Protein AF-0000000079067190 (afdb_homodimer)

Nearest PDB structures (foldseek):
  3ci6-assembly1_B  TM=6.125E-01  e=1.097E-04  Acinetobacter baylyi ADP1
  1vhm-assembly1_A  TM=6.238E-01  e=2.241E-04  Escherichia coli
  3ci6-assembly1_B  TM=6.031E-01  e=5.112E-05  Acinetobacter baylyi ADP1
  1s35-assembly1_A  TM=4.213E-01  e=8.100E+00  Homo sapiens

Organism: Streptomyces microflavus (NCBI:txid1919)

Solvent-accessible surface area (backbone atoms only — not comparable to full-atom values): 27056 Å² total; per-residue (Å²): 112,64,65,57,48,49,53,52,45,50,47,52,46,50,44,49,50,46,27,50,31,20,37,47,4,13,52,31,3,35,61,18,14,64,39,75,70,75,50,27,59,51,23,52,49,49,6,51,49,25,16,52,48,46,39,50,51,51,52,51,50,48,52,50,46,53,51,47,49,54,50,30,52,50,47,24,54,48,38,38,50,49,49,45,34,51,51,16,64,38,41,28,61,31,25,49,34,48,24,50,38,45,49,53,47,36,72,69,22,55,59,54,90,82,57,53,66,68,57,54,51,50,48,53,52,34,42,51,50,33,50,51,35,47,26,49,33,53,19,50,73,50,29,50,50,59,70,93,76,56,47,67,55,23,35,15,38,34,30,37,44,37,84,90,78,55,42,31,36,54,75,50,55,20,76,55,93,85,69,80,67,61,57,50,53,70,69,42,23,51,48,45,39,63,61,20,48,39,95,83,39,32,75,40,66,30,60,68,76,83,36,82,77,56,77,83,54,55,85,86,69,64,50,68,15,39,44,35,28,38,18,54,44,93,89,44,66,49,26,40,44,33,39,33,24,52,40,47,83,53,57,55,74,38,48,56,41,38,48,47,19,50,25,27,47,49,21,31,49,67,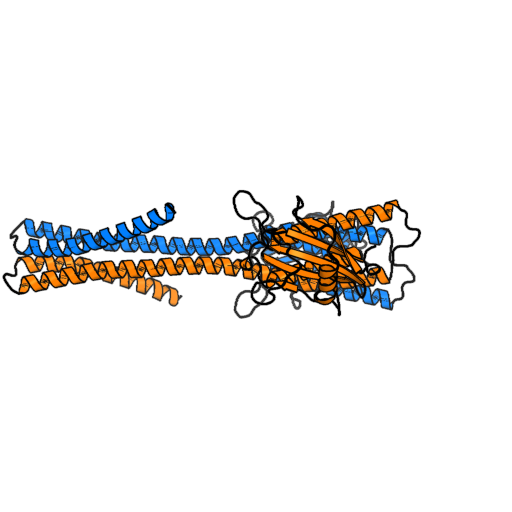55,68,100,112,64,65,58,47,48,53,52,44,51,46,52,48,49,44,48,50,47,28,49,31,18,38,45,4,12,51,30,4,35,60,18,14,64,37,75,69,74,52,26,60,50,22,53,50,52,7,52,51,27,16,51,47,46,39,50,51,50,51,53,50,48,54,51,47,52,51,47,48,53,50,33,52,48,46,24,54,48,38,36,51,50,50,45,34,51,50,18,65,39,41,29,61,33,25,48,35,47,23,52,39,44,48,54,47,36,72,69,22,53,58,54,88,82,56,55,67,68,58,54,50,50,49,53,51,34,43,50,51,33,49,51,35,47,26,49,33,53,21,51,71,50,30,50,49,60,70,94,74,56,46,68,56,24,35,16,37,34,27,36,45,36,84,90,77,56,41,30,37,53,74,50,56,21,75,60,98,82,71,80,66,61,57,50,52,71,70,46,23,50,48,46,38,61,60,19,46,39,93,84,37,33,75,39,62,28,54,74,76,78,40,83,74,64,74,82,51,56,85,86,71,65,48,66,13,37,43,35,29,37,17,55,45,94,88,44,66,50,25,40,44,34,38,33,25,54,42,44,83,51,59,56,76,36,47,54,40,38,48,47,20,50,26,27,47,50,20,31,48,64,56,70,98

pLDDT: mean 78.47, std 17.36, range [36.31, 98.25]

Sequence (546 aa):
MKQWLIERGIHHLFLLFSAVLGVSVAVVSVWADGSTGRTKQGWALIAGLSAFGVVLITHVERRLVEKGKKRAEERAIRAEADMAQLYSMSLLPLSSAVKELTGRYVAAAPLPAATAPQTVTGLDLQRADVLDRVLRGAVDLTAPPIGPAYTPRARCSFYRYDAATGNFTLEGSHPYPNGPRSVIDPVGAAHMKNEILGGGGKTFRIDGTSVTHFYLIPPGTGYKAVIAVPVIHGTEEIGVLAVDAPAFSDFIDAHESLMESLANVLAASYALRMKQWLIERGIHHLFLLFSAVLGVSVAVVSVWADGSTGRTKQGWALIAGLSAFGVVLITHVERRLVEKGKKRAEERAIRAEADMAQLYSMSLLPLSSAVKELTGRYVAAAPLPAATAPQTVTGLDLQRADVLDRVLRGAVDLTAPPIGPAYTPRARCSFYRYDAATGNFTLEGSHPYPNGPRSVIDPVGAAHMKNEILGGGGKTFRIDGTSVTHFYLIPPGTGYKAVIAVPVIHGTEEIGVLAVDAPAFSDFIDAHESLMESLANVLAASYALR

Radius of gyration: 33.21 Å; Cα contacts (8 Å, |Δi|>4): 963; chains: 2; bounding box: 65×109×69 Å

InterPro domains:
  IPR003018 GAF domain [PF01590] (154-268)
  IPR029016 GAF-like domain superfamily [G3DSA:3.30.450.40] (119-273)

Secondary structure (DSSP, 8-state):
-HHHHHHHHHHHHHHHHHHHHHHHHHHHHHHHHH--THHHHHHHHHHHHHHHHHHHHHHHHHHHHHHHHHHHHHHHHHHHHHHHHHHHHHHHHHHHHHHHHHHHHHHHSPPPTT--HHHHHHHHHHHHHHHHHHHHHHHHHHS--BTTTTB-S-EEEEEEEETTTTEEEEEEEES-TT-S-SB--HHHHHHHIIIIIGGG---EEE-SSS----TTS-TTS---EEEEEEEEETTEEEEEEEEEESSGGG--HHHHHHHHHHHHHHHHHHH--/-HHHHHHHHHHHHHHHHHHHHHHHHHHHHHHHHH--THHHHHHHHHHHHHHHHHHHHHHHHHHHHHHHHHHHHHHHHHHHHHHHHHHHHHHHHHHHHHHHHHHHHHHHSPPPTT--HHHHHHHHHHHHHHHHHHHHHHHHHHS--BTTTTB---EEEEEEEETTTTEEEEEEEES-TT-S-SB--HHHHHHHIIIIIGGG---EEE-SSS----TTS-TTS---EEEEEEEEETTEEEEEEEEEESSGGG--HHHHHHHHHHHHHHHHHHH--

Foldseek 3Di:
DVVVCVVVVVVVVLVVLLVCLQVLLVVLCVVLVPDPDPSVVVSVVSNVVSVVVNVVSVVVVVVVVVVVVVVVVVVVVVVLVVVLLVVLVVLLVVLLVLLVVLLVVCVVPPDDPPDDPVVVVVLVVVLVVLVVVLQVVLQCSLFFQDDPVRDTQKKKWWWWADPVVLWTATPDMPPDDDAFDRTQDPVLSVCCCVPAQPPPGDKDKDLPPPDADHSRHDPPRLFRIKIKHWQDRDPDGTTIMMMTGNHSVSGDPSSNSVNSSSSSNSNSSVSRD/DVVVCVVVVVVVVLVVLLVVLVVLLVVLCVVLVPDPDPSVVVSVVSNVVSVVVNVVSVVVVVVVVVVVVVVVVVVVVVVLVVVLLVVLVVLLVVLLVLLVVLLVVCVVPPDDPPDDPVVVVVLVVVLVVLVVVLFVVLQCSLAFQDDPVRDTQKKKWWWWADPVVLWTATPDMPPDDDAADRTQDPVLSVCCCVPAQPPPGDKDKDLPPPDQPRSRDDPPRQFRIKIKHWQDRDPDGTTIMMMTGNHSVSGDPSSNSVNSSSSSNSSSSVSRD

Structure (mmCIF, N/CA/C/O backbone):
data_AF-0000000079067190-model_v1
#
loop_
_entity.id
_entity.type
_entity.pdbx_description
1 polymer 'GAF domain-containing protein'
#
loop_
_atom_site.group_PDB
_atom_site.id
_atom_site.type_symbol
_atom_site.label_atom_id
_atom_site.label_alt_id
_atom_site.label_comp_id
_atom_site.label_asym_id
_atom_site.label_entity_id
_atom_site.label_seq_id
_atom_site.pdbx_PDB_ins_code
_atom_site.Cartn_x
_atom_site.Cartn_y
_atom_site.Cartn_z
_atom_site.occupancy
_atom_site.B_iso_or_equiv
_atom_site.auth_seq_id
_atom_site.auth_comp_id
_atom_site.auth_asym_id
_atom_site.auth_atom_id
_atom_site.pdbx_PDB_model_num
ATOM 1 N N . MET A 1 1 ? -15.781 21.859 22.734 1 36.31 1 MET A N 1
ATOM 2 C CA . MET A 1 1 ? -16.484 23.141 22.75 1 36.31 1 MET A CA 1
ATOM 3 C C . MET A 1 1 ? -15.906 24.078 23.797 1 36.31 1 MET A C 1
ATOM 5 O O . MET A 1 1 ? -15.719 25.266 23.547 1 36.31 1 MET A O 1
ATOM 9 N N . LYS A 1 2 ? -15.562 23.422 24.875 1 51.81 2 LYS A N 1
ATOM 10 C CA . LYS A 1 2 ? -15.172 24.219 26.031 1 51.81 2 LYS A CA 1
ATOM 11 C C . LYS A 1 2 ? -13.766 24.781 25.859 1 51.81 2 LYS A C 1
ATOM 13 O O . LYS A 1 2 ? -13.492 25.938 26.234 1 51.81 2 LYS A O 1
ATOM 18 N N . GLN A 1 3 ? -13.031 23.953 25.344 1 46.22 3 GLN A N 1
ATOM 19 C CA . GLN A 1 3 ? -11.641 24.406 25.219 1 46.22 3 GLN A CA 1
ATOM 20 C C . GLN A 1 3 ? -11.523 25.531 24.203 1 46.22 3 GLN A C 1
ATOM 22 O O . GLN A 1 3 ? -10.727 26.453 24.375 1 46.22 3 GLN A O 1
ATOM 27 N N . TRP A 1 4 ? -12.344 25.438 23.219 1 48.69 4 TRP A N 1
ATOM 28 C CA . TRP A 1 4 ? -12.375 26.516 22.219 1 48.69 4 TRP A CA 1
ATOM 29 C C . TRP A 1 4 ? -12.82 27.828 22.844 1 48.69 4 TRP A C 1
ATOM 31 O O . TRP A 1 4 ? -12.234 28.875 22.578 1 48.69 4 TRP A O 1
ATOM 41 N N . LEU A 1 5 ? -13.812 27.766 23.703 1 44.72 5 LEU A N 1
ATOM 42 C CA . LEU A 1 5 ? -14.312 28.953 24.375 1 44.72 5 LEU A CA 1
ATOM 43 C C . LEU A 1 5 ? -13.258 29.547 25.297 1 44.72 5 LEU A C 1
ATOM 45 O O . LEU A 1 5 ? -13.109 30.766 25.391 1 44.72 5 LEU A O 1
ATOM 49 N N . ILE A 1 6 ? -12.57 28.656 25.938 1 49.22 6 ILE A N 1
ATOM 50 C CA . ILE A 1 6 ? -11.555 29.141 26.859 1 49.22 6 ILE A CA 1
ATOM 51 C C . ILE A 1 6 ? -10.414 29.812 26.094 1 49.22 6 ILE A C 1
ATOM 53 O O . ILE A 1 6 ? -9.93 30.859 26.5 1 49.22 6 ILE A O 1
ATOM 57 N N . GLU A 1 7 ? -10.156 29.234 25.047 1 50.34 7 GLU A N 1
ATOM 58 C CA . GLU A 1 7 ? -9.062 29.828 24.297 1 50.34 7 GLU A CA 1
ATOM 59 C C . GLU A 1 7 ? -9.492 31.141 23.641 1 50.34 7 GLU A C 1
ATOM 61 O O . GLU A 1 7 ? -8.727 32.125 23.625 1 50.34 7 GLU A O 1
ATOM 66 N N . ARG A 1 8 ? -10.688 31.141 23.109 1 51.53 8 ARG A N 1
ATOM 67 C CA . ARG A 1 8 ? -11.234 32.375 22.562 1 51.53 8 ARG A CA 1
ATOM 68 C C . ARG A 1 8 ? -11.469 33.406 23.672 1 51.53 8 ARG A C 1
ATOM 70 O O . ARG A 1 8 ? -11.258 34.594 23.484 1 51.53 8 ARG A O 1
ATOM 77 N N . GLY A 1 9 ? -11.914 32.875 24.781 1 50.59 9 GLY A N 1
ATOM 78 C CA . GLY A 1 9 ? -12.141 33.75 25.922 1 50.59 9 GLY A CA 1
ATOM 79 C C . GLY A 1 9 ? -10.867 34.375 26.438 1 50.59 9 GLY A C 1
ATOM 80 O O . GLY A 1 9 ? -10.844 35.594 26.75 1 50.59 9 GLY A O 1
ATOM 81 N N . ILE A 1 10 ? -9.93 33.562 26.5 1 53.41 10 ILE A N 1
ATOM 82 C CA . ILE A 1 10 ? -8.664 34.062 27.016 1 53.41 10 ILE A CA 1
ATOM 83 C C . ILE A 1 10 ? -8.102 35.125 26.047 1 53.41 10 ILE A C 1
ATOM 85 O O . ILE A 1 10 ? -7.582 36.156 26.484 1 53.41 10 ILE A O 1
ATOM 89 N N . HIS A 1 11 ? -8.414 34.844 24.859 1 54.66 11 HIS A N 1
ATOM 90 C CA . HIS A 1 11 ? -7.98 35.812 23.859 1 54.66 11 HIS A CA 1
ATOM 91 C C . HIS A 1 11 ? -8.766 37.125 24 1 54.66 11 HIS A C 1
ATOM 93 O O . HIS A 1 11 ? -8.188 38.219 23.922 1 54.66 11 HIS A O 1
ATOM 99 N N . HIS A 1 12 ? -10.039 37 24.078 1 54.69 12 HIS A N 1
ATOM 100 C CA . HIS A 1 12 ? -10.844 38.219 24.25 1 54.69 12 HIS A CA 1
ATOM 101 C C . HIS A 1 12 ? -10.516 38.906 25.562 1 54.69 12 HIS A C 1
ATOM 103 O O . HIS A 1 12 ? -10.531 40.125 25.641 1 54.69 12 HIS A O 1
ATOM 109 N N . LEU A 1 13 ? -10.156 38.156 26.453 1 52.94 13 LEU A N 1
ATOM 110 C CA . LEU A 1 13 ? -9.766 38.719 27.734 1 52.94 13 LEU A CA 1
ATOM 111 C C . LEU A 1 13 ? -8.438 39.469 27.609 1 52.94 13 LEU A C 1
ATOM 113 O O . LEU A 1 13 ? -8.281 40.562 28.156 1 52.94 13 LEU A O 1
ATOM 117 N N . PHE A 1 14 ? -7.633 38.875 26.859 1 54.81 14 PHE A N 1
ATOM 118 C CA . PHE A 1 14 ? -6.352 39.531 26.672 1 54.81 14 PHE A CA 1
ATOM 119 C C . PHE A 1 14 ? -6.508 40.781 25.812 1 54.81 14 PHE A C 1
ATOM 121 O O . PHE A 1 14 ? -5.875 41.812 26.078 1 54.81 14 PHE A O 1
ATOM 128 N N . LEU A 1 15 ? -7.418 40.719 24.859 1 55.5 15 LEU A N 1
ATOM 129 C CA . LEU A 1 15 ? -7.742 41.875 24.047 1 55.5 15 LEU A CA 1
ATOM 130 C C . LEU A 1 15 ? -8.383 42.969 24.906 1 55.5 15 LEU A C 1
ATOM 132 O O . LEU A 1 15 ? -8.086 44.156 24.734 1 55.5 15 LEU A O 1
ATOM 136 N N . LEU A 1 16 ? -9.211 42.625 25.703 1 53.06 16 LEU A N 1
ATOM 137 C CA . LEU A 1 16 ? -9.867 43.562 26.594 1 53.06 16 LEU A CA 1
ATOM 138 C C . LEU A 1 16 ? -8.867 44.156 27.578 1 53.06 16 LEU A C 1
ATOM 140 O O . LEU A 1 16 ? -8.898 45.375 27.859 1 53.06 16 LEU A O 1
ATOM 144 N N . PHE A 1 17 ? -8.047 43.281 28.016 1 52.84 17 PHE A N 1
ATOM 145 C CA . PHE A 1 17 ? -7.062 43.781 28.984 1 52.84 17 PHE A CA 1
ATOM 146 C C . PHE A 1 17 ? -6.074 44.719 28.312 1 52.84 17 PHE A C 1
ATOM 148 O O . PHE A 1 17 ? -5.699 45.75 28.891 1 52.84 17 PHE A O 1
ATOM 155 N N . SER A 1 18 ? -5.77 44.406 27.109 1 55.31 18 SER A N 1
ATOM 156 C CA . SER A 1 18 ? -4.863 45.281 26.375 1 55.31 18 SER A CA 1
ATOM 157 C C . SER A 1 18 ? -5.543 46.594 26.016 1 55.31 18 SER A C 1
ATOM 159 O O . SER A 1 18 ? -4.922 47.656 26.078 1 55.31 18 SER A O 1
ATOM 161 N N . ALA A 1 19 ? -6.797 46.531 25.641 1 54.16 19 ALA A N 1
ATOM 162 C CA . ALA A 1 19 ? -7.574 47.75 25.375 1 54.16 19 ALA A CA 1
ATOM 163 C C . ALA A 1 19 ? -7.727 48.594 26.641 1 54.16 19 ALA A C 1
ATOM 165 O O . ALA A 1 19 ? -7.609 49.812 26.578 1 54.16 19 ALA A O 1
ATOM 166 N N . VAL A 1 20 ? -7.988 47.938 27.75 1 54.34 20 VAL A N 1
ATOM 167 C CA . VAL A 1 20 ? -8.164 48.656 29.016 1 54.34 20 VAL A CA 1
ATOM 168 C C . VAL A 1 20 ? -6.84 49.281 29.438 1 54.34 20 VAL A C 1
ATOM 170 O O . VAL A 1 20 ? -6.809 50.438 29.891 1 54.34 20 VAL A O 1
ATOM 173 N N . LEU A 1 21 ? -5.781 48.594 29.172 1 54.09 21 LEU A N 1
ATOM 174 C CA . LEU A 1 21 ? -4.488 49.125 29.578 1 54.09 21 LEU A CA 1
ATOM 175 C C . LEU A 1 21 ? -4.078 50.281 28.672 1 54.09 21 LEU A C 1
ATOM 177 O O . LEU A 1 21 ? -3.496 51.25 29.125 1 54.09 21 LEU A O 1
ATOM 181 N N . GLY A 1 22 ? -4.523 50.156 27.469 1 53.38 22 GLY A N 1
ATOM 182 C CA . GLY A 1 22 ? -4.281 51.281 26.578 1 53.38 22 GLY A CA 1
ATOM 183 C C . GLY A 1 22 ? -5.109 52.5 26.906 1 53.38 22 GLY A C 1
ATOM 184 O O . GLY A 1 22 ? -4.594 53.625 26.922 1 53.38 22 GLY A O 1
ATOM 185 N N . VAL A 1 23 ? -6.391 52.344 27.219 1 54.47 23 VAL A N 1
ATOM 186 C CA . VAL A 1 23 ? -7.27 53.438 27.625 1 54.47 23 VAL A CA 1
ATOM 187 C C . VAL A 1 23 ? -6.801 53.969 28.969 1 54.47 23 VAL A C 1
ATOM 189 O O . VAL A 1 23 ? -6.828 55.188 29.188 1 54.47 23 VAL A O 1
ATOM 192 N N . SER A 1 24 ? -6.348 53.062 29.812 1 51.81 24 SER A N 1
ATOM 193 C CA . SER A 1 24 ? -5.898 53.531 31.109 1 51.81 24 SER A CA 1
ATOM 194 C C . SER A 1 24 ? -4.672 54.438 30.984 1 51.81 24 SER A C 1
ATOM 196 O O . SER A 1 24 ? -4.559 55.438 31.688 1 51.81 24 SER A O 1
ATOM 198 N N . VAL A 1 25 ? -3.934 54.156 30.078 1 54.97 25 VAL A N 1
ATOM 199 C CA . VAL A 1 25 ? -2.771 55.031 29.875 1 54.97 25 VAL A CA 1
ATOM 200 C C . VAL A 1 25 ? -3.221 56.406 29.359 1 54.97 25 VAL A C 1
ATOM 202 O O . VAL A 1 25 ? -2.693 57.438 29.781 1 54.97 25 VAL A O 1
ATOM 205 N N . ALA A 1 26 ? -4.281 56.438 28.562 1 51.22 26 ALA A N 1
ATOM 206 C CA . ALA A 1 26 ? -4.809 57.719 28.062 1 51.22 26 ALA A CA 1
ATOM 207 C C . ALA A 1 26 ? -5.512 58.5 29.172 1 51.22 26 ALA A C 1
ATOM 209 O O . ALA A 1 26 ? -5.344 59.719 29.281 1 51.22 26 ALA A O 1
ATOM 210 N N . VAL A 1 27 ? -6.297 57.812 29.984 1 52.66 27 VAL A N 1
ATOM 211 C CA . VAL A 1 27 ? -7.035 58.5 31.047 1 52.66 27 VAL A CA 1
ATOM 212 C C . VAL A 1 27 ? -6.062 59 32.094 1 52.66 27 VAL A C 1
ATOM 214 O O . VAL A 1 27 ? -6.195 60.125 32.594 1 52.66 27 VAL A O 1
ATOM 217 N N . VAL A 1 28 ? -5.082 58.25 32.406 1 53.25 28 VAL A N 1
ATOM 218 C CA . VAL A 1 28 ? -4.141 58.688 33.438 1 53.25 28 VAL A CA 1
ATOM 219 C C . VAL A 1 28 ? -3.316 59.875 32.938 1 53.25 28 VAL A C 1
ATOM 221 O O . VAL A 1 28 ? -2.984 60.781 33.688 1 53.25 28 VAL A O 1
ATOM 224 N N . SER A 1 29 ? -3.207 59.875 31.719 1 50.62 29 SER A N 1
ATOM 225 C CA . SER A 1 29 ? -2.469 61 31.141 1 50.62 29 SER A CA 1
ATOM 226 C C . SER A 1 29 ? -3.279 62.281 31.219 1 50.62 29 SER A C 1
ATOM 228 O O . SER A 1 29 ? -2.721 63.375 31.438 1 50.62 29 SER A O 1
ATOM 230 N N . VAL A 1 30 ? -4.613 62.25 31.141 1 50.12 30 VAL A N 1
ATOM 231 C CA . VAL A 1 30 ? -5.48 63.406 31.234 1 50.12 30 VAL A CA 1
ATOM 232 C C . VAL A 1 30 ? -5.609 63.844 32.688 1 50.12 30 VAL A C 1
ATOM 234 O O . VAL A 1 30 ? -5.578 65.062 32.969 1 50.12 30 VAL A O 1
ATOM 237 N N . TRP A 1 31 ? -5.816 62.938 33.562 1 50.97 31 TRP A N 1
ATOM 238 C CA . TRP A 1 31 ? -6 63.344 34.938 1 50.97 31 TRP A CA 1
ATOM 239 C C . TRP A 1 31 ? -4.684 63.812 35.562 1 50.97 31 TRP A C 1
ATOM 241 O O . TRP A 1 31 ? -4.672 64.688 36.438 1 50.97 31 TRP A O 1
ATOM 251 N N . ALA A 1 32 ? -3.6 63.438 35.062 1 51.28 32 ALA A N 1
ATOM 252 C CA . ALA A 1 32 ? -2.316 63.875 35.594 1 51.28 32 ALA A CA 1
ATOM 253 C C . ALA A 1 32 ? -2.037 65.312 35.188 1 51.28 32 ALA A C 1
ATOM 255 O O . ALA A 1 32 ? -1.219 66 35.812 1 51.28 32 ALA A O 1
ATOM 256 N N . ASP A 1 33 ? -2.74 65.812 34.188 1 48.78 33 ASP A N 1
ATOM 257 C CA . ASP A 1 33 ? -2.504 67.188 33.781 1 48.78 33 ASP A CA 1
ATOM 258 C C . ASP A 1 33 ? -2.879 68.188 34.906 1 48.78 33 ASP A C 1
ATOM 260 O O . ASP A 1 33 ? -2.252 69.188 35.062 1 48.78 33 ASP A O 1
ATOM 264 N N . GLY A 1 34 ? -4.016 68 35.438 1 48.31 34 GLY A N 1
ATOM 265 C CA . GLY A 1 34 ? -4.375 69 36.438 1 48.31 34 GLY A CA 1
ATOM 266 C C . GLY A 1 34 ? -3.609 68.812 37.75 1 48.31 34 GLY A C 1
ATOM 267 O O . GLY A 1 34 ? -3.818 69.562 38.688 1 48.31 34 GLY A O 1
ATOM 268 N N . SER A 1 35 ? -3.104 67.625 37.938 1 47.88 35 SER A N 1
ATOM 269 C CA . SER A 1 35 ? -2.617 67.5 39.312 1 47.88 35 SER A CA 1
ATOM 270 C C . SER A 1 35 ? -1.173 68 39.438 1 47.88 35 SER A C 1
ATOM 272 O O . SER A 1 35 ? -0.418 67.938 38.469 1 47.88 35 SER A O 1
ATOM 274 N N . THR A 1 36 ? -0.916 69.188 40 1 51.5 36 THR A N 1
ATOM 275 C CA . THR A 1 36 ? 0.329 69.75 40.5 1 51.5 36 THR A CA 1
ATOM 276 C C . THR A 1 36 ? 0.973 68.875 41.531 1 51.5 36 THR A C 1
ATOM 278 O O . THR A 1 36 ? 0.275 68.188 42.312 1 51.5 36 THR A O 1
ATOM 281 N N . GLY A 1 37 ? 2.258 68.562 41.594 1 53.06 37 GLY A N 1
ATOM 282 C CA . GLY A 1 37 ? 3.197 67.938 42.531 1 53.06 37 GLY A CA 1
ATOM 283 C C . GLY A 1 37 ? 3.338 66.438 42.375 1 53.06 37 GLY A C 1
ATOM 284 O O . GLY A 1 37 ? 3.516 65.938 41.281 1 53.06 37 GLY A O 1
ATOM 285 N N . ARG A 1 38 ? 3.252 65.688 43.344 1 56.75 38 ARG A N 1
ATOM 286 C CA . ARG A 1 38 ? 3.459 64.25 43.594 1 56.75 38 ARG A CA 1
ATOM 287 C C . ARG A 1 38 ? 2.467 63.406 42.812 1 56.75 38 ARG A C 1
ATOM 289 O O . ARG A 1 38 ? 2.746 62.25 42.469 1 56.75 38 ARG A O 1
ATOM 296 N N . THR A 1 39 ? 1.408 64 42.375 1 58.34 39 THR A N 1
ATOM 297 C CA . THR A 1 39 ? 0.345 63.219 41.75 1 58.34 39 THR A CA 1
ATOM 298 C C . THR A 1 39 ? 0.606 63.031 40.25 1 58.34 39 THR A C 1
ATOM 300 O O . THR A 1 39 ? 0.223 62 39.688 1 58.34 39 THR A O 1
ATOM 303 N N . LYS A 1 40 ? 1.346 63.969 39.719 1 57.12 40 LYS A N 1
ATOM 304 C CA . LYS A 1 40 ? 1.706 63.812 38.312 1 57.12 40 LYS A CA 1
ATOM 305 C C . LYS A 1 40 ? 2.662 62.656 38.125 1 57.12 40 LYS A C 1
ATOM 307 O O . LYS A 1 40 ? 2.559 61.906 37.125 1 57.12 40 LYS A O 1
ATOM 312 N N . GLN A 1 41 ? 3.602 62.531 38.969 1 58.88 41 GLN A N 1
ATOM 313 C CA . GLN A 1 41 ? 4.543 61.406 38.938 1 58.88 41 GLN A CA 1
ATOM 314 C C . GLN A 1 41 ? 3.82 60.094 39.031 1 58.88 41 GLN A C 1
ATOM 316 O O . GLN A 1 41 ? 4.207 59.094 38.375 1 58.88 41 GLN A O 1
ATOM 321 N N . GLY A 1 42 ? 2.721 60.125 39.75 1 57.03 42 GLY A N 1
ATOM 322 C CA . GLY A 1 42 ? 1.966 58.875 39.906 1 57.03 42 GLY A CA 1
ATOM 323 C C . GLY A 1 42 ? 1.281 58.438 38.625 1 57.03 42 GLY A C 1
ATOM 324 O O . GLY A 1 42 ? 1.313 57.281 38.25 1 57.03 42 GLY A O 1
ATOM 325 N N . TRP A 1 43 ? 0.799 59.5 37.938 1 57.59 43 TRP A N 1
ATOM 326 C CA . TRP A 1 43 ? 0.084 59.156 36.719 1 57.59 43 TRP A CA 1
ATOM 327 C C . TRP A 1 43 ? 1.053 58.75 35.625 1 57.59 43 TRP A C 1
ATOM 329 O O . TRP A 1 43 ? 0.749 57.844 34.812 1 57.59 43 TRP A O 1
ATOM 339 N N . ALA A 1 44 ? 2.252 59.344 35.562 1 57.97 44 ALA A N 1
ATOM 340 C CA . ALA A 1 44 ? 3.285 58.938 34.594 1 57.97 44 ALA A CA 1
ATOM 341 C C . ALA A 1 44 ? 3.73 57.5 34.844 1 57.97 44 ALA A C 1
ATOM 343 O O . ALA A 1 44 ? 3.992 56.75 33.906 1 57.97 44 ALA A O 1
ATOM 344 N N . LEU A 1 45 ? 3.693 57.031 36.031 1 58.19 45 LEU A N 1
ATOM 345 C CA . LEU A 1 45 ? 4.066 55.688 36.375 1 58.19 45 LEU A CA 1
ATOM 346 C C . LEU A 1 45 ? 3.008 54.688 35.906 1 58.19 45 LEU A C 1
ATOM 348 O O . LEU A 1 45 ? 3.34 53.594 35.406 1 58.19 45 LEU A O 1
ATOM 352 N N . ILE A 1 46 ? 1.782 55.188 36 1 56.16 46 ILE A N 1
ATOM 353 C CA . ILE A 1 46 ? 0.697 54.312 35.594 1 56.16 46 ILE A CA 1
ATOM 354 C C . ILE A 1 46 ? 0.702 54.156 34.062 1 56.16 46 ILE A C 1
ATOM 356 O O . ILE A 1 46 ? 0.501 53.062 33.562 1 56.16 46 ILE A O 1
ATOM 360 N N . ALA A 1 47 ? 1.023 55.312 33.438 1 57.03 47 ALA A N 1
ATOM 361 C CA . ALA A 1 47 ? 1.104 55.281 31.984 1 57.03 47 ALA A CA 1
ATOM 362 C C . ALA A 1 47 ? 2.271 54.406 31.531 1 57.03 47 ALA A C 1
ATOM 364 O O . ALA A 1 47 ? 2.148 53.656 30.562 1 57.03 47 ALA A O 1
ATOM 365 N N . GLY A 1 48 ? 3.354 54.531 32.188 1 56.5 48 GLY A N 1
ATOM 366 C CA . GLY A 1 48 ? 4.52 53.719 31.875 1 56.5 48 GLY A CA 1
ATOM 367 C C . GLY A 1 48 ? 4.293 52.219 32.094 1 56.5 48 GLY A C 1
ATOM 368 O O . GLY A 1 48 ? 4.66 51.406 31.266 1 56.5 48 GLY A O 1
ATOM 369 N N . LEU A 1 49 ? 3.57 51.875 33.094 1 57.19 49 LEU A N 1
ATOM 370 C CA . LEU A 1 49 ? 3.281 50.469 33.406 1 57.19 49 LEU A CA 1
ATOM 371 C C . LEU A 1 49 ? 2.305 49.875 32.406 1 57.19 49 LEU A C 1
ATOM 373 O O . LEU A 1 49 ? 2.441 48.688 32.031 1 57.19 49 LEU A O 1
ATOM 377 N N . SER A 1 50 ? 1.44 50.688 31.953 1 55.97 50 SER A N 1
ATOM 378 C CA . SER A 1 50 ? 0.469 50.188 30.969 1 55.97 50 SER A CA 1
ATOM 379 C C . SER A 1 50 ? 1.128 49.938 29.625 1 55.97 50 SER A C 1
ATOM 381 O O . SER A 1 50 ? 0.822 48.938 28.969 1 55.97 50 SER A O 1
ATOM 383 N N . ALA A 1 51 ? 2.043 50.875 29.281 1 57.28 51 ALA A N 1
ATOM 384 C CA . ALA A 1 51 ? 2.766 50.688 28.016 1 57.28 51 ALA A CA 1
ATOM 385 C C . ALA A 1 51 ? 3.637 49.438 28.078 1 57.28 51 ALA A C 1
ATOM 387 O O . ALA A 1 51 ? 3.711 48.656 27.109 1 57.28 51 ALA A O 1
ATOM 388 N N . PHE A 1 52 ? 4.262 49.188 29.141 1 57.88 52 PHE A N 1
ATOM 389 C CA . PHE A 1 52 ? 5.07 48 29.344 1 57.88 52 PHE A CA 1
ATOM 390 C C . PHE A 1 52 ? 4.207 46.75 29.297 1 57.88 52 PHE A C 1
ATOM 392 O O . PHE A 1 52 ? 4.613 45.719 28.734 1 57.88 52 PHE A O 1
ATOM 399 N N . GLY A 1 53 ? 3.039 46.906 29.828 1 56.62 53 GLY A N 1
ATOM 400 C CA . GLY A 1 53 ? 2.127 45.781 29.828 1 56.62 53 GLY A CA 1
ATOM 401 C C . GLY A 1 53 ? 1.685 45.375 28.438 1 56.62 53 GLY A C 1
ATOM 402 O O . GLY A 1 53 ? 1.623 44.188 28.125 1 56.62 53 GLY A O 1
ATOM 403 N N . VAL A 1 54 ? 1.553 46.312 27.594 1 58.28 54 VAL A N 1
ATOM 404 C CA . VAL A 1 54 ? 1.121 46.031 26.234 1 58.28 54 VAL A CA 1
ATOM 405 C C . VAL A 1 54 ? 2.242 45.312 25.469 1 58.28 54 VAL A C 1
ATOM 407 O O . VAL A 1 54 ? 1.995 44.375 24.719 1 58.28 54 VAL A O 1
ATOM 410 N N . VAL A 1 55 ? 3.441 45.781 25.641 1 57.56 55 VAL A N 1
ATOM 411 C CA . VAL A 1 55 ? 4.59 45.188 24.969 1 57.56 55 VAL A CA 1
ATOM 412 C C . VAL A 1 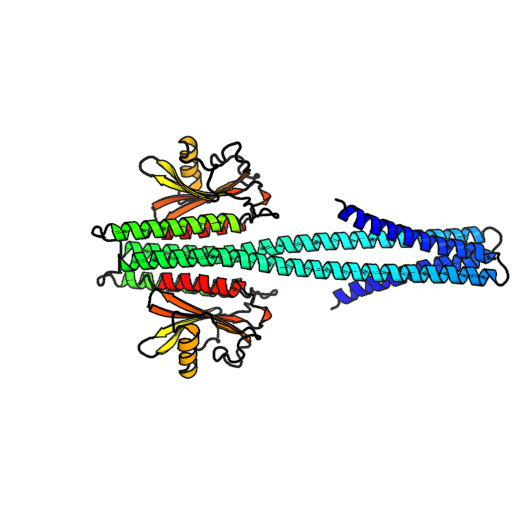55 ? 4.773 43.75 25.438 1 57.56 55 VAL A C 1
ATOM 414 O O . VAL A 1 55 ? 5.051 42.844 24.625 1 57.56 55 VAL A O 1
ATOM 417 N N . LEU A 1 56 ? 4.559 43.531 26.672 1 57.94 56 LEU A N 1
ATOM 418 C CA . LEU A 1 56 ? 4.719 42.219 27.234 1 57.94 56 LEU A CA 1
ATOM 419 C C . LEU A 1 56 ? 3.662 41.25 26.688 1 57.94 56 LEU A C 1
ATOM 421 O O . LEU A 1 56 ? 3.967 40.125 26.359 1 57.94 56 LEU A O 1
ATOM 425 N N . ILE A 1 57 ? 2.535 41.75 26.531 1 56.72 57 ILE A N 1
ATOM 426 C CA . ILE A 1 57 ? 1.43 40.938 26.062 1 56.72 57 ILE A CA 1
ATOM 427 C C . ILE A 1 57 ? 1.646 40.562 24.594 1 56.72 57 ILE A C 1
ATOM 429 O O . ILE A 1 57 ? 1.426 39.406 24.203 1 56.72 57 ILE A O 1
ATOM 433 N N . THR A 1 58 ? 2.203 41.469 23.859 1 59.06 58 THR A N 1
ATOM 434 C CA . THR A 1 58 ? 2.436 41.188 22.453 1 59.06 58 THR A CA 1
ATOM 435 C C . THR A 1 58 ? 3.561 40.188 22.266 1 59.06 58 THR A C 1
ATOM 437 O O . THR A 1 58 ? 3.49 39.312 21.375 1 59.06 58 THR A O 1
ATOM 440 N N . HIS A 1 59 ? 4.535 40.344 23.078 1 58.34 59 HIS A N 1
ATOM 441 C CA . HIS A 1 59 ? 5.648 39.406 23.031 1 58.34 59 HIS A CA 1
ATOM 442 C C . HIS A 1 59 ? 5.191 38 23.406 1 58.34 59 HIS A C 1
ATOM 444 O O . HIS A 1 59 ? 5.566 37.031 22.75 1 58.34 59 HIS A O 1
ATOM 450 N N . VAL A 1 60 ? 4.367 37.938 24.406 1 58.66 60 VAL A N 1
ATOM 451 C CA . VAL A 1 60 ? 3.887 36.625 24.859 1 58.66 60 VAL A CA 1
ATOM 452 C C . VAL A 1 60 ? 2.99 36 23.797 1 58.66 60 VAL A C 1
ATOM 454 O O . VAL A 1 60 ? 3.098 34.812 23.5 1 58.66 60 VAL A O 1
ATOM 457 N N . GLU A 1 61 ? 2.285 36.812 23.141 1 57.81 61 GLU A N 1
ATOM 458 C CA . GLU A 1 61 ? 1.394 36.312 22.094 1 57.81 61 GLU A CA 1
ATOM 459 C C . GLU A 1 61 ? 2.184 35.781 20.906 1 57.81 61 GLU A C 1
ATOM 461 O O . GLU A 1 61 ? 1.84 34.75 20.328 1 57.81 61 GLU A O 1
ATOM 466 N N . ARG A 1 62 ? 3.223 36.5 20.609 1 58.09 62 ARG A N 1
ATOM 467 C CA . ARG A 1 62 ? 4.066 36.062 19.484 1 58.09 62 ARG A CA 1
ATOM 468 C C . ARG A 1 62 ? 4.738 34.75 19.781 1 58.09 62 ARG A C 1
ATOM 470 O O . ARG A 1 62 ? 4.797 33.875 18.906 1 58.09 62 ARG A O 1
ATOM 477 N N . ARG A 1 63 ? 5.18 34.688 20.938 1 59.62 63 ARG A N 1
ATOM 478 C CA . ARG A 1 63 ? 5.84 33.438 21.328 1 59.62 63 ARG A CA 1
ATOM 479 C C . ARG A 1 63 ? 4.863 32.25 21.281 1 59.62 63 ARG A C 1
ATOM 481 O O . ARG A 1 63 ? 5.227 31.172 20.859 1 59.62 63 ARG A O 1
ATOM 488 N N . LEU A 1 64 ? 3.652 32.594 21.609 1 62.69 64 LEU A N 1
ATOM 489 C CA . LEU A 1 64 ? 2.656 31.531 21.625 1 62.69 64 LEU A CA 1
ATOM 490 C C . LEU A 1 64 ? 2.297 31.109 20.203 1 62.69 64 LEU A C 1
ATOM 492 O O . LEU A 1 64 ? 2.148 29.922 19.922 1 62.69 64 LEU A O 1
ATOM 496 N N . VAL A 1 65 ? 2.354 32.062 19.328 1 62.84 65 VAL A N 1
ATOM 497 C CA . VAL A 1 65 ? 1.996 31.797 17.953 1 62.84 65 VAL A CA 1
ATOM 498 C C . VAL A 1 65 ? 3.121 31.016 17.266 1 62.84 65 VAL A C 1
ATOM 500 O O . VAL A 1 65 ? 2.863 30.078 16.5 1 62.84 65 VAL A O 1
ATOM 503 N N . GLU A 1 66 ? 4.34 31.422 17.547 1 64.44 66 GLU A N 1
ATOM 504 C CA . GLU A 1 66 ? 5.488 30.703 17 1 64.44 66 GLU A CA 1
ATOM 505 C C . GLU A 1 66 ? 5.531 29.266 17.5 1 64.44 66 GLU A C 1
ATOM 507 O O . GLU A 1 66 ? 5.832 28.344 16.734 1 64.44 66 GLU A O 1
ATOM 512 N N . LYS A 1 67 ? 5.238 29.141 18.734 1 63.94 67 LYS A N 1
ATOM 513 C CA . LYS A 1 67 ? 5.172 27.797 19.281 1 63.94 67 LYS A CA 1
ATOM 514 C C . LYS A 1 67 ? 4.055 26.984 18.625 1 63.94 67 LYS A C 1
ATOM 516 O O . LYS A 1 67 ? 4.227 25.797 18.344 1 63.94 67 LYS A O 1
ATOM 521 N N . GLY A 1 68 ? 3.049 27.672 18.328 1 62.72 68 GLY A N 1
ATOM 522 C CA . GLY A 1 68 ? 1.944 27 17.656 1 62.72 68 GLY A CA 1
ATOM 523 C C . GLY A 1 68 ? 2.287 26.547 16.25 1 62.72 68 GLY A C 1
ATOM 524 O O . GLY A 1 68 ? 1.914 25.438 15.844 1 62.72 68 GLY A O 1
ATOM 525 N N . LYS A 1 69 ? 3.064 27.406 15.57 1 63.75 69 LYS A N 1
ATOM 526 C CA . LYS A 1 69 ? 3.52 27.062 14.227 1 63.75 69 LYS A CA 1
ATOM 527 C C . LYS A 1 69 ? 4.438 25.844 14.258 1 63.75 69 LYS A C 1
ATOM 529 O O . LYS A 1 69 ? 4.305 24.938 13.43 1 63.75 69 LYS A O 1
ATOM 534 N N . LYS A 1 70 ? 5.367 25.891 15.109 1 64.94 70 LYS A N 1
ATOM 535 C CA . LYS A 1 70 ? 6.301 24.766 15.234 1 64.94 70 LYS A CA 1
ATOM 536 C C . LYS A 1 70 ? 5.562 23.469 15.578 1 64.94 70 LYS A C 1
ATOM 538 O O . LYS A 1 70 ? 5.879 22.422 15.031 1 64.94 70 LYS A O 1
ATOM 543 N N . ARG A 1 71 ? 4.586 23.625 16.375 1 65.88 71 ARG A N 1
ATOM 544 C CA . ARG A 1 71 ? 3.793 22.453 16.734 1 65.88 71 ARG A CA 1
ATOM 545 C C . ARG A 1 71 ? 3.014 21.938 15.523 1 65.88 71 ARG A C 1
ATOM 547 O O . ARG A 1 71 ? 2.902 20.734 15.328 1 65.88 71 ARG A O 1
ATOM 554 N N . ALA A 1 72 ? 2.619 22.859 14.7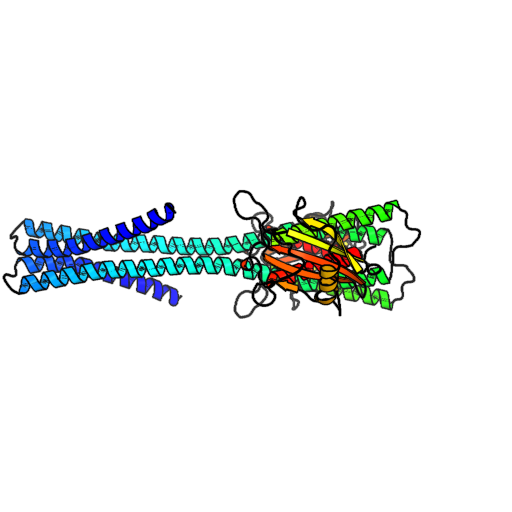89 1 65.31 72 ALA A N 1
ATOM 555 C CA . ALA A 1 72 ? 1.862 22.453 13.609 1 65.31 72 ALA A CA 1
ATOM 556 C C . ALA A 1 72 ? 2.764 21.766 12.586 1 65.31 72 ALA A C 1
ATOM 558 O O . ALA A 1 72 ? 2.354 20.797 11.953 1 65.31 72 ALA A O 1
ATOM 559 N N . GLU A 1 73 ? 3.953 22.312 12.438 1 68.12 73 GLU A N 1
ATOM 560 C CA . GLU A 1 73 ? 4.922 21.672 11.547 1 68.12 73 GLU A CA 1
ATOM 561 C C . GLU A 1 73 ? 5.297 20.281 12.062 1 68.12 73 GLU A C 1
ATOM 563 O O . GLU A 1 73 ? 5.422 19.344 11.281 1 68.12 73 GLU A O 1
ATOM 568 N N . GLU A 1 74 ? 5.441 20.219 13.305 1 71.38 74 GLU A N 1
ATOM 569 C CA . GLU A 1 74 ? 5.75 18.922 13.906 1 71.38 74 GLU A CA 1
ATOM 570 C C . GLU A 1 74 ? 4.602 17.938 13.711 1 71.38 74 GLU A C 1
ATOM 572 O O . GLU A 1 74 ? 4.832 16.75 13.477 1 71.38 74 GLU A O 1
ATOM 577 N N . ARG A 1 75 ? 3.5 18.484 13.742 1 69 75 ARG A N 1
ATOM 578 C CA . ARG A 1 75 ? 2.342 17.625 13.516 1 69 75 ARG A CA 1
ATOM 579 C C . ARG A 1 75 ? 2.311 17.125 12.078 1 69 75 ARG A C 1
ATOM 581 O O . ARG A 1 75 ? 1.926 15.977 11.82 1 69 75 ARG A O 1
ATOM 588 N N . ALA A 1 76 ? 2.779 17.984 11.203 1 71 76 ALA A N 1
ATOM 589 C CA . ALA A 1 76 ? 2.822 17.562 9.805 1 71 76 ALA A CA 1
ATOM 590 C C . ALA A 1 76 ? 3.85 16.453 9.602 1 71 76 ALA A C 1
ATOM 592 O O . ALA A 1 76 ? 3.588 15.477 8.891 1 71 76 ALA A O 1
ATOM 593 N N . ILE A 1 77 ? 4.945 16.625 10.242 1 69.06 77 ILE A N 1
ATOM 594 C CA . ILE A 1 77 ? 5.996 15.609 10.164 1 69.06 77 ILE A CA 1
ATOM 595 C C . ILE A 1 77 ? 5.512 14.312 10.797 1 69.06 77 ILE A C 1
ATOM 597 O O . ILE A 1 77 ? 5.723 13.227 10.25 1 69.06 77 ILE A O 1
ATOM 601 N N . ARG A 1 78 ? 4.84 14.492 11.82 1 71.62 78 ARG A N 1
ATOM 602 C CA . ARG A 1 78 ? 4.328 13.305 12.5 1 71.62 78 ARG A CA 1
ATOM 603 C C . ARG A 1 78 ? 3.252 12.617 11.664 1 71.62 78 ARG A C 1
ATOM 605 O O . ARG A 1 78 ? 3.174 11.391 11.625 1 71.62 78 ARG A O 1
ATOM 612 N N . ALA A 1 79 ? 2.521 13.445 10.992 1 72.75 79 ALA A N 1
ATOM 613 C CA . ALA A 1 79 ? 1.462 12.883 10.156 1 72.75 79 ALA A CA 1
ATOM 614 C C . ALA A 1 79 ? 2.045 12.062 9.008 1 72.75 79 ALA A C 1
ATOM 616 O O . ALA A 1 79 ? 1.52 11 8.664 1 72.75 79 ALA A O 1
ATOM 617 N N . GLU A 1 80 ? 3.059 12.492 8.516 1 76.44 80 GLU A N 1
ATOM 618 C CA . GLU A 1 80 ? 3.736 11.75 7.453 1 76.44 80 GLU A CA 1
ATOM 619 C C . GLU A 1 80 ? 4.297 10.43 7.973 1 76.44 80 GLU A C 1
ATOM 621 O O . GLU A 1 80 ? 4.164 9.398 7.32 1 76.44 80 GLU A O 1
ATOM 626 N N . ALA A 1 81 ? 4.863 10.508 9.109 1 77.19 81 ALA A N 1
ATOM 627 C CA . ALA A 1 81 ? 5.422 9.305 9.711 1 77.19 81 ALA A CA 1
ATOM 628 C C . ALA A 1 81 ? 4.324 8.305 10.055 1 77.19 81 ALA A C 1
ATOM 630 O O . ALA A 1 81 ? 4.508 7.094 9.898 1 77.19 81 ALA A O 1
ATOM 631 N N . ASP A 1 82 ? 3.303 8.852 10.43 1 78.31 82 ASP A N 1
ATOM 632 C CA . ASP A 1 82 ? 2.182 7.977 10.773 1 78.31 82 ASP A CA 1
ATOM 633 C C . ASP A 1 82 ? 1.641 7.266 9.539 1 78.31 82 ASP A C 1
ATOM 635 O O . ASP A 1 82 ? 1.292 6.086 9.594 1 78.31 82 ASP A O 1
ATOM 639 N N . MET A 1 83 ? 1.643 8.031 8.484 1 82.12 83 MET A N 1
ATOM 640 C CA . MET A 1 83 ? 1.172 7.422 7.246 1 82.12 83 MET A CA 1
ATOM 641 C C . MET A 1 83 ? 2.158 6.367 6.754 1 82.12 83 MET A C 1
ATOM 643 O O . MET A 1 83 ? 1.752 5.305 6.285 1 82.12 83 MET A O 1
ATOM 647 N N . ALA A 1 84 ? 3.342 6.609 6.867 1 82.88 84 ALA A N 1
ATOM 648 C CA . ALA A 1 84 ? 4.367 5.645 6.48 1 82.88 84 ALA A CA 1
ATOM 649 C C . ALA A 1 84 ? 4.27 4.375 7.324 1 82.88 84 ALA A C 1
ATOM 651 O O . ALA A 1 84 ? 4.422 3.266 6.809 1 82.88 84 ALA A O 1
ATOM 652 N N . GLN A 1 85 ? 4.004 4.598 8.547 1 84.06 85 GLN A N 1
ATOM 653 C CA . GLN A 1 85 ? 3.854 3.453 9.438 1 84.06 85 GLN A CA 1
ATOM 654 C C . GLN A 1 85 ? 2.611 2.641 9.086 1 84.06 85 GLN A C 1
ATOM 656 O O . GLN A 1 85 ? 2.648 1.408 9.086 1 84.06 85 GLN A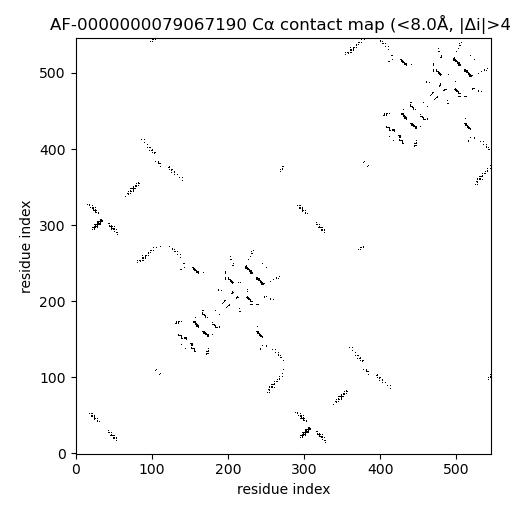 O 1
ATOM 661 N N . LEU A 1 86 ? 1.63 3.301 8.789 1 83.44 86 LEU A N 1
ATOM 662 C CA . LEU A 1 86 ? 0.382 2.639 8.422 1 83.44 86 LEU A CA 1
ATOM 663 C C . LEU A 1 86 ? 0.562 1.79 7.172 1 83.44 86 LEU A C 1
ATOM 665 O O . LEU A 1 86 ? 0.165 0.623 7.145 1 83.44 86 LEU A O 1
ATOM 669 N N . TYR A 1 87 ? 1.152 2.381 6.223 1 86.12 87 TYR A N 1
ATOM 670 C CA . TYR A 1 87 ? 1.373 1.657 4.977 1 86.12 87 TYR A CA 1
ATOM 671 C C . TYR A 1 87 ? 2.322 0.484 5.188 1 86.12 87 TYR A C 1
ATOM 673 O O . TYR A 1 87 ? 2.053 -0.631 4.734 1 86.12 87 TYR A O 1
ATOM 681 N N . SER A 1 88 ? 3.33 0.705 5.941 1 86.94 88 SER A N 1
ATOM 682 C CA . SER A 1 88 ? 4.324 -0.345 6.145 1 86.94 88 SER A CA 1
ATOM 683 C C . SER A 1 88 ? 3.752 -1.498 6.961 1 86.94 88 SER A C 1
ATOM 685 O O . SER A 1 88 ? 4.02 -2.666 6.672 1 86.94 88 SER A O 1
ATOM 687 N N . MET A 1 89 ? 2.938 -1.153 7.852 1 84.62 89 MET A N 1
ATOM 688 C CA . MET A 1 89 ? 2.348 -2.176 8.711 1 84.62 89 MET A CA 1
ATOM 689 C C . MET A 1 89 ? 1.293 -2.979 7.957 1 84.62 89 MET A C 1
ATOM 691 O O . MET A 1 89 ? 1.034 -4.137 8.281 1 84.62 89 MET A O 1
ATOM 695 N N . SER A 1 90 ? 0.775 -2.418 7.008 1 87.94 90 SER A N 1
ATOM 696 C CA . SER A 1 90 ? -0.22 -3.115 6.199 1 87.94 90 SER A CA 1
ATOM 697 C C . SER A 1 90 ? 0.439 -3.928 5.09 1 87.94 90 SER A C 1
ATOM 699 O O . SER A 1 90 ? -0.033 -5.012 4.742 1 87.94 90 SER A O 1
ATOM 701 N N . LEU A 1 91 ? 1.557 -3.461 4.582 1 92.31 91 LEU A N 1
ATOM 702 C CA . LEU A 1 91 ? 2.201 -4.082 3.43 1 92.31 91 LEU A CA 1
ATOM 703 C C . LEU A 1 91 ? 2.988 -5.32 3.848 1 92.31 91 LEU A C 1
ATOM 705 O O . LEU A 1 91 ? 3.082 -6.289 3.09 1 92.31 91 LEU A O 1
ATOM 709 N N . LEU A 1 92 ? 3.516 -5.332 5.059 1 94.62 92 LEU A N 1
ATOM 710 C CA . LEU A 1 92 ? 4.422 -6.398 5.473 1 94.62 92 LEU A CA 1
ATOM 711 C C . LEU A 1 92 ? 3.68 -7.727 5.582 1 94.62 92 LEU A C 1
ATOM 713 O O . LEU A 1 92 ? 4.082 -8.719 4.969 1 94.62 92 LEU A O 1
ATOM 717 N N . PRO A 1 93 ? 2.562 -7.762 6.27 1 95.25 93 PRO A N 1
ATOM 718 C CA . PRO A 1 93 ? 1.854 -9.047 6.297 1 95.25 93 PRO A CA 1
ATOM 719 C C . PRO A 1 93 ? 1.365 -9.477 4.914 1 95.25 93 PRO A C 1
ATOM 721 O O . PRO A 1 93 ? 1.338 -10.672 4.609 1 95.25 93 PRO A O 1
ATOM 724 N N . LEU A 1 94 ? 0.974 -8.578 4.121 1 95.62 94 LEU A N 1
ATOM 725 C CA . LEU A 1 94 ? 0.5 -8.898 2.779 1 95.62 94 LEU A CA 1
ATOM 726 C C . LEU A 1 94 ? 1.621 -9.492 1.934 1 95.62 94 LEU A C 1
ATOM 728 O O . LEU A 1 94 ? 1.436 -10.523 1.286 1 95.62 94 LEU A O 1
ATOM 732 N N . SER A 1 95 ? 2.777 -8.805 1.904 1 96.94 95 SER A N 1
ATOM 733 C CA . SER A 1 95 ? 3.895 -9.289 1.104 1 96.94 95 SER A CA 1
ATOM 734 C C . SER A 1 95 ? 4.371 -10.656 1.597 1 96.94 95 SER A C 1
ATOM 736 O O . SER A 1 95 ? 4.77 -11.508 0.798 1 96.94 95 SER A O 1
ATOM 738 N N . SER A 1 96 ? 4.328 -10.875 2.945 1 96.5 96 SER A N 1
ATOM 739 C CA . SER A 1 96 ? 4.703 -12.172 3.508 1 96.5 96 SER A CA 1
ATOM 740 C C . SER A 1 96 ? 3.75 -13.273 3.051 1 96.5 96 SER A C 1
ATOM 742 O O . SER A 1 96 ? 4.184 -14.375 2.715 1 96.5 96 SER A O 1
ATOM 744 N N . ALA A 1 97 ? 2.51 -12.977 3.041 1 96.62 97 ALA A N 1
ATOM 745 C CA . ALA A 1 97 ? 1.507 -13.938 2.602 1 96.62 97 ALA A CA 1
ATOM 746 C C . ALA A 1 97 ? 1.683 -14.281 1.125 1 96.62 97 ALA A C 1
ATOM 748 O O . ALA A 1 97 ? 1.549 -15.438 0.729 1 96.62 97 ALA A O 1
ATOM 749 N N . VAL A 1 98 ? 1.923 -13.312 0.338 1 96.25 98 VAL A N 1
ATOM 750 C CA . VAL A 1 98 ? 2.129 -13.523 -1.091 1 96.25 98 VAL A CA 1
ATOM 751 C C . VAL A 1 98 ? 3.373 -14.383 -1.312 1 96.25 98 VAL A C 1
ATOM 753 O O . VAL A 1 98 ? 3.371 -15.281 -2.156 1 96.25 98 VAL A O 1
ATOM 756 N N . LYS A 1 99 ? 4.406 -14.055 -0.614 1 96.81 99 LYS A N 1
ATOM 757 C CA . LYS A 1 99 ? 5.633 -14.844 -0.702 1 96.81 99 LYS A CA 1
ATOM 758 C C . LYS A 1 99 ? 5.371 -16.312 -0.362 1 96.81 99 LYS A C 1
ATOM 760 O O . LYS A 1 99 ? 5.855 -17.203 -1.053 1 96.81 99 LYS A O 1
ATOM 765 N N . GLU A 1 100 ? 4.641 -16.516 0.688 1 96.19 100 GLU A N 1
ATOM 766 C CA . GLU A 1 100 ? 4.336 -17.875 1.109 1 96.19 100 GLU A CA 1
ATOM 767 C C . GLU A 1 100 ? 3.496 -18.609 0.063 1 96.19 100 GLU A C 1
ATOM 769 O O . GLU A 1 100 ? 3.76 -19.766 -0.253 1 96.19 100 GLU A O 1
ATOM 774 N N . LEU A 1 101 ? 2.5 -17.953 -0.443 1 96.75 101 LEU A N 1
ATOM 775 C CA . LEU A 1 101 ? 1.657 -18.531 -1.48 1 96.75 101 LEU A CA 1
ATOM 776 C C . LEU A 1 101 ? 2.48 -18.891 -2.713 1 96.75 101 LEU A C 1
ATOM 778 O O . LEU A 1 101 ? 2.338 -19.984 -3.266 1 96.75 101 LEU A O 1
ATOM 782 N N . THR A 1 102 ? 3.299 -17.953 -3.113 1 96.31 102 THR A N 1
ATOM 783 C CA . THR A 1 102 ? 4.141 -18.156 -4.285 1 96.31 102 THR A CA 1
ATOM 784 C C . THR A 1 102 ? 5.086 -19.344 -4.062 1 96.31 102 THR A C 1
ATOM 786 O O . THR A 1 102 ? 5.27 -20.172 -4.957 1 96.31 102 THR A O 1
ATOM 789 N N . GLY A 1 103 ? 5.629 -19.391 -2.881 1 95.06 103 GLY A N 1
ATOM 790 C CA . GLY A 1 103 ? 6.516 -20.5 -2.553 1 95.06 103 GLY A CA 1
ATOM 791 C C . GLY A 1 103 ? 5.828 -21.844 -2.613 1 95.06 103 GLY A C 1
ATOM 792 O O . GLY A 1 103 ? 6.383 -22.812 -3.15 1 95.06 103 GLY A O 1
ATOM 793 N N . ARG A 1 104 ? 4.707 -21.922 -2.109 1 94.44 104 ARG A N 1
ATOM 794 C CA . ARG A 1 104 ? 3.953 -23.172 -2.125 1 94.44 104 ARG A CA 1
ATOM 795 C C . ARG A 1 104 ? 3.58 -23.562 -3.551 1 94.44 104 ARG A C 1
ATOM 797 O O . ARG A 1 104 ? 3.604 -24.75 -3.896 1 94.44 104 ARG A O 1
ATOM 804 N N . TYR A 1 105 ? 3.168 -22.625 -4.34 1 96.25 105 TYR A N 1
ATOM 805 C CA . TYR A 1 105 ? 2.807 -22.922 -5.719 1 96.25 105 TYR A CA 1
ATOM 806 C C . TYR A 1 105 ? 4.004 -23.469 -6.496 1 96.25 105 TYR A C 1
ATOM 808 O O . TYR A 1 105 ? 3.887 -24.453 -7.219 1 96.25 105 TYR A O 1
ATOM 816 N N . VAL A 1 106 ? 5.16 -22.781 -6.359 1 95.12 106 VAL A N 1
ATOM 817 C CA . VAL A 1 106 ? 6.355 -23.156 -7.109 1 95.12 106 VAL A CA 1
ATOM 818 C C . VAL A 1 106 ? 6.812 -24.547 -6.684 1 95.12 106 VAL A C 1
ATOM 820 O O . VAL A 1 106 ? 7.312 -25.312 -7.504 1 95.12 106 VAL A O 1
ATOM 823 N N . ALA A 1 107 ? 6.656 -24.875 -5.395 1 93.69 107 ALA A N 1
ATOM 824 C CA . ALA A 1 107 ? 6.988 -26.203 -4.914 1 93.69 107 ALA A CA 1
ATOM 825 C C . ALA A 1 107 ? 6.094 -27.266 -5.566 1 93.69 107 ALA A C 1
ATOM 827 O O . ALA A 1 107 ? 6.543 -28.375 -5.859 1 93.69 107 ALA A O 1
ATOM 828 N N . ALA A 1 108 ? 4.859 -26.922 -5.773 1 94 108 ALA A N 1
ATOM 829 C CA . ALA A 1 108 ? 3.889 -27.844 -6.355 1 94 108 ALA A CA 1
ATOM 830 C C . ALA A 1 108 ? 4.008 -27.891 -7.875 1 94 108 ALA A C 1
ATOM 832 O O . ALA A 1 108 ? 3.721 -28.906 -8.508 1 94 108 ALA A O 1
ATOM 833 N N . ALA A 1 109 ? 4.387 -26.781 -8.484 1 94.94 109 ALA A N 1
ATOM 834 C CA . ALA A 1 109 ? 4.477 -26.672 -9.938 1 94.94 109 ALA A CA 1
ATOM 835 C C . ALA A 1 109 ? 5.773 -25.984 -10.359 1 94.94 109 ALA A C 1
ATOM 837 O O . ALA A 1 109 ? 5.754 -24.859 -10.883 1 94.94 109 ALA A O 1
ATOM 838 N N . PRO A 1 110 ? 6.879 -26.719 -10.203 1 93.56 110 PRO A N 1
ATOM 839 C CA . PRO A 1 110 ? 8.148 -26.141 -10.656 1 93.56 110 PRO A CA 1
ATOM 840 C C . PRO A 1 110 ? 8.227 -26 -12.18 1 93.56 110 PRO A C 1
ATOM 842 O O . PRO A 1 110 ? 7.539 -26.719 -12.906 1 93.56 110 PRO A O 1
ATOM 845 N N . LEU A 1 111 ? 8.938 -25.016 -12.641 1 93.12 111 LEU A N 1
ATOM 846 C CA . LEU A 1 111 ? 9.117 -24.828 -14.07 1 93.12 111 LEU A CA 1
ATOM 847 C C . LEU A 1 111 ? 9.719 -26.062 -14.719 1 93.12 111 LEU A C 1
ATOM 849 O O . LEU A 1 111 ? 10.758 -26.562 -14.273 1 93.12 111 LEU A O 1
ATOM 853 N N . PRO A 1 112 ? 9.07 -26.578 -15.68 1 91.88 112 PRO A N 1
ATOM 854 C CA . PRO A 1 112 ? 9.594 -27.781 -16.328 1 91.88 112 PRO A CA 1
ATOM 855 C C . PRO A 1 112 ? 10.969 -27.562 -16.953 1 91.88 112 PRO A C 1
ATOM 857 O O . PRO A 1 112 ? 11.25 -26.5 -17.484 1 91.88 112 PRO A O 1
ATOM 860 N N . ALA A 1 113 ? 11.789 -28.547 -16.922 1 88.44 113 ALA A N 1
ATOM 861 C CA . ALA A 1 113 ? 13.141 -28.484 -17.469 1 88.44 113 ALA A CA 1
ATOM 862 C C . ALA A 1 113 ? 13.109 -28.234 -18.969 1 88.44 113 ALA A C 1
ATOM 864 O O . ALA A 1 113 ? 14.008 -27.594 -19.531 1 88.44 113 ALA A O 1
ATOM 865 N N . ALA A 1 114 ? 12.062 -28.703 -19.625 1 91.06 114 ALA A N 1
ATOM 866 C CA . ALA A 1 114 ? 11.945 -28.625 -21.078 1 91.06 114 ALA A CA 1
ATOM 867 C C . ALA A 1 114 ? 11.297 -27.312 -21.516 1 91.06 114 ALA A C 1
ATOM 869 O O . ALA A 1 114 ? 10.969 -27.125 -22.688 1 91.06 114 ALA A O 1
ATOM 870 N N . THR A 1 115 ? 11.227 -26.375 -20.609 1 91.69 115 THR A N 1
ATOM 871 C CA . THR A 1 115 ? 10.625 -25.094 -20.953 1 91.69 115 THR A CA 1
ATOM 872 C C . THR A 1 115 ? 11.445 -24.391 -22.016 1 91.69 115 THR A C 1
ATOM 874 O O . THR A 1 115 ? 12.672 -24.344 -21.953 1 91.69 115 THR A O 1
ATOM 877 N N . ALA A 1 116 ? 10.797 -23.875 -23.031 1 93.88 116 ALA A N 1
ATOM 878 C CA . ALA A 1 116 ? 11.445 -23.188 -24.141 1 93.88 116 ALA A CA 1
ATOM 879 C C . ALA A 1 116 ? 12.328 -22.047 -23.641 1 93.88 116 ALA A C 1
ATOM 881 O O . ALA A 1 116 ? 11.945 -21.312 -22.719 1 93.88 116 ALA A O 1
ATOM 882 N N . PRO A 1 117 ? 13.438 -21.875 -24.234 1 93.38 117 PRO A N 1
ATOM 883 C CA . PRO A 1 117 ? 14.344 -20.812 -23.828 1 93.38 117 PRO A CA 1
ATOM 884 C C . PRO A 1 117 ? 13.703 -19.422 -23.906 1 93.38 117 PRO A C 1
ATOM 886 O O . PRO A 1 117 ? 14.008 -18.547 -23.094 1 93.38 117 PRO A O 1
ATOM 889 N N . GLN A 1 118 ? 12.836 -19.219 -24.844 1 93.56 118 GLN A N 1
ATOM 890 C CA . GLN A 1 118 ? 12.172 -17.938 -24.984 1 93.56 118 GLN A CA 1
ATOM 891 C C . GLN A 1 118 ? 11.297 -17.625 -23.781 1 93.56 118 GLN A C 1
ATOM 893 O O . GLN A 1 118 ? 11.195 -16.469 -23.359 1 93.56 118 GLN A O 1
ATOM 898 N N . THR A 1 119 ? 10.695 -18.656 -23.234 1 93.56 119 THR A N 1
ATOM 899 C CA . THR A 1 119 ? 9.867 -18.5 -22.047 1 93.56 119 THR A CA 1
ATOM 900 C C . THR A 1 119 ? 10.719 -18.172 -20.828 1 93.56 119 THR A C 1
ATOM 902 O O . THR A 1 119 ? 10.352 -17.312 -20.016 1 93.56 119 THR A O 1
ATOM 905 N N . VAL A 1 120 ? 11.859 -18.828 -20.734 1 93.75 120 VAL A N 1
ATOM 906 C CA . VAL A 1 120 ? 12.766 -18.578 -19.625 1 93.75 120 VAL A CA 1
ATOM 907 C C . VAL A 1 120 ? 13.289 -17.141 -19.688 1 93.75 120 VAL A C 1
ATOM 909 O O . VAL A 1 120 ? 13.336 -16.453 -18.672 1 93.75 120 VAL A O 1
ATOM 912 N N . THR A 1 121 ? 13.602 -16.734 -20.922 1 94.12 121 THR A N 1
ATOM 913 C CA . THR A 1 121 ? 14.078 -15.375 -21.109 1 94.12 121 THR A CA 1
ATOM 914 C C . THR A 1 121 ? 12.984 -14.367 -20.766 1 94.12 121 THR A C 1
ATOM 916 O O . THR A 1 121 ? 13.266 -13.305 -20.203 1 94.12 121 THR A O 1
ATOM 919 N N . GLY A 1 122 ? 11.773 -14.688 -21.109 1 94.75 122 GLY A N 1
ATOM 920 C CA . GLY A 1 122 ? 10.648 -13.836 -20.781 1 94.75 122 GLY A CA 1
ATOM 921 C C . GLY A 1 122 ? 10.438 -13.68 -19.281 1 94.75 122 GLY A C 1
ATOM 922 O O . GLY A 1 122 ? 10.172 -12.578 -18.797 1 94.75 122 GLY A O 1
ATOM 923 N N . LEU A 1 123 ? 10.586 -14.758 -18.578 1 95.94 123 LEU A N 1
ATOM 924 C CA . LEU A 1 123 ? 10.469 -14.727 -17.125 1 95.94 123 LEU A CA 1
ATOM 925 C C . LEU A 1 123 ? 11.594 -13.898 -16.516 1 95.94 123 LEU A C 1
ATOM 927 O O . LEU A 1 123 ? 11.359 -13.125 -15.578 1 95.94 123 LEU A O 1
ATOM 931 N N . ASP A 1 124 ? 12.797 -14.039 -17.031 1 95.5 124 ASP A N 1
ATOM 932 C CA . ASP A 1 124 ? 13.945 -13.281 -16.547 1 95.5 124 ASP A CA 1
ATOM 933 C C . ASP A 1 124 ? 13.742 -11.781 -16.75 1 95.5 124 ASP A C 1
ATOM 935 O O . ASP A 1 124 ? 14.07 -10.977 -15.867 1 95.5 124 ASP A O 1
ATOM 939 N N . LEU A 1 125 ? 13.203 -11.43 -17.891 1 95.69 125 LEU A N 1
ATOM 940 C CA . LEU A 1 125 ? 12.953 -10.023 -18.188 1 95.69 125 LEU A CA 1
ATOM 941 C C . LEU A 1 125 ? 11.891 -9.445 -17.266 1 95.69 125 LEU A C 1
ATOM 943 O O . LEU A 1 125 ? 12.008 -8.297 -16.828 1 95.69 125 LEU A O 1
ATOM 947 N N . GLN A 1 126 ? 10.859 -10.25 -17.016 1 95.94 126 GLN A N 1
ATOM 948 C CA . GLN A 1 126 ? 9.805 -9.773 -16.125 1 95.94 126 GLN A CA 1
ATOM 949 C C . GLN A 1 126 ? 10.32 -9.648 -14.695 1 95.94 126 GLN A C 1
ATOM 951 O O . GLN A 1 126 ? 9.914 -8.742 -13.961 1 95.94 126 GLN A O 1
ATOM 956 N N . ARG A 1 127 ? 11.164 -10.539 -14.289 1 96.56 127 ARG A N 1
ATOM 957 C CA . ARG A 1 127 ? 11.766 -10.453 -12.961 1 96.56 127 ARG A CA 1
ATOM 958 C C . ARG A 1 127 ? 12.641 -9.211 -12.836 1 96.56 127 ARG A C 1
ATOM 960 O O . ARG A 1 127 ? 12.664 -8.57 -11.781 1 96.56 127 ARG A O 1
ATOM 967 N N . ALA A 1 128 ? 13.359 -8.883 -13.883 1 96.62 128 ALA A N 1
ATOM 968 C CA . ALA A 1 128 ? 14.172 -7.672 -13.906 1 96.62 128 ALA A CA 1
ATOM 969 C C . ALA A 1 128 ? 13.297 -6.426 -13.789 1 96.62 128 ALA A C 1
ATOM 971 O O . ALA A 1 128 ? 13.695 -5.434 -13.172 1 96.62 128 ALA A O 1
ATOM 972 N N . ASP A 1 129 ? 12.195 -6.484 -14.398 1 97.19 129 ASP A N 1
ATOM 973 C CA . ASP A 1 129 ? 11.25 -5.375 -14.297 1 97.19 129 ASP A CA 1
ATOM 974 C C . ASP A 1 129 ? 10.75 -5.211 -12.867 1 97.19 129 ASP A C 1
ATOM 976 O O . ASP A 1 129 ? 10.633 -4.09 -12.367 1 97.19 129 ASP A O 1
ATOM 980 N N . VAL A 1 130 ? 10.375 -6.324 -12.211 1 97.5 130 VAL A N 1
ATOM 981 C CA . VAL A 1 130 ? 9.953 -6.289 -10.812 1 97.5 130 VAL A CA 1
ATOM 982 C C . VAL A 1 130 ? 11.062 -5.699 -9.945 1 97.5 130 VAL A C 1
ATOM 984 O O . VAL A 1 130 ? 10.812 -4.859 -9.086 1 97.5 130 VAL A O 1
ATOM 987 N N . LEU A 1 131 ? 12.328 -6.152 -10.164 1 97.56 131 LEU A N 1
ATOM 988 C CA . LEU A 1 131 ? 13.469 -5.629 -9.414 1 97.56 131 LEU A CA 1
ATOM 989 C C . LEU A 1 131 ? 13.594 -4.121 -9.594 1 97.56 131 LEU A C 1
ATOM 991 O O . LEU A 1 131 ? 13.781 -3.389 -8.625 1 97.56 131 LEU A O 1
ATOM 995 N N . ASP A 1 132 ? 13.445 -3.695 -10.805 1 96.31 132 ASP A N 1
ATOM 996 C CA . ASP A 1 132 ? 13.547 -2.266 -11.086 1 96.31 132 ASP A CA 1
ATOM 997 C C . ASP A 1 132 ? 12.492 -1.478 -10.312 1 96.31 132 ASP A C 1
ATOM 999 O O . ASP A 1 132 ? 12.781 -0.418 -9.758 1 96.31 132 ASP A O 1
ATOM 1003 N N . ARG A 1 133 ? 11.297 -2.006 -10.328 1 96.56 133 ARG A N 1
ATOM 1004 C CA . ARG A 1 133 ? 10.203 -1.334 -9.625 1 96.56 133 ARG A CA 1
ATOM 1005 C C . ARG A 1 133 ? 10.445 -1.333 -8.117 1 96.56 133 ARG A C 1
ATOM 1007 O O . ARG A 1 133 ? 10.109 -0.367 -7.43 1 96.56 133 ARG A O 1
ATOM 1014 N N . VAL A 1 134 ? 10.969 -2.416 -7.605 1 97.44 134 VAL A N 1
ATOM 1015 C CA . VAL A 1 134 ? 11.289 -2.504 -6.184 1 97.44 134 VAL A CA 1
ATOM 1016 C C . VAL A 1 134 ? 12.336 -1.453 -5.82 1 97.44 134 VAL A C 1
ATOM 1018 O O . VAL A 1 134 ? 12.18 -0.733 -4.832 1 97.44 134 VAL A O 1
ATOM 1021 N N . LEU A 1 135 ? 13.375 -1.35 -6.629 1 95.88 135 LEU A N 1
ATOM 1022 C CA . LEU A 1 135 ? 14.461 -0.413 -6.363 1 95.88 135 LEU A CA 1
ATOM 1023 C C . LEU A 1 135 ? 13.961 1.027 -6.402 1 95.88 135 LEU A C 1
ATOM 1025 O O . LEU A 1 135 ? 14.266 1.82 -5.508 1 95.88 135 LEU A O 1
ATOM 1029 N N . ARG A 1 136 ? 13.164 1.345 -7.359 1 93.12 136 ARG A N 1
ATOM 1030 C CA . ARG A 1 136 ? 12.617 2.693 -7.48 1 93.12 136 ARG A CA 1
ATOM 1031 C C . ARG A 1 136 ? 11.656 3 -6.332 1 93.12 136 ARG A C 1
ATOM 1033 O O . ARG A 1 136 ? 11.672 4.105 -5.785 1 93.12 136 ARG A O 1
ATOM 1040 N N . GLY A 1 137 ? 10.852 2 -6.02 1 93.06 137 GLY A N 1
ATOM 1041 C CA . GLY A 1 137 ? 9.938 2.174 -4.902 1 93.06 137 GLY A CA 1
ATOM 1042 C C . GLY A 1 137 ? 10.641 2.424 -3.584 1 93.06 137 GLY A C 1
ATOM 1043 O O . GLY A 1 137 ? 10.234 3.289 -2.809 1 93.06 137 GLY A O 1
ATOM 1044 N N . ALA A 1 138 ? 11.688 1.675 -3.312 1 94.62 138 ALA A N 1
ATOM 1045 C CA . ALA A 1 138 ? 12.461 1.839 -2.084 1 94.62 138 ALA A CA 1
ATOM 1046 C C . ALA A 1 138 ? 13.016 3.256 -1.97 1 94.62 138 ALA A C 1
ATOM 1048 O O . ALA A 1 138 ? 12.922 3.883 -0.913 1 94.62 138 ALA A O 1
ATOM 1049 N N . VAL A 1 139 ? 13.531 3.789 -3.047 1 91.69 139 VAL A N 1
ATOM 1050 C CA . VAL A 1 139 ? 14.148 5.113 -3.057 1 91.69 139 VAL A CA 1
ATOM 1051 C C . VAL A 1 139 ? 13.086 6.184 -2.846 1 91.69 139 VAL A C 1
ATOM 1053 O O . VAL A 1 139 ? 13.234 7.059 -1.991 1 91.69 139 VAL A O 1
ATOM 1056 N N . ASP A 1 140 ? 12 6.059 -3.506 1 87.56 140 ASP A N 1
ATOM 1057 C CA . ASP A 1 140 ? 10.938 7.062 -3.455 1 87.56 140 ASP A CA 1
ATOM 1058 C C . ASP A 1 140 ? 10.281 7.094 -2.078 1 87.56 140 ASP A C 1
ATOM 1060 O O . ASP A 1 140 ? 9.859 8.156 -1.608 1 87.56 140 ASP A O 1
ATOM 1064 N N . LEU A 1 141 ? 10.18 5.969 -1.454 1 89.88 141 LEU A N 1
ATOM 1065 C CA . LEU A 1 141 ? 9.367 5.887 -0.247 1 89.88 141 LEU A CA 1
ATOM 1066 C C . LEU A 1 141 ? 10.219 6.098 1 1 89.88 141 LEU A C 1
ATOM 1068 O O . LEU A 1 141 ? 9.688 6.328 2.088 1 89.88 141 LEU A O 1
ATOM 1072 N N . THR A 1 142 ? 11.477 5.965 0.951 1 88.5 142 THR A N 1
ATOM 1073 C CA . THR A 1 142 ? 12.312 6.152 2.129 1 88.5 142 THR A CA 1
ATOM 1074 C C . THR A 1 142 ? 12.891 7.566 2.168 1 88.5 142 THR A C 1
ATOM 1076 O O . THR A 1 142 ? 13.031 8.156 3.24 1 88.5 142 THR A O 1
ATOM 1079 N N . ALA A 1 143 ? 13.305 8.055 1.094 1 80.62 143 ALA A N 1
ATOM 1080 C CA . ALA A 1 143 ? 13.852 9.406 1.016 1 80.62 143 ALA A CA 1
ATOM 1081 C C . ALA A 1 143 ? 13.469 10.078 -0.304 1 80.62 143 ALA A C 1
ATOM 1083 O O . ALA A 1 143 ? 14.25 10.055 -1.261 1 80.62 143 ALA A O 1
ATOM 1084 N N . PRO A 1 144 ? 12.211 10.57 -0.225 1 72.19 144 PRO A N 1
ATOM 1085 C CA . PRO A 1 144 ? 11.75 11.188 -1.471 1 72.19 144 PRO A CA 1
ATOM 1086 C C . PRO A 1 144 ? 12.602 12.391 -1.881 1 72.19 144 PRO A C 1
ATOM 1088 O O . PRO A 1 144 ? 13.266 13 -1.038 1 72.19 144 PRO A O 1
ATOM 1091 N N . PRO A 1 145 ? 12.586 12.578 -3.191 1 65.38 145 PRO A N 1
ATOM 1092 C CA . PRO A 1 145 ? 13.391 13.695 -3.689 1 65.38 145 PRO A CA 1
ATOM 1093 C C . PRO A 1 145 ? 12.945 15.039 -3.113 1 65.38 145 PRO A C 1
ATOM 1095 O O . PRO A 1 145 ? 11.758 15.242 -2.854 1 65.38 145 PRO A O 1
ATOM 1098 N N . ILE A 1 146 ? 13.938 15.781 -2.643 1 62.28 146 ILE A N 1
ATOM 1099 C CA . ILE A 1 146 ? 13.664 17.109 -2.115 1 62.28 146 ILE A CA 1
ATOM 1100 C C . ILE A 1 146 ? 14.164 18.172 -3.096 1 62.28 146 ILE A C 1
ATOM 1102 O O . ILE A 1 146 ? 15.195 17.984 -3.744 1 62.28 146 ILE A O 1
ATOM 1106 N N . GLY A 1 147 ? 13.445 19.281 -3.109 1 57.72 147 GLY A N 1
ATOM 1107 C CA . GLY A 1 147 ? 13.883 20.469 -3.822 1 57.72 147 GLY A CA 1
ATOM 1108 C C . GLY A 1 147 ? 13.445 20.484 -5.273 1 57.72 147 GLY A C 1
ATOM 1109 O O . GLY A 1 147 ? 12.75 19.578 -5.73 1 57.72 147 GLY A O 1
ATOM 1110 N N . PRO A 1 148 ? 13.68 21.422 -5.91 1 60 148 PRO A N 1
ATOM 1111 C CA . PRO A 1 148 ? 13.242 21.641 -7.293 1 60 148 PRO A CA 1
ATOM 1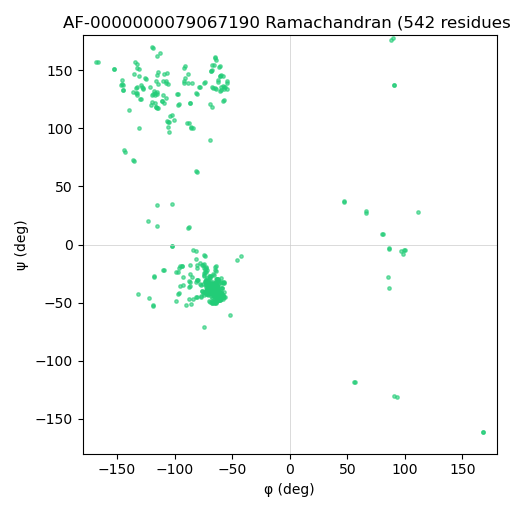112 C C . PRO A 1 148 ? 13.875 20.656 -8.273 1 60 148 PRO A C 1
ATOM 1114 O O . PRO A 1 148 ? 13.289 20.359 -9.32 1 60 148 PRO A O 1
ATOM 1117 N N . ALA A 1 149 ? 15.07 20.188 -7.828 1 60.59 149 ALA A N 1
ATOM 1118 C CA . ALA A 1 149 ? 15.773 19.312 -8.75 1 60.59 149 ALA A CA 1
ATOM 1119 C C . ALA A 1 149 ? 15.234 17.891 -8.664 1 60.59 149 ALA A C 1
ATOM 1121 O O . ALA A 1 149 ? 15.539 17.047 -9.516 1 60.59 149 ALA A O 1
ATOM 1122 N N . TYR A 1 150 ? 14.414 17.609 -7.832 1 63.75 150 TYR A N 1
ATOM 1123 C CA . TYR A 1 150 ? 13.797 16.297 -7.66 1 63.75 150 TYR A CA 1
ATOM 1124 C C . TYR A 1 150 ? 14.852 15.195 -7.68 1 63.75 150 TYR A C 1
ATOM 1126 O O . TYR A 1 150 ? 14.68 14.18 -8.359 1 63.75 150 TYR A O 1
ATOM 1134 N N . THR A 1 151 ? 16.031 15.469 -7.113 1 68.94 151 THR A N 1
ATOM 1135 C CA . THR A 1 151 ? 17.078 14.453 -7.039 1 68.94 151 THR A CA 1
ATOM 1136 C C . THR A 1 151 ? 16.828 13.508 -5.871 1 68.94 151 THR A C 1
ATOM 1138 O O . THR A 1 151 ? 16.609 13.945 -4.738 1 68.94 151 THR A O 1
ATOM 1141 N N . PRO A 1 152 ? 16.891 12.258 -6.23 1 74.94 152 PRO A N 1
ATOM 1142 C CA . PRO A 1 152 ? 16.703 11.297 -5.141 1 74.94 152 PRO A CA 1
ATOM 1143 C C . PRO A 1 152 ? 17.797 11.414 -4.07 1 74.94 152 PRO A C 1
ATOM 1145 O O . PRO A 1 152 ? 18.969 11.625 -4.391 1 74.94 152 PRO A O 1
ATOM 1148 N N . ARG A 1 153 ? 17.406 11.266 -2.881 1 82.12 153 ARG A N 1
ATOM 1149 C CA . ARG A 1 153 ? 18.328 11.375 -1.756 1 82.12 153 ARG A CA 1
ATOM 1150 C C . ARG A 1 153 ? 18.844 10.008 -1.336 1 82.12 153 ARG A C 1
ATOM 1152 O O . ARG A 1 153 ? 19.891 9.898 -0.692 1 82.12 153 ARG A O 1
ATOM 1159 N N . ALA A 1 154 ? 18.125 8.969 -1.748 1 88.69 154 ALA A N 1
ATOM 1160 C CA . ALA A 1 154 ? 18.531 7.625 -1.337 1 88.69 154 ALA A CA 1
ATOM 1161 C C . ALA A 1 154 ? 18.953 6.785 -2.541 1 88.69 154 ALA A C 1
ATOM 1163 O O . ALA A 1 154 ? 18.75 7.191 -3.688 1 88.69 154 ALA A O 1
ATOM 1164 N N . ARG A 1 155 ? 19.672 5.715 -2.303 1 90.88 155 ARG A N 1
ATOM 1165 C CA . ARG A 1 155 ? 20.047 4.691 -3.277 1 90.88 155 ARG A CA 1
ATOM 1166 C C . ARG A 1 155 ? 19.672 3.301 -2.771 1 90.88 155 ARG A C 1
ATOM 1168 O O . ARG A 1 155 ? 19.875 2.98 -1.601 1 90.88 155 ARG A O 1
ATOM 1175 N N . CYS A 1 156 ? 19.094 2.592 -3.623 1 93.75 156 CYS A N 1
ATOM 1176 C CA . CYS A 1 156 ? 18.75 1.215 -3.275 1 93.75 156 CYS A CA 1
ATOM 1177 C C . CYS A 1 156 ? 19.469 0.232 -4.195 1 93.75 156 CYS A C 1
ATOM 1179 O O . CYS A 1 156 ? 19.562 0.458 -5.406 1 93.75 156 CYS A O 1
ATOM 1181 N N . SER A 1 157 ? 20.094 -0.784 -3.619 1 94.12 157 SER A N 1
ATOM 1182 C CA . SER A 1 157 ? 20.828 -1.798 -4.363 1 94.12 157 SER A CA 1
ATOM 1183 C C . SER A 1 157 ? 20.438 -3.203 -3.926 1 94.12 157 SER A C 1
ATOM 1185 O O . SER A 1 157 ? 20.172 -3.441 -2.746 1 94.12 157 SER A O 1
ATOM 1187 N N . PHE A 1 158 ? 20.422 -4.078 -4.859 1 96.62 158 PHE A N 1
ATOM 1188 C CA . PHE A 1 158 ? 20.188 -5.492 -4.586 1 96.62 158 PHE A CA 1
ATOM 1189 C C . PHE A 1 158 ? 21.406 -6.32 -4.965 1 96.62 158 PHE A C 1
ATOM 1191 O O . PHE A 1 158 ? 21.828 -6.312 -6.121 1 96.62 158 PHE A O 1
ATOM 1198 N N . TYR A 1 159 ? 21.922 -7.008 -3.992 1 95.12 159 TYR A N 1
ATOM 1199 C CA . TYR A 1 159 ? 23.062 -7.895 -4.203 1 95.12 159 TYR A CA 1
ATOM 1200 C C . TYR A 1 159 ? 22.625 -9.359 -4.141 1 95.12 159 TYR A C 1
ATOM 1202 O O . TYR A 1 159 ? 22.047 -9.797 -3.145 1 95.12 159 TYR A O 1
ATOM 1210 N N . ARG A 1 160 ? 22.922 -10.078 -5.105 1 96.75 160 ARG A N 1
ATOM 1211 C CA . ARG A 1 160 ? 22.641 -11.508 -5.16 1 96.75 160 ARG A CA 1
ATOM 1212 C C . ARG A 1 160 ? 23.75 -12.312 -4.484 1 96.75 160 ARG A C 1
ATOM 1214 O O . ARG A 1 160 ? 24.938 -12.023 -4.668 1 96.75 160 ARG A O 1
ATOM 1221 N N . TYR A 1 161 ? 23.344 -13.289 -3.762 1 96.56 161 TYR A N 1
ATOM 1222 C CA . TYR A 1 161 ? 24.281 -14.141 -3.045 1 96.56 161 TYR A CA 1
ATOM 1223 C C . TYR A 1 161 ? 24.562 -15.422 -3.826 1 96.56 161 TYR A C 1
ATOM 1225 O O . TYR A 1 161 ? 23.641 -16.078 -4.301 1 96.56 161 TYR A O 1
ATOM 1233 N N . ASP A 1 162 ? 25.781 -15.719 -4.004 1 95.31 162 ASP A N 1
ATOM 1234 C CA . ASP A 1 162 ? 26.234 -16.984 -4.57 1 95.31 162 ASP A CA 1
ATOM 1235 C C . ASP A 1 162 ? 26.75 -17.922 -3.486 1 95.31 162 ASP A C 1
ATOM 1237 O O . ASP A 1 162 ? 27.875 -17.75 -3.002 1 95.31 162 ASP A O 1
ATOM 1241 N N . ALA A 1 163 ? 26.016 -18.953 -3.283 1 91.62 163 ALA A N 1
ATOM 1242 C CA . ALA A 1 163 ? 26.359 -19.859 -2.191 1 91.62 163 ALA A CA 1
ATOM 1243 C C . ALA A 1 163 ? 27.641 -20.625 -2.494 1 91.62 163 ALA A C 1
ATOM 1245 O O . ALA A 1 163 ? 28.344 -21.062 -1.576 1 91.62 163 ALA A O 1
ATOM 1246 N N . ALA A 1 164 ? 27.938 -20.844 -3.717 1 93.62 164 ALA A N 1
ATOM 1247 C CA . ALA A 1 164 ? 29.141 -21.594 -4.117 1 93.62 164 ALA A CA 1
ATOM 1248 C C . ALA A 1 164 ? 30.406 -20.797 -3.826 1 93.62 164 ALA A C 1
ATOM 1250 O O . ALA A 1 164 ? 31.406 -21.359 -3.4 1 93.62 164 ALA A O 1
ATOM 1251 N N . THR A 1 165 ? 30.391 -19.516 -3.957 1 93.44 165 THR A N 1
ATOM 1252 C CA . THR A 1 165 ? 31.594 -18.688 -3.826 1 93.44 165 THR A CA 1
ATOM 1253 C C . THR A 1 165 ? 31.547 -17.859 -2.547 1 93.44 165 THR A C 1
ATOM 1255 O O . THR A 1 165 ? 32.562 -17.375 -2.068 1 93.44 165 THR A O 1
ATOM 1258 N N . GLY A 1 166 ? 30.312 -17.688 -2.088 1 92.38 166 GLY A N 1
ATOM 1259 C CA . GLY A 1 166 ? 30.125 -16.812 -0.937 1 92.38 166 GLY A CA 1
ATOM 1260 C C . GLY A 1 166 ? 30.109 -15.344 -1.302 1 92.38 166 GLY A C 1
ATOM 1261 O O . GLY A 1 166 ? 30.125 -14.477 -0.422 1 92.38 166 GLY A O 1
ATOM 1262 N N . ASN A 1 167 ? 30.078 -15.086 -2.555 1 94 167 ASN A N 1
ATOM 1263 C CA . ASN A 1 167 ? 30.156 -13.711 -3.033 1 94 167 ASN A CA 1
ATOM 1264 C C . ASN A 1 167 ? 28.766 -13.094 -3.186 1 94 167 ASN A C 1
ATOM 1266 O O . ASN A 1 167 ? 27.781 -13.805 -3.348 1 94 167 ASN A O 1
ATOM 1270 N N . PHE A 1 168 ? 28.797 -11.734 -3.051 1 94.81 168 PHE A N 1
ATOM 1271 C CA . PHE A 1 168 ? 27.625 -10.93 -3.367 1 94.81 168 PHE A CA 1
ATOM 1272 C C . PHE A 1 168 ? 27.859 -10.094 -4.621 1 94.81 168 PHE A C 1
ATOM 1274 O O . PHE A 1 168 ? 28.797 -9.297 -4.672 1 94.81 168 PHE A O 1
ATOM 1281 N N . THR A 1 169 ? 27.016 -10.25 -5.578 1 95 169 THR A N 1
ATOM 1282 C CA . THR A 1 169 ? 27.156 -9.508 -6.828 1 95 169 THR A CA 1
ATOM 1283 C C . THR A 1 169 ? 25.953 -8.57 -7.031 1 95 169 THR A C 1
ATOM 1285 O O . THR A 1 169 ? 24.812 -8.945 -6.754 1 95 169 THR A O 1
ATOM 1288 N N . LEU A 1 170 ? 26.25 -7.391 -7.535 1 93.31 170 LEU A N 1
ATOM 1289 C CA . LEU A 1 170 ? 25.203 -6.402 -7.766 1 93.31 170 LEU A CA 1
ATOM 1290 C C . LEU A 1 170 ? 24.281 -6.836 -8.914 1 93.31 170 LEU A C 1
ATOM 1292 O O . LEU A 1 170 ? 24.75 -7.07 -10.023 1 93.31 170 LEU A O 1
ATOM 1296 N N . GLU A 1 171 ? 23.078 -6.961 -8.602 1 94.56 171 GLU A N 1
ATOM 1297 C CA . GLU A 1 171 ? 22.094 -7.32 -9.617 1 94.56 171 GLU A CA 1
ATOM 1298 C C . GLU A 1 171 ? 21.406 -6.082 -10.18 1 94.56 171 GLU A C 1
ATOM 1300 O O . GLU A 1 171 ? 21 -6.055 -11.344 1 94.56 171 GLU A O 1
ATOM 1305 N N . GLY A 1 172 ? 21.172 -5.07 -9.305 1 93.38 172 GLY A N 1
ATOM 1306 C CA . GLY A 1 172 ? 20.547 -3.816 -9.711 1 93.38 172 GLY A CA 1
ATOM 1307 C C . GLY A 1 172 ? 20.672 -2.725 -8.664 1 93.38 172 GLY A C 1
ATOM 1308 O O . GLY A 1 172 ? 20.859 -3.012 -7.48 1 93.38 172 GLY A O 1
ATOM 1309 N N . SER A 1 173 ? 20.578 -1.458 -9.109 1 93 173 SER A N 1
ATOM 1310 C CA . SER A 1 173 ? 20.625 -0.306 -8.211 1 93 173 SER A CA 1
ATOM 1311 C C . SER A 1 173 ? 19.859 0.876 -8.797 1 93 173 SER A C 1
ATOM 1313 O O . SER A 1 173 ? 19.672 0.96 -10.016 1 93 173 SER A O 1
ATOM 1315 N N . HIS A 1 174 ? 19.375 1.621 -7.973 1 90.69 174 HIS A N 1
ATOM 1316 C CA . HIS A 1 174 ? 18.688 2.848 -8.352 1 90.69 174 HIS A CA 1
ATOM 1317 C C . HIS A 1 174 ? 18.922 3.949 -7.32 1 90.69 174 HIS A C 1
ATOM 1319 O O . HIS A 1 174 ? 18.75 3.73 -6.121 1 90.69 174 HIS A O 1
ATOM 1325 N N . PRO A 1 175 ? 19.156 5.172 -7.645 1 82.88 175 PRO A N 1
ATOM 1326 C CA . PRO A 1 175 ? 19.547 5.523 -9.008 1 82.88 175 PRO A CA 1
ATOM 1327 C C . PRO A 1 175 ? 20.938 4.984 -9.383 1 82.88 175 PRO A C 1
ATOM 1329 O O . PRO A 1 175 ? 21.656 4.496 -8.516 1 82.88 175 PRO A O 1
ATOM 1332 N N . TYR A 1 176 ? 21.375 4.598 -10.797 1 63.03 176 TYR A N 1
ATOM 1333 C CA . TYR A 1 176 ? 22.5 3.807 -11.273 1 63.03 176 TYR A CA 1
ATOM 1334 C C . TYR A 1 176 ? 23.797 4.598 -11.172 1 63.03 176 TYR A C 1
ATOM 1336 O O . TYR A 1 176 ? 24.859 4.035 -10.867 1 63.03 176 TYR A O 1
ATOM 1344 N N . PRO A 1 177 ? 24.141 5.562 -11.859 1 56.34 177 PRO A N 1
ATOM 1345 C CA . PRO A 1 177 ? 25.406 5.473 -12.578 1 56.34 177 PRO A CA 1
ATOM 1346 C C . PRO A 1 177 ? 26.578 5.078 -11.672 1 56.34 177 PRO A C 1
ATOM 1348 O O . PRO A 1 177 ? 27.453 4.305 -12.086 1 56.34 177 PRO A O 1
ATOM 1351 N N . ASN A 1 178 ? 26.938 5.871 -10.609 1 54.16 178 ASN A N 1
ATOM 1352 C CA . ASN A 1 178 ? 28.297 5.871 -10.078 1 54.16 178 ASN A CA 1
ATOM 1353 C C . ASN A 1 178 ? 28.344 5.336 -8.648 1 54.16 178 ASN A C 1
ATOM 1355 O O . ASN A 1 178 ? 29.297 5.594 -7.91 1 54.16 178 ASN A O 1
ATOM 1359 N N . GLY A 1 179 ? 27.484 4.352 -8.266 1 66.38 179 GLY A N 1
ATOM 1360 C CA . GLY A 1 179 ? 27.719 4.43 -6.836 1 66.38 179 GLY A CA 1
ATOM 1361 C C . GLY A 1 179 ? 27.969 3.074 -6.195 1 66.38 179 GLY A C 1
ATOM 1362 O O . GLY A 1 179 ? 28.984 2.873 -5.527 1 66.38 179 GLY A O 1
ATOM 1363 N N . PRO A 1 180 ? 27.078 1.932 -6.637 1 77.06 180 PRO A N 1
ATOM 1364 C CA . PRO A 1 180 ? 27.281 0.766 -5.777 1 77.06 180 PRO A CA 1
ATOM 1365 C C . PRO A 1 180 ? 28.359 -0.173 -6.305 1 77.06 180 PRO A C 1
ATOM 1367 O O . PRO A 1 180 ? 28.672 -0.154 -7.5 1 77.06 180 PRO A O 1
ATOM 1370 N N . ARG A 1 181 ? 29.188 -0.808 -5.465 1 83.38 181 ARG A N 1
ATOM 1371 C CA . ARG A 1 181 ? 30.172 -1.811 -5.84 1 83.38 181 ARG A CA 1
ATOM 1372 C C . ARG A 1 181 ? 29.531 -2.951 -6.621 1 83.38 181 ARG A C 1
ATOM 1374 O O . ARG A 1 181 ? 28.469 -3.447 -6.242 1 83.38 181 ARG A O 1
ATOM 1381 N N . SER A 1 182 ? 30.156 -3.303 -7.656 1 86.5 182 SER A N 1
ATOM 1382 C CA . SER A 1 182 ? 29.641 -4.41 -8.461 1 86.5 182 SER A CA 1
ATOM 1383 C C . SER A 1 182 ? 29.734 -5.73 -7.699 1 86.5 182 SER A C 1
ATOM 1385 O O . SER A 1 182 ? 28.875 -6.598 -7.848 1 86.5 182 SER A O 1
ATOM 1387 N N . VAL A 1 183 ? 30.828 -5.82 -7 1 89.06 183 VAL A N 1
ATOM 1388 C CA . VAL A 1 183 ? 31.047 -6.996 -6.164 1 89.06 183 VAL A CA 1
ATOM 1389 C C . VAL A 1 183 ? 31.5 -6.562 -4.773 1 89.06 183 VAL A C 1
ATOM 1391 O O . VAL A 1 183 ? 32.375 -5.691 -4.645 1 89.06 183 VAL A O 1
ATOM 1394 N N . ILE A 1 184 ? 30.875 -7.234 -3.824 1 88.5 184 ILE A N 1
ATOM 1395 C CA . ILE A 1 184 ? 31.281 -6.938 -2.455 1 88.5 184 ILE A CA 1
ATOM 1396 C C . ILE A 1 184 ? 32.594 -7.672 -2.135 1 88.5 184 ILE A C 1
ATOM 1398 O O . ILE A 1 184 ? 32.75 -8.844 -2.48 1 88.5 184 ILE A O 1
ATOM 1402 N N . ASP A 1 185 ? 33.469 -6.988 -1.525 1 87 185 ASP A N 1
ATOM 1403 C CA . ASP A 1 185 ? 34.75 -7.617 -1.177 1 87 185 ASP A CA 1
ATOM 1404 C C . ASP A 1 185 ? 34.562 -8.742 -0.165 1 87 185 ASP A C 1
ATOM 1406 O O . ASP A 1 185 ? 33.531 -8.773 0.544 1 87 185 ASP A O 1
ATOM 1410 N N . PRO A 1 186 ? 35.469 -9.602 -0.049 1 88.25 186 PRO A N 1
ATOM 1411 C CA . PRO A 1 186 ? 35.312 -10.805 0.772 1 88.25 186 PRO A CA 1
ATOM 1412 C C . PRO A 1 186 ? 34.969 -10.484 2.23 1 88.25 186 PRO A C 1
ATOM 1414 O O . PRO A 1 186 ? 34.188 -11.188 2.863 1 88.25 186 PRO A O 1
ATOM 1417 N N . VAL A 1 187 ? 35.594 -9.5 2.75 1 84.94 187 VAL A N 1
ATOM 1418 C CA . VAL A 1 187 ? 35.375 -9.141 4.145 1 84.94 187 VAL A CA 1
ATOM 1419 C C . VAL A 1 187 ? 33.906 -8.664 4.312 1 84.94 187 VAL A C 1
ATOM 1421 O O . VAL A 1 187 ? 33.219 -9.078 5.238 1 84.94 187 VAL A O 1
ATOM 1424 N N . GLY A 1 188 ? 33.531 -7.789 3.475 1 87.06 188 GLY A N 1
ATOM 1425 C CA . GLY A 1 188 ? 32.156 -7.32 3.492 1 87.06 188 GLY A CA 1
ATOM 1426 C C . GLY A 1 188 ? 31.156 -8.43 3.258 1 87.06 188 GLY A C 1
ATOM 1427 O O . GLY A 1 188 ? 30.094 -8.453 3.885 1 87.06 188 GLY A O 1
ATOM 1428 N N . ALA A 1 189 ? 31.484 -9.227 2.375 1 91.25 189 ALA A N 1
ATOM 1429 C CA . ALA A 1 189 ? 30.609 -10.344 2.053 1 91.25 189 ALA A CA 1
ATOM 1430 C C . ALA A 1 189 ? 30.406 -11.242 3.268 1 91.25 189 ALA A C 1
ATOM 1432 O O . ALA A 1 189 ? 29.281 -11.703 3.525 1 91.25 189 ALA A O 1
ATOM 1433 N N . ALA A 1 190 ? 31.484 -11.5 3.93 1 89 190 ALA A N 1
ATOM 1434 C CA . ALA A 1 190 ? 31.391 -12.32 5.133 1 89 190 ALA A CA 1
ATOM 1435 C C . ALA A 1 190 ? 30.484 -11.664 6.176 1 89 190 ALA A C 1
ATOM 1437 O O . ALA A 1 190 ? 29.688 -12.344 6.828 1 89 190 ALA A O 1
ATOM 1438 N N . HIS A 1 191 ? 30.625 -10.422 6.328 1 86.5 191 HIS A N 1
ATOM 1439 C CA . HIS A 1 191 ? 29.781 -9.688 7.273 1 86.5 191 HIS A CA 1
ATOM 1440 C C . HIS A 1 191 ? 28.312 -9.727 6.863 1 86.5 191 HIS A C 1
ATOM 1442 O O . HIS A 1 191 ? 27.438 -9.938 7.703 1 86.5 191 HIS A O 1
ATOM 1448 N N . MET A 1 192 ? 28.078 -9.5 5.621 1 90.44 192 MET A N 1
ATOM 1449 C CA . MET A 1 192 ? 26.719 -9.516 5.098 1 90.44 192 MET A CA 1
ATOM 1450 C C . MET A 1 192 ? 26.078 -10.883 5.309 1 90.44 192 MET A C 1
ATOM 1452 O O . MET A 1 192 ? 24.922 -10.969 5.719 1 90.44 192 MET A O 1
ATOM 1456 N N . LYS A 1 193 ? 26.875 -11.836 5.027 1 93.06 193 LYS A N 1
ATOM 1457 C CA . LYS A 1 193 ? 26.359 -13.195 5.191 1 93.06 193 LYS A CA 1
ATOM 1458 C C . LYS A 1 193 ? 26.062 -13.492 6.656 1 93.06 193 LYS A C 1
ATOM 1460 O O . LYS A 1 193 ? 24.984 -13.984 6.984 1 93.06 193 LYS A O 1
ATOM 1465 N N . ASN A 1 194 ? 26.906 -13.156 7.539 1 89.81 194 ASN A N 1
ATOM 1466 C CA . ASN A 1 194 ? 26.781 -13.508 8.945 1 89.81 194 ASN A CA 1
ATOM 1467 C C . ASN A 1 194 ? 25.75 -12.633 9.656 1 89.81 194 ASN A C 1
ATOM 1469 O O . ASN A 1 194 ? 25.031 -13.109 10.531 1 89.81 194 ASN A O 1
ATOM 1473 N N . GLU A 1 195 ? 25.672 -11.391 9.266 1 88.5 195 GLU A N 1
ATOM 1474 C CA . GLU A 1 195 ? 24.875 -10.445 10.039 1 88.5 195 GLU A CA 1
ATOM 1475 C C . GLU A 1 195 ? 23.484 -10.281 9.445 1 88.5 195 GLU A C 1
ATOM 1477 O O . GLU A 1 195 ? 22.547 -9.898 10.148 1 88.5 195 GLU A O 1
ATOM 1482 N N . ILE A 1 196 ? 23.328 -10.562 8.172 1 93 196 ILE A N 1
ATOM 1483 C CA . ILE A 1 196 ? 22.062 -10.25 7.523 1 93 196 ILE A CA 1
ATOM 1484 C C . ILE A 1 196 ? 21.406 -11.531 7 1 93 196 ILE A C 1
ATOM 1486 O O . ILE A 1 196 ? 20.281 -11.852 7.359 1 93 196 ILE A O 1
ATOM 1490 N N . LEU A 1 197 ? 22.125 -12.328 6.23 1 93.56 197 LEU A N 1
ATOM 1491 C CA . LEU A 1 197 ? 21.516 -13.469 5.539 1 93.56 197 LEU A CA 1
ATOM 1492 C C . LEU A 1 197 ? 21.531 -14.703 6.434 1 93.56 197 LEU A C 1
ATOM 1494 O O . LEU A 1 197 ? 20.609 -15.523 6.359 1 93.56 197 LEU A O 1
ATOM 1498 N N . GLY A 1 198 ? 22.594 -14.852 7.195 1 88.94 198 GLY A N 1
ATOM 1499 C CA . GLY A 1 198 ? 22.781 -16.062 7.977 1 88.94 198 GLY A CA 1
ATOM 1500 C C . GLY A 1 198 ? 21.734 -16.219 9.07 1 88.94 198 GLY A C 1
ATOM 1501 O O . GLY A 1 198 ? 21.125 -15.25 9.508 1 88.94 198 GLY A O 1
ATOM 1502 N N . GLY A 1 199 ? 21.453 -17.484 9.516 1 87.75 199 GLY A N 1
ATOM 1503 C CA . GLY A 1 199 ? 20.609 -17.812 10.648 1 87.75 199 GLY A CA 1
ATOM 1504 C C . GLY A 1 199 ? 19.156 -17.438 10.414 1 87.75 199 GLY A C 1
ATOM 1505 O O . GLY A 1 199 ? 18.453 -17.016 11.344 1 87.75 199 GLY A O 1
ATOM 1506 N N . GLY A 1 200 ? 18.688 -17.406 9.18 1 88.94 200 GLY A N 1
ATOM 1507 C CA . GLY A 1 200 ? 17.297 -17.125 8.875 1 88.94 200 GLY A CA 1
ATOM 1508 C C . GLY A 1 200 ? 17.062 -15.695 8.43 1 88.94 200 GLY A C 1
ATOM 1509 O O . GLY A 1 200 ? 15.969 -15.336 7.996 1 88.94 200 GLY A O 1
ATOM 1510 N N . GLY A 1 201 ? 18.125 -14.938 8.492 1 92.69 201 GLY A N 1
ATOM 1511 C CA . GLY A 1 201 ? 18.031 -13.562 8.023 1 92.69 201 GLY A CA 1
ATOM 1512 C C . GLY A 1 201 ? 17.641 -12.578 9.102 1 92.69 201 GLY A C 1
ATOM 1513 O O . GLY A 1 201 ? 16.781 -12.883 9.938 1 92.69 201 GLY A O 1
ATOM 1514 N N . LYS A 1 202 ? 18.266 -11.438 9.156 1 92.5 202 LYS A N 1
ATOM 1515 C CA . LYS A 1 202 ? 17.984 -10.359 10.094 1 92.5 202 LYS A CA 1
ATOM 1516 C C . LYS A 1 202 ? 18.188 -8.992 9.445 1 92.5 202 LYS A C 1
ATOM 1518 O O . LYS A 1 202 ? 19.172 -8.781 8.734 1 92.5 202 LYS A O 1
ATOM 1523 N N . THR A 1 203 ? 17.219 -8.18 9.672 1 93.44 203 THR A N 1
ATOM 1524 C CA . THR A 1 203 ? 17.328 -6.82 9.164 1 93.44 203 THR A CA 1
ATOM 1525 C C . THR A 1 203 ? 18.453 -6.07 9.891 1 93.44 203 THR A C 1
ATOM 1527 O O . THR A 1 203 ? 18.578 -6.164 11.109 1 93.44 203 THR A O 1
ATOM 1530 N N . PHE A 1 204 ? 19.234 -5.379 9.078 1 91 204 PHE A N 1
ATOM 1531 C CA . PHE A 1 204 ? 20.344 -4.59 9.602 1 91 204 PHE A CA 1
ATOM 1532 C C . PHE A 1 204 ? 20.125 -3.104 9.359 1 91 204 PHE A C 1
ATOM 1534 O O . PHE A 1 204 ? 19.766 -2.699 8.25 1 91 204 PHE A O 1
ATOM 1541 N N . ARG A 1 205 ? 20.266 -2.318 10.414 1 89.56 205 ARG A N 1
ATOM 1542 C CA . ARG A 1 205 ? 20.109 -0.872 10.289 1 89.56 205 ARG A CA 1
ATOM 1543 C C . ARG A 1 205 ? 21.25 -0.137 10.984 1 89.56 205 ARG A C 1
ATOM 1545 O O . ARG A 1 205 ? 21.609 -0.465 12.117 1 89.56 205 ARG A O 1
ATOM 1552 N N . ILE A 1 206 ? 21.844 0.8 10.258 1 81.94 206 ILE A N 1
ATOM 1553 C CA . ILE A 1 206 ? 22.797 1.727 10.859 1 81.94 206 ILE A CA 1
ATOM 1554 C C . ILE A 1 206 ? 22.109 3.064 11.133 1 81.94 206 ILE A C 1
ATOM 1556 O O . ILE A 1 206 ? 21.656 3.738 10.203 1 81.94 206 ILE A O 1
ATOM 1560 N N . ASP A 1 207 ? 21.875 3.305 12.359 1 65.88 207 ASP A N 1
ATOM 1561 C CA . ASP A 1 207 ? 21.188 4.551 12.688 1 65.88 207 ASP A CA 1
ATOM 1562 C C . ASP A 1 207 ? 22.109 5.473 13.5 1 65.88 207 ASP A C 1
ATOM 1564 O O . ASP A 1 207 ? 21.688 6.551 13.93 1 65.88 207 ASP A O 1
ATOM 1568 N N . GLY A 1 208 ? 23.312 5.164 13.469 1 64.5 208 GLY A N 1
ATOM 1569 C CA . GLY A 1 208 ? 24.25 6.008 14.195 1 64.5 208 GLY A CA 1
ATOM 1570 C C . GLY A 1 208 ? 24.375 5.641 15.664 1 64.5 208 GLY A C 1
ATOM 1571 O O . GLY A 1 208 ? 25.359 5.98 16.312 1 64.5 208 GLY A O 1
ATOM 1572 N N . THR A 1 209 ? 23.328 5.105 16.188 1 61.12 209 THR A N 1
ATOM 1573 C CA . THR A 1 209 ? 23.312 4.836 17.625 1 61.12 209 THR A CA 1
ATOM 1574 C C . THR A 1 209 ? 23.906 3.457 17.906 1 61.12 209 THR A C 1
ATOM 1576 O O . THR A 1 209 ? 24.734 3.311 18.812 1 61.12 209 THR A O 1
ATOM 1579 N N . SER A 1 210 ? 23.453 2.543 17.156 1 57.12 210 SER A N 1
ATOM 1580 C CA . SER A 1 210 ? 23.828 1.182 17.531 1 57.12 210 SER A CA 1
ATOM 1581 C C . SER A 1 210 ? 25 0.677 16.688 1 57.12 210 SER A C 1
ATOM 1583 O O . SER A 1 210 ? 25.891 -0 17.203 1 57.12 210 SER A O 1
ATOM 1585 N N . VAL A 1 211 ? 24.875 0.844 15.43 1 58.19 211 VAL A N 1
ATOM 1586 C CA . VAL A 1 211 ? 25.922 0.322 14.555 1 58.19 211 VAL A CA 1
ATOM 1587 C C . VAL A 1 211 ? 26.531 1.463 13.742 1 58.19 211 VAL A C 1
ATOM 1589 O O . VAL A 1 211 ? 25.812 2.248 13.125 1 58.19 211 VAL A O 1
ATOM 1592 N N . THR A 1 212 ? 27.828 1.697 13.883 1 57.19 212 THR A N 1
ATOM 1593 C CA . THR A 1 212 ? 28.5 2.852 13.297 1 57.19 212 THR A CA 1
ATOM 1594 C C . THR A 1 212 ? 29.062 2.508 11.93 1 57.19 212 THR A C 1
ATOM 1596 O O . THR A 1 212 ? 29.375 3.402 11.133 1 57.19 212 THR A O 1
ATOM 1599 N N . HIS A 1 213 ? 29.406 1.336 11.633 1 57.88 213 HIS A N 1
ATOM 1600 C CA . HIS A 1 213 ? 30.031 1.163 10.328 1 57.88 213 HIS A CA 1
ATOM 1601 C C . HIS A 1 213 ? 29.531 -0.112 9.648 1 57.88 213 HIS A C 1
ATOM 1603 O O . HIS A 1 213 ? 29.344 -1.135 10.305 1 57.88 213 HIS A O 1
ATOM 1609 N N . PHE A 1 214 ? 28.844 0.104 8.508 1 59.38 214 PHE A N 1
ATOM 1610 C CA . PHE A 1 214 ? 28.531 -1.071 7.703 1 59.38 214 PHE A CA 1
ATOM 1611 C C . PHE A 1 214 ? 29.328 -1.066 6.41 1 59.38 214 PHE A C 1
ATOM 1613 O O . PHE A 1 214 ? 29.516 -0.016 5.793 1 59.38 214 PHE A O 1
ATOM 1620 N N . TYR A 1 215 ? 30.078 -2.146 6.191 1 60.22 215 TYR A N 1
ATOM 1621 C CA . TYR A 1 215 ? 30.922 -2.381 5.027 1 60.22 215 TYR A CA 1
ATOM 1622 C C . TYR A 1 215 ? 30.172 -2.045 3.736 1 60.22 215 TYR A C 1
ATOM 1624 O O . TYR A 1 215 ? 30.797 -1.846 2.689 1 60.22 215 TYR A O 1
ATOM 1632 N N . LEU A 1 216 ? 28.797 -1.885 3.887 1 62.78 216 LEU A N 1
ATOM 1633 C CA . LEU A 1 216 ? 28.062 -1.627 2.656 1 62.78 216 LEU A CA 1
ATOM 1634 C C . LEU A 1 216 ? 28.156 -0.157 2.262 1 62.78 216 LEU A C 1
ATOM 1636 O O . LEU A 1 216 ? 27.875 0.202 1.118 1 62.78 216 LEU A O 1
ATOM 1640 N N . ILE A 1 217 ? 28.641 0.655 3.203 1 65.19 217 ILE A N 1
ATOM 1641 C CA . ILE A 1 217 ? 28.75 2.055 2.807 1 65.19 217 ILE A CA 1
ATOM 1642 C C . ILE A 1 217 ? 30.219 2.396 2.537 1 65.19 217 ILE A C 1
ATOM 1644 O O . ILE A 1 217 ? 30.984 2.609 3.471 1 65.19 217 ILE A O 1
ATOM 1648 N N . PRO A 1 218 ? 30.453 2.314 1.231 1 63.03 218 PRO A N 1
ATOM 1649 C CA . PRO A 1 218 ? 31.828 2.715 0.957 1 63.03 218 PRO A CA 1
ATOM 1650 C C . PRO A 1 218 ? 32.125 4.156 1.376 1 63.03 218 PRO A C 1
ATOM 1652 O O . PRO A 1 218 ? 31.234 5.008 1.32 1 63.03 218 PRO A O 1
ATOM 1655 N N . PRO A 1 219 ? 33.312 4.305 1.816 1 64 219 PRO A N 1
ATOM 1656 C CA . PRO A 1 219 ? 33.688 5.684 2.125 1 64 219 PRO A CA 1
ATOM 1657 C C . PRO A 1 219 ? 33.562 6.617 0.924 1 64 219 PRO A C 1
ATOM 1659 O O . PRO A 1 219 ? 33.781 6.203 -0.214 1 64 219 PRO A O 1
ATOM 1662 N N . GLY A 1 220 ? 33.031 7.77 1.146 1 66.5 220 GLY A N 1
ATOM 1663 C CA . GLY A 1 220 ? 33 8.789 0.11 1 66.5 220 GLY A CA 1
ATOM 1664 C C . GLY A 1 220 ? 31.703 8.844 -0.655 1 66.5 220 GLY A C 1
ATOM 1665 O O . GLY A 1 220 ? 31.531 9.688 -1.535 1 66.5 220 GLY A O 1
ATOM 1666 N N . THR A 1 221 ? 30.844 7.934 -0.393 1 70 221 THR A N 1
ATOM 1667 C CA . THR A 1 221 ? 29.609 7.906 -1.174 1 70 221 THR A CA 1
ATOM 1668 C C . THR A 1 221 ? 28.641 8.977 -0.691 1 70 221 THR A C 1
ATOM 1670 O O . THR A 1 221 ? 27.703 9.336 -1.402 1 70 221 THR A O 1
ATOM 1673 N N . GLY A 1 222 ? 28.922 9.477 0.478 1 77.38 222 GLY A N 1
ATOM 1674 C CA . GLY A 1 222 ? 28.047 10.508 1.012 1 77.38 222 GLY A CA 1
ATOM 1675 C C . GLY A 1 222 ? 26.859 9.945 1.762 1 77.38 222 GLY A C 1
ATOM 1676 O O . GLY A 1 222 ? 26.078 10.695 2.348 1 77.38 222 GLY A O 1
ATOM 1677 N N . TYR A 1 223 ? 26.75 8.656 1.782 1 84.38 223 TYR A N 1
ATOM 1678 C CA . TYR A 1 223 ? 25.672 8.031 2.535 1 84.38 223 TYR A CA 1
ATOM 1679 C C . TYR A 1 223 ? 26.109 7.691 3.953 1 84.38 223 TYR A C 1
ATOM 1681 O O . TYR A 1 223 ? 27.234 7.242 4.164 1 84.38 223 TYR A O 1
ATOM 1689 N N . LYS A 1 224 ? 25.297 7.895 4.906 1 81.56 224 LYS A N 1
ATOM 1690 C CA . LYS A 1 224 ? 25.641 7.66 6.309 1 81.56 224 LYS A CA 1
ATOM 1691 C C . LYS A 1 224 ? 24.75 6.582 6.922 1 81.56 224 LYS A C 1
ATOM 1693 O O . LYS A 1 224 ? 25.141 5.93 7.895 1 81.56 224 LYS A O 1
ATOM 1698 N N . ALA A 1 225 ? 23.547 6.477 6.359 1 86.5 225 ALA A N 1
ATOM 1699 C CA . ALA A 1 225 ? 22.594 5.539 6.93 1 86.5 225 ALA A CA 1
ATOM 1700 C C . ALA A 1 225 ? 22.281 4.41 5.953 1 86.5 225 ALA A C 1
ATOM 1702 O O . ALA A 1 225 ? 22.281 4.613 4.738 1 86.5 225 ALA A O 1
ATOM 1703 N N . VAL A 1 226 ? 22 3.232 6.551 1 90.75 226 VAL A N 1
ATOM 1704 C CA . VAL A 1 226 ? 21.703 2.09 5.699 1 90.75 226 VAL A CA 1
ATOM 1705 C C . VAL A 1 226 ? 20.672 1.196 6.383 1 90.75 226 VAL A C 1
ATOM 1707 O O . VAL A 1 226 ? 20.703 1.017 7.605 1 90.75 226 VAL A O 1
ATOM 1710 N N . ILE A 1 227 ? 19.719 0.745 5.617 1 92.56 227 ILE A N 1
ATOM 1711 C CA . ILE A 1 227 ? 18.859 -0.38 5.98 1 92.56 227 ILE A CA 1
ATOM 1712 C C . ILE A 1 227 ? 19.078 -1.532 5.004 1 92.56 227 ILE A C 1
ATOM 1714 O O . ILE A 1 227 ? 18.938 -1.362 3.791 1 92.56 227 ILE A O 1
ATOM 1718 N N . ALA A 1 228 ? 19.531 -2.641 5.512 1 94.69 228 ALA A N 1
ATOM 1719 C CA . ALA A 1 228 ? 19.75 -3.832 4.695 1 94.69 228 ALA A CA 1
ATOM 1720 C C . ALA A 1 228 ? 18.891 -4.996 5.184 1 94.69 228 ALA A C 1
ATOM 1722 O O . ALA A 1 228 ? 18.859 -5.301 6.379 1 94.69 228 ALA A O 1
ATOM 1723 N N . VAL A 1 229 ? 18.172 -5.598 4.258 1 96.75 229 VAL A N 1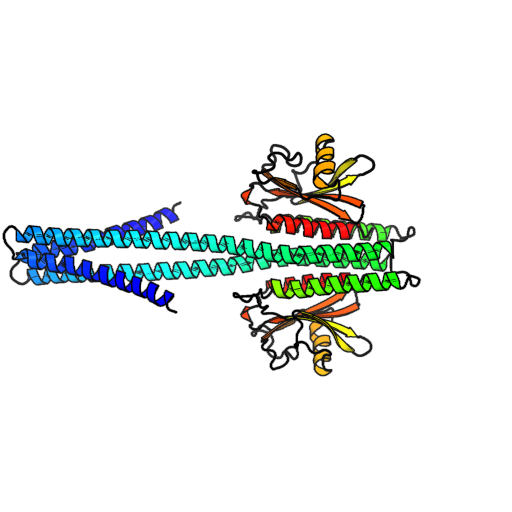
ATOM 1724 C CA . VAL A 1 229 ? 17.234 -6.66 4.629 1 96.75 229 VAL A CA 1
ATOM 1725 C C . VAL A 1 229 ? 17.547 -7.918 3.816 1 96.75 229 VAL A C 1
ATOM 1727 O O . VAL A 1 229 ? 17.938 -7.832 2.652 1 96.75 229 VAL A O 1
ATOM 1730 N N . PRO A 1 230 ? 17.422 -9.07 4.449 1 97.69 230 PRO A N 1
ATOM 1731 C CA . PRO A 1 230 ? 17.656 -10.32 3.721 1 97.69 230 PRO A CA 1
ATOM 1732 C C . PRO A 1 230 ? 16.516 -10.664 2.764 1 97.69 230 PRO A C 1
ATOM 1734 O O . PRO A 1 230 ? 15.352 -10.422 3.074 1 97.69 230 PRO A O 1
ATOM 1737 N N . VAL A 1 231 ? 16.844 -11.117 1.686 1 98 231 VAL A N 1
ATOM 1738 C CA . VAL A 1 231 ? 15.898 -11.695 0.737 1 98 231 VAL A CA 1
ATOM 1739 C C . VAL A 1 231 ? 16.031 -13.211 0.735 1 98 231 VAL A C 1
ATOM 1741 O O . VAL A 1 231 ? 17 -13.758 0.191 1 98 231 VAL A O 1
ATOM 1744 N N . ILE A 1 232 ? 15.086 -13.82 1.324 1 96.31 232 ILE A N 1
ATOM 1745 C CA . ILE A 1 232 ? 15.148 -15.258 1.53 1 96.31 232 ILE A CA 1
ATOM 1746 C C . ILE A 1 232 ? 13.812 -15.898 1.136 1 96.31 232 ILE A C 1
ATOM 1748 O O . ILE A 1 232 ? 12.75 -15.375 1.468 1 96.31 232 ILE A O 1
ATOM 1752 N N . HIS A 1 233 ? 13.812 -16.875 0.381 1 92.31 233 HIS A N 1
ATOM 1753 C CA . HIS A 1 233 ? 12.648 -17.703 0.087 1 92.31 233 HIS A CA 1
ATOM 1754 C C . HIS A 1 233 ? 12.852 -19.125 0.587 1 92.31 233 HIS A C 1
ATOM 1756 O O . HIS A 1 233 ? 13.703 -19.859 0.072 1 92.31 233 HIS A O 1
ATOM 1762 N N . GLY A 1 234 ? 11.961 -19.562 1.535 1 88.19 234 GLY A N 1
ATOM 1763 C CA . GLY A 1 234 ? 12.219 -20.859 2.145 1 88.19 234 GLY A CA 1
ATOM 1764 C C . GLY A 1 234 ? 13.594 -20.953 2.768 1 88.19 234 GLY A C 1
ATOM 1765 O O . GLY A 1 234 ? 13.953 -20.156 3.641 1 88.19 234 GLY A O 1
ATOM 1766 N N . THR A 1 235 ? 14.422 -21.891 2.248 1 87.94 235 THR A N 1
ATOM 1767 C CA . THR A 1 235 ? 15.781 -22.062 2.762 1 87.94 235 THR A CA 1
ATOM 1768 C C . THR A 1 235 ? 16.797 -21.422 1.829 1 87.94 235 THR A C 1
ATOM 1770 O O . THR A 1 235 ? 17.984 -21.375 2.137 1 87.94 235 THR A O 1
ATOM 1773 N N . GLU A 1 236 ? 16.297 -20.891 0.793 1 92.25 236 GLU A N 1
ATOM 1774 C CA . GLU A 1 236 ? 17.219 -20.297 -0.173 1 92.25 236 GLU A CA 1
ATOM 1775 C C . GLU A 1 236 ? 17.547 -18.859 0.193 1 92.25 236 GLU A C 1
ATOM 1777 O O . GLU A 1 236 ? 16.641 -18.016 0.314 1 92.25 236 GLU A O 1
ATOM 1782 N N . GLU A 1 237 ? 18.781 -18.609 0.369 1 96.06 237 GLU A N 1
ATOM 1783 C CA . GLU A 1 237 ? 19.266 -17.266 0.582 1 96.06 237 GLU A CA 1
ATOM 1784 C C . GLU A 1 237 ? 19.531 -16.547 -0.745 1 96.06 237 GLU A C 1
ATOM 1786 O O . GLU A 1 237 ? 20.609 -16.703 -1.335 1 96.06 237 GLU A O 1
ATOM 1791 N N . ILE A 1 238 ? 18.656 -15.734 -1.159 1 96.62 238 ILE A N 1
ATOM 1792 C CA . ILE A 1 238 ? 18.703 -15.133 -2.49 1 96.62 238 ILE A CA 1
ATOM 1793 C C . ILE A 1 238 ? 19.672 -13.969 -2.508 1 96.62 238 ILE A C 1
ATOM 1795 O O . ILE A 1 238 ? 20.438 -13.805 -3.463 1 96.62 238 ILE A O 1
ATOM 1799 N N . GLY A 1 239 ? 19.609 -13.109 -1.481 1 97.62 239 GLY A N 1
ATOM 1800 C CA . GLY A 1 239 ? 20.484 -11.961 -1.458 1 97.62 239 GLY A CA 1
ATOM 1801 C C . GLY A 1 239 ? 20.109 -10.93 -0.406 1 97.62 239 GLY A C 1
ATOM 1802 O O . GLY A 1 239 ? 19.469 -11.266 0.588 1 97.62 239 GLY A O 1
ATOM 1803 N N . VAL A 1 240 ? 20.641 -9.695 -0.623 1 96.5 240 VAL A N 1
ATOM 1804 C CA . VAL A 1 240 ? 20.438 -8.602 0.323 1 96.5 240 VAL A CA 1
ATOM 1805 C C . VAL A 1 240 ? 19.953 -7.359 -0.421 1 96.5 240 VAL A C 1
ATOM 1807 O O . VAL A 1 240 ? 20.547 -6.973 -1.434 1 96.5 240 VAL A O 1
ATOM 1810 N N . LEU A 1 241 ? 18.828 -6.797 0.003 1 97.12 241 LEU A N 1
ATOM 1811 C CA . LEU A 1 241 ? 18.312 -5.516 -0.465 1 97.12 241 LEU A CA 1
ATOM 1812 C C . LEU A 1 241 ? 18.703 -4.391 0.488 1 97.12 241 LEU A C 1
ATOM 1814 O O . LEU A 1 241 ? 18.359 -4.43 1.672 1 97.12 241 LEU A O 1
ATOM 1818 N N . ALA A 1 242 ? 19.438 -3.381 -0 1 94.31 242 ALA A N 1
ATOM 1819 C CA . ALA A 1 242 ? 19.953 -2.33 0.872 1 94.31 242 ALA A CA 1
ATOM 1820 C C . ALA A 1 242 ? 19.578 -0.947 0.346 1 94.31 242 ALA A C 1
ATOM 1822 O O . ALA A 1 242 ? 19.625 -0.702 -0.862 1 94.31 242 ALA A O 1
ATOM 1823 N N . VAL A 1 243 ? 19.125 -0.087 1.222 1 92.88 243 VAL A N 1
ATOM 1824 C CA . VAL A 1 243 ? 18.859 1.307 0.88 1 92.88 243 VAL A CA 1
ATOM 1825 C C . VAL A 1 243 ? 19.766 2.221 1.696 1 92.88 243 VAL A C 1
ATOM 1827 O O . VAL A 1 243 ? 19.891 2.061 2.912 1 92.88 243 VAL A O 1
ATOM 1830 N N . ASP A 1 244 ? 20.438 3.109 1.007 1 90 244 ASP A N 1
ATOM 1831 C CA . ASP A 1 244 ? 21.344 4.082 1.605 1 90 244 ASP A CA 1
ATOM 1832 C C . ASP A 1 244 ? 20.75 5.484 1.572 1 90 244 ASP A C 1
ATOM 1834 O O . ASP A 1 244 ? 20.109 5.871 0.59 1 90 244 ASP A O 1
ATOM 1838 N N . ALA A 1 245 ? 20.969 6.137 2.652 1 87.25 245 ALA A N 1
ATOM 1839 C CA . ALA A 1 245 ? 20.516 7.523 2.715 1 87.25 245 ALA A CA 1
ATOM 1840 C C . ALA A 1 245 ? 21.609 8.438 3.268 1 87.25 245 ALA A C 1
ATOM 1842 O O . ALA A 1 245 ? 22.5 7.98 3.986 1 87.25 245 ALA A O 1
ATOM 1843 N N . PRO A 1 246 ? 21.609 9.719 2.975 1 83 246 PRO A N 1
ATOM 1844 C CA . PRO A 1 246 ? 22.656 10.648 3.404 1 83 246 PRO A CA 1
ATOM 1845 C C . PRO A 1 246 ? 22.641 10.891 4.91 1 83 246 PRO A C 1
ATOM 1847 O O . PRO A 1 246 ? 23.688 11.164 5.504 1 83 246 PRO A O 1
ATOM 1850 N N . ALA A 1 247 ? 21.516 10.836 5.559 1 82.19 247 ALA A N 1
ATOM 1851 C CA . ALA A 1 247 ? 21.438 11.141 6.984 1 82.19 247 ALA A CA 1
ATOM 1852 C C . ALA A 1 247 ? 20.641 10.07 7.73 1 82.19 247 ALA A C 1
ATOM 1854 O O . ALA A 1 247 ? 19.703 9.492 7.18 1 82.19 247 ALA A O 1
ATOM 1855 N N . PHE A 1 248 ? 20.984 9.922 8.961 1 81.81 248 PHE A N 1
ATOM 1856 C CA . PHE A 1 248 ? 20.297 8.961 9.805 1 81.81 248 PHE A CA 1
ATOM 1857 C C . PHE A 1 248 ? 18.828 9.352 9.977 1 81.81 248 PHE A C 1
ATOM 1859 O O . PHE A 1 248 ? 17.969 8.484 10.133 1 81.81 248 PHE A O 1
ATOM 1866 N N . SER A 1 249 ? 18.578 10.656 9.922 1 79.56 249 SER A N 1
ATOM 1867 C CA . SER A 1 249 ? 17.234 11.188 10.148 1 79.56 249 SER A CA 1
ATOM 1868 C C . SER A 1 249 ? 16.328 10.898 8.961 1 79.56 249 SER A C 1
ATOM 1870 O O . SER A 1 249 ? 15.102 11.047 9.062 1 79.56 249 SER A O 1
ATOM 1872 N N . ASP A 1 250 ? 16.984 10.43 7.926 1 83.62 250 ASP A N 1
ATOM 1873 C CA . ASP A 1 250 ? 16.188 10.125 6.75 1 83.62 250 ASP A CA 1
ATOM 1874 C C . ASP A 1 250 ? 15.359 8.859 6.961 1 83.62 250 ASP A C 1
ATOM 1876 O O . ASP A 1 250 ? 14.359 8.633 6.27 1 83.62 250 ASP A O 1
ATOM 1880 N N . PHE A 1 251 ? 15.742 8.07 7.898 1 86.06 251 PHE A N 1
ATOM 1881 C CA . PHE A 1 251 ? 15.047 6.805 8.109 1 86.06 251 PHE A CA 1
ATOM 1882 C C . PHE A 1 251 ? 14.195 6.859 9.367 1 86.06 251 PHE A C 1
ATOM 1884 O O . PHE A 1 251 ? 14.594 7.461 10.367 1 86.06 251 PHE A O 1
ATOM 1891 N N . ILE A 1 252 ? 13.086 6.285 9.227 1 84.38 252 ILE A N 1
ATOM 1892 C CA . ILE A 1 252 ? 12.227 6.035 10.375 1 84.38 252 ILE A CA 1
ATOM 1893 C C . ILE A 1 252 ? 11.984 4.531 10.523 1 84.38 252 ILE A C 1
ATOM 1895 O O . ILE A 1 252 ? 12.352 3.752 9.641 1 84.38 252 ILE A O 1
ATOM 1899 N N . ASP A 1 253 ? 11.414 4.098 11.602 1 85.5 253 ASP A N 1
ATOM 1900 C CA . ASP A 1 253 ? 11.195 2.686 11.898 1 85.5 253 ASP A CA 1
ATOM 1901 C C . ASP A 1 253 ? 10.336 2.027 10.828 1 85.5 253 ASP A C 1
ATOM 1903 O O . ASP A 1 253 ? 10.547 0.863 10.477 1 85.5 253 ASP A O 1
ATOM 1907 N N . ALA A 1 254 ? 9.445 2.805 10.297 1 89.31 254 ALA A N 1
ATOM 1908 C CA . ALA A 1 254 ? 8.531 2.275 9.289 1 89.31 254 ALA A CA 1
ATOM 1909 C C . ALA A 1 254 ? 9.281 1.839 8.039 1 89.31 254 ALA A C 1
ATOM 1911 O O . ALA A 1 254 ? 8.812 0.978 7.293 1 89.31 254 ALA A O 1
ATOM 1912 N N . HIS A 1 255 ? 10.469 2.4 7.855 1 92.31 255 HIS A N 1
ATOM 1913 C CA . HIS A 1 255 ? 11.219 2.092 6.645 1 92.31 255 HIS A CA 1
ATOM 1914 C C . HIS A 1 255 ? 11.812 0.689 6.707 1 92.31 255 HIS A C 1
ATOM 1916 O O . HIS A 1 255 ? 12.023 0.052 5.672 1 92.31 255 HIS A O 1
ATOM 1922 N N . GLU A 1 256 ? 12.031 0.223 7.883 1 93.44 256 GLU A N 1
ATOM 1923 C CA . GLU A 1 256 ? 12.484 -1.16 8.016 1 93.44 256 GLU A CA 1
ATOM 1924 C C . GLU A 1 256 ? 11.414 -2.135 7.531 1 93.44 256 GLU A C 1
ATOM 1926 O O . GLU A 1 256 ? 11.695 -3.041 6.746 1 93.44 256 GLU A O 1
ATOM 1931 N N . SER A 1 257 ? 10.234 -1.9 8.008 1 94.5 257 SER A N 1
ATOM 1932 C CA . SER A 1 257 ? 9.117 -2.748 7.598 1 94.5 257 SER A CA 1
ATOM 1933 C C . SER A 1 257 ? 8.852 -2.631 6.102 1 94.5 257 SER A C 1
ATOM 1935 O O . SER A 1 257 ? 8.5 -3.617 5.449 1 94.5 257 SER A O 1
ATOM 1937 N N . LEU A 1 258 ? 8.984 -1.456 5.605 1 94.88 258 LEU A N 1
ATOM 1938 C CA . LEU A 1 258 ? 8.812 -1.245 4.172 1 94.88 258 LEU A CA 1
ATOM 1939 C C . LEU A 1 258 ? 9.828 -2.062 3.379 1 94.88 258 LEU A C 1
ATOM 1941 O O . LEU A 1 258 ? 9.469 -2.766 2.436 1 94.88 258 LEU A O 1
ATOM 1945 N N . MET A 1 259 ? 11.062 -2.006 3.77 1 96.81 259 MET A N 1
ATOM 1946 C CA . MET A 1 259 ? 12.125 -2.725 3.068 1 96.81 259 MET A CA 1
ATOM 1947 C C . MET A 1 259 ? 11.922 -4.23 3.176 1 96.81 259 MET A C 1
ATOM 1949 O O . MET A 1 259 ? 12.195 -4.969 2.229 1 96.81 259 MET A O 1
ATOM 1953 N N . GLU A 1 260 ? 11.484 -4.656 4.316 1 97.06 260 GLU A N 1
ATOM 1954 C CA . GLU A 1 260 ? 11.18 -6.074 4.484 1 97.06 260 GLU A CA 1
ATOM 1955 C C . GLU A 1 260 ? 10.055 -6.512 3.553 1 97.06 260 GLU A C 1
ATOM 1957 O O . GLU A 1 260 ? 10.094 -7.617 3.004 1 97.06 260 GLU A O 1
ATOM 1962 N N . SER A 1 261 ? 9.078 -5.672 3.439 1 97.06 261 SER A N 1
ATOM 1963 C CA . SER A 1 261 ? 7.98 -5.965 2.521 1 97.06 261 SER A CA 1
ATOM 1964 C C . SER A 1 261 ? 8.484 -6.086 1.086 1 97.06 261 SER A C 1
ATOM 1966 O O . SER A 1 261 ? 8.086 -7 0.36 1 97.06 261 SER A O 1
ATOM 1968 N N . LEU A 1 262 ? 9.297 -5.152 0.685 1 97.62 262 LEU A N 1
ATOM 1969 C CA . LEU A 1 262 ? 9.844 -5.164 -0.665 1 97.62 262 LEU A CA 1
ATOM 1970 C C . LEU A 1 262 ? 10.742 -6.379 -0.874 1 97.62 262 LEU A C 1
ATOM 1972 O O . LEU A 1 262 ? 10.766 -6.957 -1.962 1 97.62 262 LEU A O 1
ATOM 1976 N N . ALA A 1 263 ? 11.469 -6.742 0.145 1 98.19 263 ALA A N 1
ATOM 1977 C CA . ALA A 1 263 ? 12.297 -7.945 0.09 1 98.19 263 ALA A CA 1
ATOM 1978 C C . ALA A 1 263 ? 11.438 -9.195 -0.123 1 98.19 263 ALA A C 1
ATOM 1980 O O . ALA A 1 263 ? 11.844 -10.109 -0.841 1 98.19 263 ALA A O 1
ATOM 1981 N N . ASN A 1 264 ? 10.32 -9.242 0.553 1 97.75 264 ASN A N 1
ATOM 1982 C CA . ASN A 1 264 ? 9.398 -10.359 0.356 1 97.75 264 ASN A CA 1
ATOM 1983 C C . ASN A 1 264 ? 8.922 -10.445 -1.091 1 97.75 264 ASN A C 1
ATOM 1985 O O . ASN A 1 264 ? 8.789 -11.539 -1.642 1 97.75 264 ASN A O 1
ATOM 1989 N N . VAL A 1 265 ? 8.625 -9.312 -1.66 1 97.38 265 VAL A N 1
ATOM 1990 C CA . VAL A 1 265 ? 8.203 -9.273 -3.055 1 97.38 265 VAL A CA 1
ATOM 1991 C C . VAL A 1 265 ? 9.312 -9.82 -3.949 1 97.38 265 VAL A C 1
ATOM 1993 O O . VAL A 1 265 ? 9.055 -10.602 -4.863 1 97.38 265 VAL A O 1
ATOM 1996 N N . LEU A 1 266 ? 10.555 -9.398 -3.699 1 97.69 266 LEU A N 1
ATOM 1997 C CA . LEU A 1 266 ? 11.688 -9.883 -4.473 1 97.69 266 LEU A CA 1
ATOM 1998 C C . LEU A 1 266 ? 11.867 -11.391 -4.293 1 97.69 266 LEU A C 1
ATOM 2000 O O . LEU A 1 266 ? 12.133 -12.102 -5.262 1 97.69 266 LEU A O 1
ATOM 2004 N N . ALA A 1 267 ? 11.75 -11.805 -3.035 1 97.69 267 ALA A N 1
ATOM 2005 C CA . ALA A 1 267 ? 11.883 -13.234 -2.76 1 97.69 267 ALA A CA 1
ATOM 2006 C C . ALA A 1 267 ? 10.859 -14.039 -3.551 1 97.69 267 ALA A C 1
ATOM 2008 O O . ALA A 1 267 ? 11.188 -15.07 -4.137 1 97.69 267 ALA A O 1
ATOM 2009 N N . ALA A 1 268 ? 9.625 -13.555 -3.57 1 96.69 268 ALA A N 1
ATOM 2010 C CA . ALA A 1 268 ? 8.57 -14.219 -4.336 1 96.69 268 ALA A CA 1
ATOM 2011 C C . ALA A 1 268 ? 8.906 -14.227 -5.824 1 96.69 268 ALA A C 1
ATOM 2013 O O . ALA A 1 268 ? 8.688 -15.234 -6.508 1 96.69 268 ALA A O 1
ATOM 2014 N N . SER A 1 269 ? 9.398 -13.133 -6.336 1 96.81 269 SER A N 1
ATOM 2015 C CA . SER A 1 269 ? 9.742 -13.023 -7.754 1 96.81 269 SER A CA 1
ATOM 2016 C C . SER A 1 269 ? 10.867 -13.969 -8.133 1 96.81 269 SER A C 1
ATOM 2018 O O . SER A 1 269 ? 10.867 -14.547 -9.219 1 96.81 269 SER A O 1
ATOM 2020 N N . TYR A 1 270 ? 11.828 -14.133 -7.25 1 95.19 270 TYR A N 1
ATOM 2021 C CA . TYR A 1 270 ? 12.977 -14.984 -7.531 1 95.19 270 TYR A CA 1
ATOM 2022 C C . TYR A 1 270 ? 12.633 -16.453 -7.316 1 95.19 270 TYR A C 1
ATOM 2024 O O . TYR A 1 270 ? 13.352 -17.344 -7.777 1 95.19 270 TYR A O 1
ATOM 2032 N N . ALA A 1 271 ? 11.539 -16.688 -6.594 1 93.69 271 ALA A N 1
ATOM 2033 C CA . ALA A 1 271 ? 11.047 -18.047 -6.473 1 93.69 271 ALA A CA 1
ATOM 2034 C C . ALA A 1 271 ? 10.43 -18.531 -7.781 1 93.69 271 ALA A C 1
ATOM 2036 O O . ALA A 1 271 ? 10.438 -19.734 -8.078 1 93.69 271 ALA A O 1
ATOM 2037 N N . LEU A 1 272 ? 9.898 -17.594 -8.539 1 92.75 272 LEU A N 1
ATOM 2038 C CA . LEU A 1 272 ? 9.25 -17.906 -9.805 1 92.75 272 LEU A CA 1
ATOM 2039 C C . LEU A 1 272 ? 10.289 -18.078 -10.914 1 92.75 272 LEU A C 1
ATOM 2041 O O . LEU A 1 272 ? 10.352 -17.266 -11.844 1 92.75 272 LEU A O 1
ATOM 2045 N N . ARG A 1 273 ? 11.172 -19.047 -10.828 1 86.88 273 ARG A N 1
ATOM 2046 C CA . ARG A 1 273 ? 12.188 -19.297 -11.844 1 86.88 273 ARG A CA 1
ATOM 2047 C C . ARG A 1 273 ? 12.258 -20.781 -12.18 1 86.88 273 ARG A C 1
ATOM 2049 O O . ARG A 1 273 ? 11.883 -21.625 -11.375 1 86.88 273 ARG A O 1
ATOM 2056 N N . MET B 1 1 ? 16.047 33.5 4.293 1 37.25 1 MET B N 1
ATOM 2057 C CA . MET B 1 1 ? 16.609 34.375 5.324 1 37.25 1 MET B CA 1
ATOM 2058 C C . MET B 1 1 ? 15.859 35.719 5.367 1 37.25 1 MET B C 1
ATOM 2060 O O . MET B 1 1 ? 15.539 36.219 6.445 1 37.25 1 MET B O 1
ATOM 2064 N N . LYS B 1 2 ? 15.531 36.125 4.16 1 52.75 2 LYS B N 1
ATOM 2065 C CA . LYS B 1 2 ? 14.977 37.469 4.062 1 52.75 2 LYS B CA 1
ATOM 2066 C C . LYS B 1 2 ? 13.523 37.5 4.531 1 52.75 2 LYS B C 1
ATOM 2068 O O . LYS B 1 2 ? 13.094 38.469 5.18 1 52.75 2 LYS B O 1
ATOM 2073 N N . GLN B 1 3 ? 12.93 36.5 4.145 1 46.5 3 GLN B N 1
ATOM 2074 C CA . GLN B 1 3 ? 11.516 36.5 4.492 1 46.5 3 GLN B CA 1
ATOM 2075 C C . GLN B 1 3 ? 11.32 36.375 6 1 46.5 3 GLN B C 1
ATOM 2077 O O . GLN B 1 3 ? 10.406 36.969 6.57 1 46.5 3 GLN B O 1
ATOM 2082 N N . TRP B 1 4 ? 12.18 35.625 6.578 1 48.78 4 TRP B N 1
ATOM 2083 C CA . TRP B 1 4 ? 12.141 35.5 8.031 1 48.78 4 TRP B CA 1
ATOM 2084 C C . TRP B 1 4 ? 12.383 36.844 8.711 1 48.78 4 TRP B C 1
ATOM 2086 O O . TRP B 1 4 ? 11.703 37.188 9.672 1 48.78 4 TRP B O 1
ATOM 2096 N N . LEU B 1 5 ? 13.336 37.594 8.195 1 45.34 5 LEU B N 1
ATOM 2097 C CA . LEU B 1 5 ? 13.648 38.906 8.742 1 45.34 5 LEU B CA 1
ATOM 2098 C C . LEU B 1 5 ? 12.469 39.875 8.578 1 45.34 5 LEU B C 1
ATOM 2100 O O . LEU B 1 5 ? 12.172 40.656 9.477 1 45.34 5 LEU B O 1
ATOM 2104 N N . ILE B 1 6 ? 11.828 39.719 7.457 1 50.06 6 ILE B N 1
ATOM 2105 C CA . ILE B 1 6 ? 10.703 40.625 7.199 1 50.06 6 ILE B CA 1
ATOM 2106 C C . ILE B 1 6 ? 9.547 40.281 8.133 1 50.06 6 ILE B C 1
ATOM 2108 O O . ILE B 1 6 ? 8.906 41.188 8.695 1 50.06 6 ILE B O 1
ATOM 2112 N N . GLU B 1 7 ? 9.406 39.094 8.305 1 50.59 7 GLU B N 1
ATOM 2113 C CA . GLU B 1 7 ? 8.297 38.719 9.18 1 50.59 7 GLU B CA 1
ATOM 2114 C C . GLU B 1 7 ? 8.609 39.031 10.641 1 50.59 7 GLU B C 1
ATOM 2116 O O . GLU B 1 7 ? 7.734 39.531 11.367 1 50.59 7 GLU B O 1
ATOM 2121 N N . ARG B 1 8 ? 9.82 38.75 11.055 1 51.91 8 ARG B N 1
ATOM 2122 C CA . ARG B 1 8 ? 10.25 39.156 12.391 1 51.91 8 ARG B CA 1
ATOM 2123 C C . ARG B 1 8 ? 10.289 40.688 12.523 1 51.91 8 ARG B C 1
ATOM 2125 O O . ARG B 1 8 ? 9.953 41.219 13.578 1 51.91 8 ARG B O 1
ATOM 2132 N N . GLY B 1 9 ? 10.719 41.281 11.453 1 50.81 9 GLY B N 1
ATOM 2133 C CA . GLY B 1 9 ? 10.758 42.719 11.453 1 50.81 9 GLY B CA 1
ATOM 2134 C C . GLY B 1 9 ? 9.383 43.375 11.562 1 50.81 9 GLY B C 1
ATOM 2135 O O . GLY B 1 9 ? 9.203 44.312 12.312 1 50.81 9 GLY B O 1
ATOM 2136 N N . ILE B 1 10 ? 8.531 42.781 10.828 1 53.66 10 ILE B N 1
ATOM 2137 C CA . ILE B 1 10 ? 7.184 43.344 10.844 1 53.66 10 ILE B CA 1
ATOM 2138 C C . ILE B 1 10 ? 6.562 43.156 12.227 1 53.66 10 ILE B C 1
ATOM 2140 O O . ILE B 1 10 ? 5.895 44.031 12.75 1 53.66 10 ILE B O 1
ATOM 2144 N N . HIS B 1 11 ? 6.965 42.094 12.766 1 54.78 11 HIS B N 1
ATOM 2145 C CA . HIS B 1 11 ? 6.48 41.844 14.117 1 54.78 11 HIS B CA 1
ATOM 2146 C C . HIS B 1 11 ? 7.09 42.812 15.109 1 54.78 11 HIS B C 1
ATOM 2148 O O . HIS B 1 11 ? 6.387 43.344 15.977 1 54.78 11 HIS B O 1
ATOM 2154 N N . HIS B 1 12 ? 8.359 42.969 15.055 1 54.69 12 HIS B N 1
ATOM 2155 C CA . HIS B 1 12 ? 9.008 43.938 15.938 1 54.69 12 HIS B CA 1
ATOM 2156 C C . HIS B 1 12 ? 8.516 45.344 15.664 1 54.69 12 HIS B C 1
ATOM 2158 O O . HIS B 1 12 ? 8.375 46.156 16.594 1 54.69 12 HIS B O 1
ATOM 2164 N N . LEU B 1 13 ? 8.195 45.562 14.492 1 53.06 13 LEU B N 1
ATOM 2165 C CA . LEU B 1 13 ? 7.645 46.875 14.141 1 53.06 13 LEU B CA 1
ATOM 2166 C C . LEU B 1 13 ? 6.25 47.031 14.727 1 53.06 13 LEU B C 1
ATOM 2168 O O . LEU B 1 13 ? 5.926 48.125 15.258 1 53.06 13 LEU B O 1
ATOM 2172 N N . PHE B 1 14 ? 5.574 46 14.672 1 55 14 PHE B N 1
ATOM 2173 C CA . PHE B 1 14 ? 4.234 46.062 15.242 1 55 14 PHE B CA 1
ATOM 2174 C C . PHE B 1 14 ? 4.293 46.188 16.766 1 55 14 PHE B C 1
ATOM 2176 O O . PHE B 1 14 ? 3.521 46.938 17.359 1 55 14 PHE B O 1
ATOM 2183 N N . LEU B 1 15 ? 5.254 45.5 17.344 1 55.59 15 LEU B N 1
ATOM 2184 C CA . LEU B 1 15 ? 5.477 45.625 18.781 1 55.59 15 LEU B CA 1
ATOM 2185 C C . LEU B 1 15 ? 5.922 47.031 19.156 1 55.59 15 LEU B C 1
ATOM 2187 O O . LEU B 1 15 ? 5.492 47.562 20.172 1 55.59 15 LEU B O 1
ATOM 2191 N N . LEU B 1 16 ? 6.734 47.531 18.422 1 53.28 16 LEU B N 1
ATOM 2192 C CA . LEU B 1 16 ? 7.207 48.906 18.672 1 53.28 16 LEU B CA 1
ATOM 2193 C C . LEU B 1 16 ? 6.082 49.906 18.469 1 53.28 16 LEU B C 1
ATOM 2195 O O . LEU B 1 16 ? 5.945 50.844 19.266 1 53.28 16 LEU B O 1
ATOM 2199 N N . PHE B 1 17 ? 5.344 49.625 17.469 1 53 17 PHE B N 1
ATOM 2200 C CA . PHE B 1 17 ? 4.246 50.562 17.203 1 53 17 PHE B CA 1
ATOM 2201 C C . PHE B 1 17 ? 3.191 50.469 18.297 1 53 17 PHE B C 1
ATOM 2203 O O . PHE B 1 17 ? 2.654 51.5 18.734 1 53 17 PHE B O 1
ATOM 2210 N N . SER B 1 18 ? 3 49.281 18.766 1 55.62 18 SER B N 1
ATOM 2211 C CA . SER B 1 18 ? 2.035 49.125 19.859 1 55.62 18 SER B CA 1
ATOM 2212 C C . SER B 1 18 ? 2.566 49.719 21.156 1 55.62 18 SER B C 1
ATOM 2214 O O . SER B 1 18 ? 1.811 50.312 21.922 1 55.62 18 SER B O 1
ATOM 2216 N N . ALA B 1 19 ? 3.846 49.562 21.406 1 54.38 19 ALA B N 1
ATOM 2217 C CA . ALA B 1 19 ? 4.48 50.156 22.578 1 54.38 19 ALA B CA 1
ATOM 2218 C C . ALA B 1 19 ? 4.438 51.688 22.484 1 54.38 19 ALA B C 1
ATOM 2220 O O . ALA B 1 19 ? 4.172 52.375 23.484 1 54.38 19 ALA B O 1
ATOM 2221 N N . VAL B 1 20 ? 4.684 52.219 21.312 1 54.75 20 VAL B N 1
ATOM 2222 C CA . VAL B 1 20 ? 4.68 53.656 21.109 1 54.75 20 VAL B CA 1
ATOM 2223 C C . VAL B 1 20 ? 3.26 54.188 21.281 1 54.75 20 VAL B C 1
ATOM 2225 O O . VAL B 1 20 ? 3.055 55.25 21.906 1 54.75 20 VAL B O 1
ATOM 2228 N N . LEU B 1 21 ? 2.322 53.438 20.797 1 54.16 21 LEU B N 1
ATOM 2229 C CA . LEU B 1 21 ? 0.946 53.906 20.906 1 54.16 21 LEU B CA 1
ATOM 2230 C C . LEU B 1 21 ? 0.454 53.812 22.344 1 54.16 21 LEU B C 1
ATOM 2232 O O . LEU B 1 21 ? -0.276 54.719 22.812 1 54.16 21 LEU B O 1
ATOM 2236 N N . GLY B 1 22 ? 0.979 52.875 23.016 1 53.59 22 GLY B N 1
ATOM 2237 C CA . GLY B 1 22 ? 0.656 52.812 24.438 1 53.59 22 GLY B CA 1
ATOM 2238 C C . GLY B 1 22 ? 1.298 53.906 25.25 1 53.59 22 GLY B C 1
ATOM 2239 O O . GLY B 1 22 ? 0.643 54.531 26.094 1 53.59 22 GLY B O 1
ATOM 2240 N N . VAL B 1 23 ? 2.576 54.219 25 1 54.84 23 VAL B N 1
ATOM 2241 C CA . VAL B 1 23 ? 3.271 55.312 25.672 1 54.84 23 VAL B CA 1
ATOM 2242 C C . VAL B 1 23 ? 2.643 56.656 25.266 1 54.84 23 VAL B C 1
ATOM 2244 O O . VAL B 1 23 ? 2.492 57.562 26.094 1 54.84 23 VAL B O 1
ATOM 2247 N N . SER B 1 24 ? 2.246 56.688 24.016 1 52.22 24 SER B N 1
ATOM 2248 C CA . SER B 1 24 ? 1.652 57.938 23.562 1 52.22 24 SER B CA 1
ATOM 2249 C C . SER B 1 24 ? 0.331 58.188 24.266 1 52.22 24 SER B C 1
ATOM 2251 O O . SER B 1 24 ? 0.042 59.344 24.625 1 52.22 24 SER B O 1
ATOM 2253 N N . VAL B 1 25 ? -0.311 57.219 24.547 1 55.06 25 VAL B N 1
ATOM 2254 C CA . VAL B 1 25 ? -1.562 57.406 25.266 1 55.06 25 VAL B CA 1
ATOM 2255 C C . VAL B 1 25 ? -1.271 57.875 26.688 1 55.06 25 VAL B C 1
ATOM 2257 O O . VAL B 1 25 ? -1.955 58.75 27.203 1 55.06 25 VAL B O 1
ATOM 2260 N N . ALA B 1 26 ? -0.18 57.438 27.281 1 51.88 26 ALA B N 1
ATOM 2261 C CA . ALA B 1 26 ? 0.201 57.844 28.641 1 51.88 26 ALA B CA 1
ATOM 2262 C C . ALA B 1 26 ? 0.722 59.281 28.625 1 51.88 26 ALA B C 1
ATOM 2264 O O . ALA B 1 26 ? 0.387 60.062 29.516 1 51.88 26 ALA B O 1
ATOM 2265 N N . VAL B 1 27 ? 1.535 59.625 27.656 1 53.28 27 VAL B N 1
ATOM 2266 C CA . VAL B 1 27 ? 2.104 60.969 27.594 1 53.28 27 VAL B CA 1
ATOM 2267 C C . VAL B 1 27 ? 1.004 62 27.281 1 53.28 27 VAL B C 1
ATOM 2269 O O . VAL B 1 27 ? 0.951 63.062 27.906 1 53.28 27 VAL B O 1
ATOM 2272 N N . VAL B 1 28 ? 0.117 61.656 26.438 1 53.69 28 VAL B N 1
ATOM 2273 C CA . VAL B 1 28 ? -0.938 62.594 26.078 1 53.69 28 VAL B CA 1
ATOM 2274 C C . VAL B 1 28 ? -1.886 62.781 27.266 1 53.69 28 VAL B C 1
ATOM 2276 O O . VAL B 1 28 ? -2.387 63.875 27.5 1 53.69 28 VAL B O 1
ATOM 2279 N N . SER B 1 29 ? -1.919 61.812 28 1 51.09 29 SER B N 1
ATOM 2280 C CA . SER B 1 29 ? -2.77 61.938 29.188 1 51.09 29 SER B CA 1
ATOM 2281 C C . SER B 1 29 ? -2.15 62.875 30.219 1 51.09 29 SER B C 1
ATOM 2283 O O . SER B 1 29 ? -2.863 63.594 30.891 1 51.09 29 SER B O 1
ATOM 2285 N N . VAL B 1 30 ? -0.833 62.969 30.312 1 50.41 30 VAL B N 1
ATOM 2286 C CA . VAL B 1 30 ? -0.142 63.844 31.25 1 50.41 30 VAL B CA 1
ATOM 2287 C C . VAL B 1 30 ? -0.174 65.312 30.734 1 50.41 30 VAL B C 1
ATOM 2289 O O . VAL B 1 30 ? -0.383 66.25 31.5 1 50.41 30 VAL B O 1
ATOM 2292 N N . TRP B 1 31 ? 0.089 65.438 29.5 1 51.16 31 TRP B N 1
ATOM 2293 C CA . TRP B 1 31 ? 0.122 66.812 28.984 1 51.16 31 TRP B CA 1
ATOM 2294 C C . TRP B 1 31 ? -1.285 67.375 28.891 1 51.16 31 TRP B C 1
ATOM 2296 O O . TRP B 1 31 ? -1.477 68.625 29.031 1 51.16 31 TRP B O 1
ATOM 2306 N N . ALA B 1 32 ? -2.268 66.625 28.797 1 51.56 32 ALA B N 1
ATOM 2307 C CA . ALA B 1 32 ? -3.635 67.125 28.719 1 51.56 32 ALA B CA 1
ATOM 2308 C C . ALA B 1 32 ? -4.098 67.625 30.094 1 51.56 32 ALA B C 1
ATOM 2310 O O . ALA B 1 32 ? -5.043 68.438 30.172 1 51.56 32 ALA B O 1
ATOM 2311 N N . ASP B 1 33 ? -3.412 67.25 31.125 1 49.03 33 ASP B N 1
ATOM 2312 C CA . ASP B 1 33 ? -3.822 67.688 32.438 1 49.03 33 ASP B CA 1
ATOM 2313 C C . ASP B 1 33 ? -3.641 69.188 32.562 1 49.03 33 ASP B C 1
ATOM 2315 O O . ASP B 1 33 ? -4.422 69.875 33.25 1 49.03 33 ASP B O 1
ATOM 2319 N N . GLY B 1 34 ? -2.512 69.688 32.219 1 48.31 34 GLY B N 1
ATOM 2320 C CA . GLY B 1 34 ? -2.338 71.125 32.406 1 48.31 34 GLY B CA 1
ATOM 2321 C C . GLY B 1 34 ? -3.133 71.938 31.406 1 48.31 34 GLY B C 1
ATOM 2322 O O . GLY B 1 34 ? -3.072 73.188 31.438 1 48.31 34 GLY B O 1
ATOM 2323 N N . SER B 1 35 ? -3.502 71.312 30.312 1 48.41 35 SER B N 1
ATOM 2324 C CA . SER B 1 35 ? -4.035 72.25 29.344 1 48.41 35 SER B CA 1
ATOM 2325 C C . SER B 1 35 ? -5.535 72.438 29.516 1 48.41 35 SER B C 1
ATOM 2327 O O . SER B 1 35 ? -6.227 71.562 30.031 1 48.41 35 SER B O 1
ATOM 2329 N N . THR B 1 36 ? -5.965 73.625 30.109 1 51.69 36 THR B N 1
ATOM 2330 C CA . THR B 1 36 ? -7.309 74.188 30.172 1 51.69 36 THR B CA 1
ATOM 2331 C C . THR B 1 36 ? -7.871 74.375 28.766 1 51.69 36 THR B C 1
ATOM 2333 O O . THR B 1 36 ? -7.125 74.688 27.844 1 51.69 36 THR B O 1
ATOM 2336 N N . GLY B 1 37 ? -9.078 74.062 28.406 1 53.22 37 GLY B N 1
ATOM 2337 C CA . GLY B 1 37 ? -9.961 74.375 27.297 1 53.22 37 GLY B CA 1
ATOM 2338 C C . GLY B 1 37 ? -9.875 73.375 26.188 1 53.22 37 GLY B C 1
ATOM 2339 O O . GLY B 1 37 ? -9.875 72.125 26.438 1 53.22 37 GLY B O 1
ATOM 2340 N N . ARG B 1 38 ? -9.742 73.688 25.016 1 56.88 38 ARG B N 1
ATOM 2341 C CA . ARG B 1 38 ? -9.766 73 23.719 1 56.88 38 ARG B CA 1
ATOM 2342 C C . ARG B 1 38 ? -8.609 72 23.594 1 56.88 38 ARG B C 1
ATOM 2344 O O . ARG B 1 38 ? -8.695 71.062 22.844 1 56.88 38 ARG B O 1
ATOM 2351 N N . THR B 1 39 ? -7.625 72.188 24.406 1 58.19 39 THR B N 1
ATOM 2352 C CA . THR B 1 39 ? -6.426 71.375 24.234 1 58.19 39 THR B CA 1
ATOM 2353 C C . THR B 1 39 ? -6.566 70 24.953 1 58.19 39 THR B C 1
ATOM 2355 O O . THR B 1 39 ? -6.008 69 24.531 1 58.19 39 THR B O 1
ATOM 2358 N N . LYS B 1 40 ? -7.406 70.062 26.016 1 57 40 LYS B N 1
ATOM 2359 C CA . LYS B 1 40 ? -7.66 68.812 26.703 1 57 40 LYS B CA 1
ATOM 2360 C C . LYS B 1 40 ? -8.43 67.812 25.812 1 57 40 LYS B C 1
ATOM 2362 O O . LYS B 1 40 ? -8.172 66.625 25.844 1 57 40 LYS B O 1
ATOM 2367 N N . GLN B 1 41 ? -9.391 68.312 25.109 1 59.03 41 GLN B N 1
ATOM 2368 C CA . GLN B 1 41 ? -10.164 67.5 24.188 1 59.03 41 GLN B CA 1
ATOM 2369 C C . GLN B 1 41 ? -9.266 66.875 23.125 1 59.03 41 GLN B C 1
ATOM 2371 O O . GLN B 1 41 ? -9.477 65.75 22.734 1 59.03 41 GLN B O 1
ATOM 2376 N N . GLY B 1 42 ? -8.234 67.625 22.812 1 57.25 42 GLY B N 1
ATOM 2377 C CA . GLY B 1 42 ? -7.328 67.062 21.797 1 57.25 42 GLY B CA 1
ATOM 2378 C C . GLY B 1 42 ? -6.52 65.875 22.297 1 57.25 42 GLY B C 1
ATOM 2379 O O . GLY B 1 42 ? -6.367 64.875 21.578 1 57.25 42 GLY B O 1
ATOM 2380 N N . TRP B 1 43 ? -6.145 66.062 23.562 1 58.06 43 TRP B N 1
ATOM 2381 C CA . TRP B 1 43 ? -5.328 64.938 24.109 1 58.06 43 TRP B CA 1
ATOM 2382 C C . TRP B 1 43 ? -6.172 63.719 24.375 1 58.06 43 TRP B C 1
ATOM 2384 O O . TRP B 1 43 ? -5.711 62.594 24.188 1 58.06 43 TRP B O 1
ATOM 2394 N N . ALA B 1 44 ? -7.438 63.875 24.797 1 58.28 44 ALA B N 1
ATOM 2395 C CA . ALA B 1 44 ? -8.359 62.75 24.984 1 58.28 44 ALA B CA 1
ATOM 2396 C C . ALA B 1 44 ? -8.617 62.031 23.672 1 58.28 44 ALA B C 1
ATOM 2398 O O . ALA B 1 44 ? -8.719 60.781 23.641 1 58.28 44 ALA B O 1
ATOM 2399 N N . LEU B 1 45 ? -8.586 62.688 22.578 1 58.31 45 LEU B N 1
ATOM 2400 C CA . LEU B 1 45 ? -8.789 62.094 21.266 1 58.31 45 LEU B CA 1
ATOM 2401 C C . LEU B 1 45 ? -7.578 61.25 20.859 1 58.31 45 LEU B C 1
ATOM 2403 O O . LEU B 1 45 ? -7.734 60.188 20.281 1 58.31 45 LEU B O 1
ATOM 2407 N N . ILE B 1 46 ? -6.434 61.812 21.281 1 56.56 46 ILE B N 1
ATOM 2408 C CA . ILE B 1 46 ? -5.219 61.094 20.922 1 56.56 46 ILE B CA 1
ATOM 2409 C C . ILE B 1 46 ? -5.121 59.781 21.734 1 56.56 46 ILE B C 1
ATOM 2411 O O . ILE B 1 46 ? -4.746 58.75 21.188 1 56.56 46 ILE B O 1
ATOM 2415 N N . ALA B 1 47 ? -5.57 59.938 23.031 1 57.44 47 ALA B N 1
ATOM 2416 C CA . ALA B 1 47 ? -5.57 58.75 23.875 1 57.44 47 ALA B CA 1
ATOM 2417 C C . ALA B 1 47 ? -6.59 57.719 23.391 1 57.44 47 ALA B C 1
ATOM 2419 O O . ALA B 1 47 ? -6.316 56.5 23.375 1 57.44 47 ALA B O 1
ATOM 2420 N N . GLY B 1 48 ? -7.699 58.188 22.984 1 56.56 48 GLY B N 1
ATOM 2421 C CA . GLY B 1 48 ? -8.734 57.312 22.438 1 56.56 48 GLY B CA 1
ATOM 2422 C C . GLY B 1 48 ? -8.32 56.625 21.156 1 56.56 48 GLY B C 1
ATOM 2423 O O . GLY B 1 48 ? -8.531 55.406 20.984 1 56.56 48 GLY B O 1
ATOM 2424 N N . LEU B 1 49 ? -7.629 57.281 20.312 1 57.34 49 LEU B N 1
ATOM 2425 C CA . LEU B 1 49 ? -7.172 56.75 19.031 1 57.34 49 LEU B CA 1
ATOM 2426 C C . LEU B 1 49 ? -6.074 55.688 19.25 1 57.34 49 LEU B C 1
ATOM 2428 O O . LEU B 1 49 ? -6.031 54.688 18.547 1 57.34 49 LEU B O 1
ATOM 2432 N N . SER B 1 50 ? -5.289 55.906 20.25 1 56.47 50 SER B N 1
ATOM 2433 C CA . SER B 1 50 ? -4.215 54.969 20.531 1 56.47 50 SER B CA 1
ATOM 2434 C C . SER B 1 50 ? -4.766 53.688 21.109 1 56.47 50 SER B C 1
ATOM 2436 O O . SER B 1 50 ? -4.301 52.594 20.75 1 56.47 50 SER B O 1
ATOM 2438 N N . ALA B 1 51 ? -5.773 53.844 21.984 1 57.69 51 ALA B N 1
ATOM 2439 C CA . ALA B 1 51 ? -6.406 52.656 22.547 1 57.69 51 ALA B CA 1
ATOM 2440 C C . ALA B 1 51 ? -7.105 51.844 21.469 1 57.69 51 ALA B C 1
ATOM 2442 O O . ALA B 1 51 ? -7.035 50.594 21.453 1 57.69 51 ALA B O 1
ATOM 2443 N N . PHE B 1 52 ? -7.742 52.469 20.578 1 57.81 52 PHE B N 1
ATOM 2444 C CA . PHE B 1 52 ? -8.391 51.812 19.453 1 57.81 52 PHE B CA 1
ATOM 2445 C C . PHE B 1 52 ? -7.367 51.094 18.562 1 57.81 52 PHE B C 1
ATOM 2447 O O . PHE B 1 52 ? -7.605 50 18.078 1 57.81 52 PHE B O 1
ATOM 2454 N N . GLY B 1 53 ? -6.262 51.781 18.453 1 56.81 53 GLY B N 1
ATOM 2455 C CA . GLY B 1 53 ? -5.207 51.219 17.625 1 56.81 53 GLY B CA 1
ATOM 2456 C C . GLY B 1 53 ? -4.645 49.906 18.188 1 56.81 53 GLY B C 1
ATOM 2457 O O . GLY B 1 53 ? -4.406 48.969 17.453 1 56.81 53 GLY B O 1
ATOM 2458 N N . VAL B 1 54 ? -4.602 49.844 19.469 1 58.78 54 VAL B N 1
ATOM 2459 C CA . VAL B 1 54 ? -4.074 48.625 20.125 1 58.78 54 VAL B CA 1
ATOM 2460 C C . VAL B 1 54 ? -5.055 47.469 19.953 1 58.78 54 VAL B C 1
ATOM 2462 O O . VAL B 1 54 ? -4.645 46.344 19.688 1 58.78 54 VAL B O 1
ATOM 2465 N N . VAL B 1 55 ? -6.312 47.75 20.094 1 57.78 55 VAL B N 1
ATOM 2466 C CA . VAL B 1 55 ? -7.336 46.719 19.953 1 57.78 55 VAL B CA 1
ATOM 2467 C C . VAL B 1 55 ? -7.336 46.188 18.516 1 57.78 55 VAL B C 1
ATOM 2469 O O . VAL B 1 55 ? -7.445 44.969 18.281 1 57.78 55 VAL B O 1
ATOM 2472 N N . LEU B 1 56 ? -7.164 47.062 17.625 1 58.12 56 LEU B N 1
ATOM 2473 C CA . LEU B 1 56 ? -7.164 46.688 16.219 1 58.12 56 LEU B CA 1
ATOM 2474 C C . LEU B 1 56 ? -5.961 45.844 15.883 1 58.12 56 LEU B C 1
ATOM 2476 O O . LEU B 1 56 ? -6.086 44.844 15.164 1 58.12 56 LEU B O 1
ATOM 2480 N N . ILE B 1 57 ? -4.902 46.125 16.453 1 56.88 57 ILE B N 1
ATOM 2481 C CA . ILE B 1 57 ? -3.67 45.406 16.172 1 56.88 57 ILE B CA 1
ATOM 2482 C C . ILE B 1 57 ? -3.758 44 16.766 1 56.88 57 ILE B C 1
ATOM 2484 O O . ILE B 1 57 ? -3.363 43.031 16.125 1 56.88 57 ILE B O 1
ATOM 2488 N N . THR B 1 58 ? -4.402 43.875 17.875 1 59.66 58 THR B N 1
ATOM 2489 C CA . THR B 1 58 ? -4.523 42.594 18.516 1 59.66 58 THR B CA 1
ATOM 2490 C C . THR B 1 58 ? -5.484 41.688 17.75 1 59.66 58 THR B C 1
ATOM 2492 O O . THR B 1 58 ? -5.254 40.469 17.625 1 59.66 58 THR B O 1
ATOM 2495 N N . HIS B 1 59 ? -6.516 42.312 17.281 1 58.78 59 HIS B N 1
ATOM 2496 C CA . HIS B 1 59 ? -7.484 41.562 16.484 1 58.78 59 HIS B CA 1
ATOM 2497 C C . HIS B 1 59 ? -6.859 41.062 15.188 1 58.78 59 HIS B C 1
ATOM 2499 O O . HIS B 1 59 ? -7.062 39.906 14.797 1 58.78 59 HIS B O 1
ATOM 2505 N N . VAL B 1 60 ? -6.086 41.938 14.602 1 58.56 60 VAL B N 1
ATOM 2506 C CA . VAL B 1 60 ? -5.453 41.594 13.336 1 58.56 60 VAL B CA 1
ATOM 2507 C C . VAL B 1 60 ? -4.426 40.469 13.562 1 58.56 60 VAL B C 1
ATOM 2509 O O . VAL B 1 60 ? -4.352 39.531 12.789 1 58.56 60 VAL B O 1
ATOM 2512 N N . GLU B 1 61 ? -3.801 40.531 14.648 1 58.41 61 GLU B N 1
ATOM 2513 C CA . GLU B 1 61 ? -2.797 39.531 14.961 1 58.41 61 GLU B CA 1
ATOM 2514 C C . GLU B 1 61 ? -3.441 38.188 15.227 1 58.41 61 GLU B C 1
ATOM 2516 O O . GLU B 1 61 ? -2.936 37.156 14.773 1 58.41 61 GLU B O 1
ATOM 2521 N N . ARG B 1 62 ? -4.559 38.219 15.867 1 58.38 62 ARG B N 1
ATOM 2522 C CA . ARG B 1 62 ? -5.281 37 16.156 1 58.38 62 ARG B CA 1
ATOM 2523 C C . ARG B 1 62 ? -5.773 36.344 14.875 1 58.38 62 ARG B C 1
ATOM 2525 O O . ARG B 1 62 ? -5.66 35.125 14.711 1 58.38 62 ARG B O 1
ATOM 2532 N N . ARG B 1 63 ? -6.258 37.156 14.086 1 59.94 63 ARG B N 1
ATOM 2533 C CA . ARG B 1 63 ? -6.754 36.625 12.82 1 59.94 63 ARG B CA 1
ATOM 2534 C C . ARG B 1 63 ? -5.625 36.031 12 1 59.94 63 ARG B C 1
ATOM 2536 O O . ARG B 1 63 ? -5.805 34.969 11.359 1 59.94 63 ARG B O 1
ATOM 2543 N N . LEU B 1 64 ? -4.484 36.625 12.141 1 62.69 64 LEU B N 1
ATOM 2544 C CA . LEU B 1 64 ? -3.352 36.125 11.367 1 62.69 64 LEU B CA 1
ATOM 2545 C C . LEU B 1 64 ? -2.855 34.812 11.938 1 62.69 64 LEU B C 1
ATOM 2547 O O . LEU B 1 64 ? -2.525 33.875 11.18 1 62.69 64 LEU B O 1
ATOM 2551 N N . VAL B 1 65 ? -2.986 34.688 13.227 1 63.12 65 VAL B N 1
ATOM 2552 C CA . VAL B 1 65 ? -2.516 33.469 13.883 1 63.12 65 VAL B CA 1
ATOM 2553 C C . VAL B 1 65 ? -3.479 32.312 13.602 1 63.12 65 VAL B C 1
ATOM 2555 O O . VAL B 1 65 ? -3.053 31.203 13.352 1 63.12 65 VAL B O 1
ATOM 2558 N N . GLU B 1 66 ? -4.75 32.656 13.656 1 64.56 66 GLU B N 1
ATOM 2559 C CA . GLU B 1 66 ? -5.754 31.641 13.336 1 64.56 66 GLU B CA 1
ATOM 2560 C C . GLU B 1 66 ? -5.621 31.156 11.898 1 64.56 66 GLU B C 1
ATOM 2562 O O . GLU B 1 66 ? -5.742 29.969 11.617 1 64.56 66 GLU B O 1
ATOM 2567 N N . LYS B 1 67 ? -5.379 32.094 11.062 1 64.31 67 LYS B N 1
ATOM 2568 C CA . LYS B 1 67 ? -5.156 31.719 9.672 1 64.31 67 LYS B CA 1
ATOM 2569 C C . LYS B 1 67 ? -3.902 30.859 9.523 1 64.31 67 LYS B C 1
ATOM 2571 O O . LYS B 1 67 ? -3.889 29.906 8.758 1 64.31 67 LYS B O 1
ATOM 2576 N N . GLY B 1 68 ? -2.977 31.172 10.312 1 62.81 68 GLY B N 1
ATOM 2577 C CA . GLY B 1 68 ? -1.752 30.391 10.281 1 62.81 68 GLY B CA 1
ATOM 2578 C C . GLY B 1 68 ? -1.943 28.953 10.758 1 62.81 68 GLY B C 1
ATOM 2579 O O . GLY B 1 68 ? -1.397 28.031 10.172 1 62.81 68 GLY B O 1
ATOM 2580 N N . LYS B 1 69 ? -2.791 28.844 11.797 1 63.94 69 LYS B N 1
ATOM 2581 C CA . LYS B 1 69 ? -3.109 27.516 12.312 1 63.94 69 LYS B CA 1
ATOM 2582 C C . LYS B 1 69 ? -3.855 26.688 11.273 1 63.94 69 LYS B C 1
ATOM 2584 O O . LYS B 1 69 ? -3.547 25.5 11.07 1 63.94 69 LYS B O 1
ATOM 2589 N N . LYS B 1 70 ? -4.832 27.266 10.719 1 65.25 70 LYS B N 1
ATOM 2590 C CA . LYS B 1 70 ? -5.605 26.562 9.695 1 65.25 70 LYS B CA 1
ATOM 2591 C C . LYS B 1 70 ? -4.723 26.141 8.523 1 65.25 70 LYS B C 1
ATOM 2593 O O . LYS B 1 70 ? -4.859 25.031 8 1 65.25 70 LYS B O 1
ATOM 2598 N N . ARG B 1 71 ? -3.82 26.984 8.219 1 66 71 ARG B N 1
ATOM 2599 C CA . ARG B 1 71 ? -2.896 26.656 7.137 1 66 71 ARG B CA 1
ATOM 2600 C C . ARG B 1 71 ? -1.986 25.5 7.523 1 66 71 ARG B C 1
ATOM 2602 O O . ARG B 1 71 ? -1.697 24.641 6.699 1 66 71 ARG B O 1
ATOM 2609 N N . ALA B 1 72 ? -1.661 25.531 8.734 1 65.56 72 ALA B N 1
ATOM 2610 C CA . ALA B 1 72 ? -0.787 24.453 9.203 1 65.56 72 ALA B CA 1
ATOM 2611 C C . ALA B 1 72 ? -1.521 23.109 9.219 1 65.56 72 ALA B C 1
ATOM 2613 O O . ALA B 1 72 ? -0.948 22.078 8.875 1 65.56 72 ALA B O 1
ATOM 2614 N N . GLU B 1 73 ? -2.762 23.188 9.648 1 68.44 73 GLU B N 1
ATOM 2615 C CA . GLU B 1 73 ? -3.58 21.969 9.617 1 68.44 73 GLU B CA 1
ATOM 2616 C C . GLU B 1 73 ? -3.803 21.484 8.188 1 68.44 73 GLU B C 1
ATOM 2618 O O . GLU B 1 73 ? -3.75 20.281 7.922 1 68.44 73 GLU B O 1
ATOM 2623 N N . GLU B 1 74 ? -4.016 22.406 7.367 1 71.75 74 GLU B N 1
ATOM 2624 C CA . GLU B 1 74 ? -4.188 22.047 5.961 1 71.75 74 GLU B CA 1
ATOM 2625 C C . GLU B 1 74 ? -2.91 21.453 5.383 1 71.75 74 GLU B C 1
ATOM 2627 O O . GLU B 1 74 ? -2.967 20.516 4.574 1 71.75 74 GLU B O 1
ATOM 2632 N N . ARG B 1 75 ? -1.891 21.953 5.855 1 69.31 75 ARG B N 1
ATOM 2633 C CA . ARG B 1 75 ? -0.619 21.406 5.398 1 69.31 75 ARG B CA 1
ATOM 2634 C C . ARG B 1 75 ? -0.432 19.969 5.883 1 69.31 75 ARG B C 1
ATOM 2636 O O . ARG B 1 75 ? 0.111 19.125 5.16 1 69.31 75 ARG B O 1
ATOM 2643 N N . ALA B 1 76 ? -0.935 19.734 7.062 1 71 76 ALA B N 1
ATOM 2644 C CA . ALA B 1 76 ? -0.832 18.375 7.582 1 71 76 ALA B CA 1
ATOM 2645 C C . ALA B 1 76 ? -1.699 17.422 6.773 1 71 76 ALA B C 1
ATOM 2647 O O . ALA B 1 76 ? -1.276 16.297 6.461 1 71 76 ALA B O 1
ATOM 2648 N N . ILE B 1 77 ? -2.846 17.891 6.449 1 69.56 77 ILE B N 1
ATOM 2649 C CA . ILE B 1 77 ? -3.756 17.094 5.641 1 69.56 77 ILE B CA 1
ATOM 2650 C C . ILE B 1 77 ? -3.154 16.859 4.254 1 69.56 77 ILE B C 1
ATOM 2652 O O . ILE B 1 77 ? -3.195 15.75 3.727 1 69.56 77 ILE B O 1
ATOM 2656 N N . ARG B 1 78 ? -2.58 17.859 3.805 1 71.75 78 ARG B N 1
ATOM 2657 C CA . ARG B 1 78 ? -1.968 17.75 2.484 1 71.75 78 ARG B CA 1
ATOM 2658 C C . ARG B 1 78 ? -0.765 16.812 2.523 1 71.75 78 ARG B C 1
ATOM 2660 O O . ARG B 1 78 ? -0.534 16.047 1.582 1 71.75 78 ARG B O 1
ATOM 2667 N N . ALA B 1 79 ? -0.094 16.859 3.633 1 72.81 79 ALA B N 1
ATOM 2668 C CA . ALA B 1 79 ? 1.075 15.984 3.76 1 72.81 79 ALA B CA 1
ATOM 2669 C C . ALA B 1 79 ? 0.668 14.516 3.793 1 72.81 79 ALA B C 1
ATOM 2671 O O . ALA B 1 79 ? 1.34 13.664 3.203 1 72.81 79 ALA B O 1
ATOM 2672 N N . GLU B 1 80 ? -0.353 14.281 4.363 1 76.38 80 GLU B N 1
ATOM 2673 C CA . GLU B 1 80 ? -0.867 12.914 4.398 1 76.38 80 GLU B CA 1
ATOM 2674 C C . GLU B 1 80 ? -1.293 12.453 3.008 1 76.38 80 GLU B C 1
ATOM 2676 O O . GLU B 1 80 ? -0.993 11.328 2.605 1 76.38 80 GLU B O 1
ATOM 2681 N N . ALA B 1 81 ? -1.948 13.328 2.35 1 77.12 81 ALA B N 1
ATOM 2682 C CA . ALA B 1 81 ? -2.395 13 0.998 1 77.12 81 ALA B CA 1
ATOM 2683 C C . ALA B 1 81 ? -1.207 12.797 0.062 1 77.12 81 ALA B C 1
ATOM 2685 O O . ALA B 1 81 ? -1.235 11.914 -0.802 1 77.12 81 ALA B O 1
ATOM 2686 N N . ASP B 1 82 ? -0.273 13.547 0.298 1 77.94 82 ASP B N 1
ATOM 2687 C CA . ASP B 1 82 ? 0.92 13.43 -0.535 1 77.94 82 ASP B CA 1
ATOM 2688 C C . ASP B 1 82 ? 1.62 12.094 -0.301 1 77.94 82 ASP B C 1
ATOM 2690 O O . ASP B 1 82 ? 2.105 11.469 -1.245 1 77.94 82 ASP B O 1
ATOM 2694 N N . MET B 1 83 ? 1.587 11.711 0.958 1 82.06 83 MET B N 1
ATOM 2695 C CA . MET B 1 83 ? 2.211 10.43 1.266 1 82.06 83 MET B CA 1
ATOM 2696 C C . MET B 1 83 ? 1.392 9.273 0.694 1 82.06 83 MET B C 1
ATOM 2698 O O . MET B 1 83 ? 1.951 8.312 0.168 1 82.06 83 MET B O 1
ATOM 2702 N N . ALA B 1 84 ? 0.183 9.383 0.747 1 82.88 84 ALA B N 1
ATOM 2703 C CA . ALA B 1 84 ? -0.691 8.359 0.171 1 82.88 84 ALA B CA 1
ATOM 2704 C C . ALA B 1 84 ? -0.498 8.266 -1.34 1 82.88 84 ALA B C 1
ATOM 2706 O O . ALA B 1 84 ? -0.49 7.168 -1.901 1 82.88 84 ALA B O 1
ATOM 2707 N N . GLN B 1 85 ? -0.344 9.391 -1.915 1 83.75 85 GLN B N 1
ATOM 2708 C CA . GLN B 1 85 ? -0.111 9.422 -3.355 1 83.75 85 GLN B CA 1
ATOM 2709 C C . GLN B 1 85 ? 1.239 8.805 -3.707 1 83.75 85 GLN B C 1
ATOM 2711 O O . GLN B 1 85 ? 1.352 8.055 -4.68 1 83.75 85 GLN B O 1
ATOM 2716 N N . LEU B 1 86 ? 2.148 9.086 -2.941 1 83 86 LEU B N 1
ATOM 2717 C CA . LEU B 1 86 ? 3.486 8.547 -3.17 1 83 86 LEU B CA 1
ATOM 2718 C C . LEU B 1 86 ? 3.484 7.027 -3.074 1 83 86 LEU B C 1
ATOM 2720 O O . LEU B 1 86 ? 4.02 6.348 -3.951 1 83 86 LEU B O 1
ATOM 2724 N N . TYR B 1 87 ? 2.875 6.566 -2.07 1 86 87 TYR B N 1
ATOM 2725 C CA . TYR B 1 87 ? 2.816 5.121 -1.889 1 86 87 TYR B CA 1
ATOM 2726 C C . TYR B 1 87 ? 2.01 4.465 -3.002 1 86 87 TYR B C 1
ATOM 2728 O O . TYR B 1 87 ? 2.443 3.469 -3.586 1 86 87 TYR B O 1
ATOM 2736 N N . SER B 1 88 ? 0.946 5.074 -3.348 1 86.75 88 SER B N 1
ATOM 2737 C CA . SER B 1 88 ? 0.078 4.48 -4.359 1 86.75 88 SER B CA 1
ATOM 2738 C C . SER B 1 88 ? 0.741 4.496 -5.734 1 86.75 88 SER B C 1
ATOM 2740 O O . SER B 1 88 ? 0.632 3.531 -6.492 1 86.75 88 SER B O 1
ATOM 2742 N N . MET B 1 89 ? 1.46 5.512 -5.98 1 84.44 89 MET B N 1
ATOM 2743 C CA . MET B 1 89 ? 2.127 5.645 -7.273 1 84.44 89 MET B CA 1
ATOM 2744 C C . MET B 1 89 ? 3.314 4.695 -7.375 1 84.44 89 MET B C 1
ATOM 2746 O O . MET B 1 89 ? 3.705 4.297 -8.469 1 84.44 89 MET B O 1
ATOM 2750 N N . SER B 1 90 ? 3.795 4.344 -6.293 1 87.69 90 SER B N 1
ATOM 2751 C CA . SER B 1 90 ? 4.914 3.406 -6.281 1 87.69 90 SER B CA 1
ATOM 2752 C C . SER B 1 90 ? 4.426 1.962 -6.277 1 87.69 90 SER B C 1
ATOM 2754 O O . SER B 1 90 ? 5.047 1.092 -6.895 1 87.69 90 SER B O 1
ATOM 2756 N N . LEU B 1 91 ? 3.287 1.711 -5.68 1 92.25 91 LEU B N 1
ATOM 2757 C CA . LEU B 1 91 ? 2.799 0.348 -5.504 1 92.25 91 LEU B CA 1
ATOM 2758 C C . LEU B 1 91 ? 2.139 -0.162 -6.781 1 92.25 91 LEU B C 1
ATOM 2760 O O . LEU B 1 91 ? 2.213 -1.354 -7.09 1 92.25 91 LEU B O 1
ATOM 2764 N N . LEU B 1 92 ? 1.549 0.726 -7.551 1 94.56 92 LEU B N 1
ATOM 2765 C CA . LEU B 1 92 ? 0.758 0.3 -8.703 1 94.56 92 LEU B CA 1
ATOM 2766 C C . LEU B 1 92 ? 1.647 -0.324 -9.773 1 94.56 92 LEU B C 1
ATOM 2768 O O . LEU B 1 92 ? 1.407 -1.454 -10.203 1 94.56 92 LEU B O 1
ATOM 2772 N N . PRO B 1 93 ? 2.721 0.338 -10.164 1 95.19 93 PRO B N 1
ATOM 2773 C CA . PRO B 1 93 ? 3.58 -0.326 -11.148 1 95.19 93 PRO B CA 1
ATOM 2774 C C . PRO B 1 93 ? 4.199 -1.615 -10.609 1 95.19 93 PRO B C 1
ATOM 2776 O O . PRO B 1 93 ? 4.395 -2.57 -11.367 1 95.19 93 PRO B O 1
ATOM 2779 N N . LEU B 1 94 ? 4.512 -1.653 -9.383 1 95.5 94 LEU B N 1
ATOM 2780 C CA . LEU B 1 94 ? 5.105 -2.844 -8.789 1 95.5 94 LEU B CA 1
ATOM 2781 C C . LEU B 1 94 ? 4.117 -4.008 -8.805 1 95.5 94 LEU B C 1
ATOM 2783 O O . LEU B 1 94 ? 4.469 -5.117 -9.211 1 95.5 94 LEU B O 1
ATOM 2787 N N . SER B 1 95 ? 2.896 -3.756 -8.328 1 96.88 95 SER B N 1
ATOM 2788 C CA . SER B 1 95 ? 1.9 -4.82 -8.289 1 96.88 95 SER B CA 1
ATOM 2789 C C . SER B 1 95 ? 1.565 -5.312 -9.695 1 96.88 95 SER B C 1
ATOM 2791 O O . SER B 1 95 ? 1.322 -6.504 -9.898 1 96.88 95 SER B O 1
ATOM 2793 N N . SER B 1 96 ? 1.552 -4.383 -10.68 1 96.38 96 SER B N 1
ATOM 2794 C CA . SER B 1 96 ? 1.307 -4.766 -12.07 1 96.38 96 SER B CA 1
ATOM 2795 C C . SER B 1 96 ? 2.414 -5.676 -12.594 1 96.38 96 SER B C 1
ATOM 2797 O O . SER B 1 96 ? 2.143 -6.66 -13.289 1 96.38 96 SER B O 1
ATOM 2799 N N . ALA B 1 97 ? 3.627 -5.352 -12.281 1 96.56 97 ALA B N 1
ATOM 2800 C CA . ALA B 1 97 ? 4.766 -6.156 -12.719 1 96.56 97 ALA B CA 1
ATOM 2801 C C . ALA B 1 97 ? 4.719 -7.547 -12.094 1 96.56 97 ALA B C 1
ATOM 2803 O O . ALA B 1 97 ? 5.02 -8.547 -12.758 1 96.56 97 ALA B O 1
ATOM 2804 N N . VAL B 1 98 ? 4.383 -7.617 -10.852 1 96.19 98 VAL B N 1
ATOM 2805 C CA . VAL B 1 98 ? 4.293 -8.898 -10.156 1 96.19 98 VAL B CA 1
ATOM 2806 C C . VAL B 1 98 ? 3.182 -9.742 -10.766 1 96.19 98 VAL B C 1
ATOM 2808 O O . VAL B 1 98 ? 3.348 -10.953 -10.961 1 96.19 98 VAL B O 1
ATOM 2811 N N . LYS B 1 99 ? 2.104 -9.109 -11.008 1 96.81 99 LYS B N 1
ATOM 2812 C CA . LYS B 1 99 ? 0.992 -9.805 -11.648 1 96.81 99 LYS B CA 1
ATOM 2813 C C . LYS B 1 99 ? 1.413 -10.391 -12.992 1 96.81 99 LYS B C 1
ATOM 2815 O O . LYS B 1 99 ? 1.084 -11.539 -13.305 1 96.81 99 LYS B O 1
ATOM 2820 N N . GLU B 1 100 ? 2.074 -9.594 -13.766 1 96.12 100 GLU B N 1
ATOM 2821 C CA . GLU B 1 100 ? 2.52 -10.047 -15.086 1 96.12 100 GLU B CA 1
ATOM 2822 C C . GLU B 1 100 ? 3.506 -11.211 -14.961 1 96.12 100 GLU B C 1
ATOM 2824 O O . GLU B 1 100 ? 3.412 -12.188 -15.703 1 96.12 100 GLU B O 1
ATOM 2829 N N . LEU B 1 101 ? 4.461 -11.109 -14.07 1 96.69 101 LEU B N 1
ATOM 2830 C CA . LEU B 1 101 ? 5.43 -12.172 -13.844 1 96.69 101 LEU B CA 1
ATOM 2831 C C . LEU B 1 101 ? 4.734 -13.461 -13.422 1 96.69 101 LEU B C 1
ATOM 2833 O O . LEU B 1 101 ? 5.039 -14.539 -13.93 1 96.69 101 LEU B O 1
ATOM 2837 N N . THR B 1 102 ? 3.801 -13.305 -12.484 1 96.25 102 THR B N 1
ATOM 2838 C CA . THR B 1 102 ? 3.062 -14.461 -11.984 1 96.25 102 THR B CA 1
ATOM 2839 C C . THR B 1 102 ? 2.262 -15.117 -13.109 1 96.25 102 THR B C 1
ATOM 2841 O O . THR B 1 102 ? 2.24 -16.344 -13.234 1 96.25 102 THR B O 1
ATOM 2844 N N . GLY B 1 103 ? 1.675 -14.281 -13.898 1 95.06 103 GLY B N 1
ATOM 2845 C CA . GLY B 1 103 ? 0.916 -14.805 -15.023 1 95.06 103 GLY B CA 1
ATOM 2846 C C . GLY B 1 103 ? 1.767 -15.578 -16.016 1 95.06 103 GLY B C 1
ATOM 2847 O O . GLY B 1 103 ? 1.371 -16.656 -16.469 1 95.06 103 GLY B O 1
ATOM 2848 N N . ARG B 1 104 ? 2.859 -15.078 -16.312 1 94.44 104 ARG B N 1
ATOM 2849 C CA . ARG B 1 104 ? 3.764 -15.75 -17.25 1 94.44 104 ARG B CA 1
ATOM 2850 C C . ARG B 1 104 ? 4.262 -17.062 -16.656 1 94.44 104 ARG B C 1
ATOM 2852 O O . ARG B 1 104 ? 4.402 -18.062 -17.375 1 94.44 104 ARG B O 1
ATOM 2859 N N . TYR B 1 105 ? 4.59 -17.078 -15.398 1 96.19 105 TYR B N 1
ATOM 2860 C CA . TYR B 1 105 ? 5.066 -18.297 -14.758 1 96.19 105 TYR B CA 1
ATOM 2861 C C . TYR B 1 105 ? 3.994 -19.391 -14.781 1 96.19 105 TYR B C 1
ATOM 2863 O O . TYR B 1 105 ? 4.277 -20.531 -15.109 1 96.19 105 TYR B O 1
ATOM 2871 N N . VAL B 1 106 ? 2.77 -19 -14.398 1 95.19 106 VAL B N 1
ATOM 2872 C CA . VAL B 1 106 ? 1.68 -19.969 -14.312 1 95.19 106 VAL B CA 1
ATOM 2873 C C . VAL B 1 106 ? 1.372 -20.531 -15.695 1 95.19 106 VAL B C 1
ATOM 2875 O O . VAL B 1 106 ? 1.023 -21.703 -15.828 1 95.19 106 VAL B O 1
ATOM 2878 N N . ALA B 1 107 ? 1.479 -19.703 -16.734 1 93.81 107 ALA B N 1
ATOM 2879 C CA . ALA B 1 107 ? 1.287 -20.188 -18.094 1 93.81 107 ALA B CA 1
ATOM 2880 C C . ALA B 1 107 ? 2.346 -21.219 -18.469 1 93.81 107 ALA B C 1
ATOM 2882 O O . ALA B 1 107 ? 2.059 -22.172 -19.188 1 93.81 107 ALA B O 1
ATOM 2883 N N . ALA B 1 108 ? 3.555 -21.016 -18.016 1 94.12 108 ALA B N 1
ATOM 2884 C CA . ALA B 1 108 ? 4.668 -21.906 -18.328 1 94.12 108 ALA B CA 1
ATOM 2885 C C . ALA B 1 108 ? 4.645 -23.141 -17.422 1 94.12 108 ALA B C 1
ATOM 2887 O O . ALA B 1 108 ? 5.094 -24.219 -17.828 1 94.12 108 ALA B O 1
ATOM 2888 N N . ALA B 1 109 ? 4.148 -23.016 -16.203 1 94.94 109 ALA B N 1
ATOM 2889 C CA . ALA B 1 109 ? 4.133 -24.094 -15.234 1 94.94 109 ALA B CA 1
ATOM 2890 C C . ALA B 1 109 ? 2.789 -24.172 -14.516 1 94.94 109 ALA B C 1
ATOM 2892 O O . ALA B 1 109 ? 2.703 -23.906 -13.312 1 94.94 109 ALA B O 1
ATOM 2893 N N . PRO B 1 110 ? 1.777 -24.641 -15.25 1 93.56 110 PRO B N 1
ATOM 2894 C CA . PRO B 1 110 ? 0.474 -24.812 -14.602 1 93.56 110 PRO B CA 1
ATOM 2895 C C . PRO B 1 110 ? 0.473 -25.922 -13.562 1 93.56 110 PRO B C 1
ATOM 2897 O O . PRO B 1 110 ? 1.287 -26.844 -13.641 1 93.56 110 PRO B O 1
ATOM 2900 N N . LEU B 1 111 ? -0.347 -25.766 -12.562 1 93.19 111 LEU B N 1
ATOM 2901 C CA . LEU B 1 111 ? -0.465 -26.797 -11.547 1 93.19 111 LEU B CA 1
ATOM 2902 C C . LEU B 1 111 ? -0.87 -28.141 -12.172 1 93.19 111 LEU B C 1
ATOM 2904 O O . LEU B 1 111 ? -1.865 -28.203 -12.898 1 93.19 111 LEU B O 1
ATOM 2908 N N . PRO B 1 112 ? -0.074 -29.141 -11.938 1 91.94 112 PRO B N 1
ATOM 2909 C CA . PRO B 1 112 ? -0.41 -30.453 -12.523 1 91.94 112 PRO B CA 1
ATOM 2910 C C . PRO B 1 112 ? -1.768 -30.969 -12.055 1 91.94 112 PRO B C 1
ATOM 2912 O O . PRO B 1 112 ? -2.139 -30.781 -10.891 1 91.94 112 PRO B O 1
ATOM 2915 N N . ALA B 1 113 ? -2.451 -31.641 -12.891 1 88.44 113 ALA B N 1
ATOM 2916 C CA . ALA B 1 113 ? -3.766 -32.219 -12.586 1 88.44 113 ALA B CA 1
ATOM 2917 C C . ALA B 1 113 ? -3.672 -33.25 -11.469 1 88.44 113 ALA B C 1
ATOM 2919 O O . ALA B 1 113 ? -4.602 -33.406 -10.672 1 88.44 113 ALA B O 1
ATOM 2920 N N . ALA B 1 114 ? -2.555 -33.906 -11.383 1 91 114 ALA B N 1
ATOM 2921 C CA . ALA B 1 114 ? -2.355 -34.969 -10.43 1 91 114 ALA B CA 1
ATOM 2922 C C . ALA B 1 114 ? -1.849 -34.438 -9.094 1 91 114 ALA B C 1
ATOM 2924 O O . ALA B 1 114 ? -1.478 -35.219 -8.211 1 91 114 ALA B O 1
ATOM 2925 N N . THR B 1 115 ? -1.958 -33.156 -8.906 1 91.88 115 THR B N 1
ATOM 2926 C CA . THR B 1 115 ? -1.49 -32.594 -7.645 1 91.88 115 THR B CA 1
ATOM 2927 C C . THR B 1 115 ? -2.326 -33.125 -6.477 1 91.88 115 THR B C 1
ATOM 2929 O O . THR B 1 115 ? -3.555 -33.188 -6.57 1 91.88 115 THR B O 1
ATOM 2932 N N . ALA B 1 116 ? -1.661 -33.531 -5.41 1 93.88 116 ALA B N 1
ATOM 2933 C CA . ALA B 1 116 ? -2.318 -34.062 -4.223 1 93.88 116 ALA B CA 1
ATOM 2934 C C . ALA B 1 116 ? -3.359 -33.094 -3.68 1 93.88 116 ALA B C 1
ATOM 2936 O O . ALA B 1 116 ? -3.127 -31.875 -3.652 1 93.88 116 ALA B O 1
ATOM 2937 N N . PRO B 1 117 ? -4.48 -33.594 -3.258 1 93.44 117 PRO B N 1
ATOM 2938 C CA . PRO B 1 117 ? -5.539 -32.75 -2.725 1 93.44 117 PRO B CA 1
ATOM 2939 C C . PRO B 1 117 ? -5.07 -31.891 -1.547 1 93.44 117 PRO B C 1
ATOM 2941 O O . PRO B 1 117 ? -5.527 -30.75 -1.381 1 93.44 117 PRO B O 1
ATOM 2944 N N . GLN B 1 118 ? -4.164 -32.406 -0.768 1 93.56 118 GLN B N 1
ATOM 2945 C CA . GLN B 1 118 ? -3.656 -31.656 0.379 1 93.56 118 GLN B CA 1
ATOM 2946 C C . GLN B 1 118 ? -2.896 -30.406 -0.068 1 93.56 118 GLN B C 1
ATOM 2948 O O . GLN B 1 118 ? -2.959 -29.359 0.59 1 93.56 118 GLN B O 1
ATOM 2953 N N . THR B 1 119 ? -2.227 -30.516 -1.162 1 93.5 119 THR B N 1
ATOM 2954 C CA . THR B 1 119 ? -1.491 -29.391 -1.709 1 93.5 119 THR B CA 1
ATOM 2955 C C . THR B 1 119 ? -2.449 -28.328 -2.254 1 93.5 119 THR B C 1
ATOM 2957 O O . THR B 1 119 ? -2.242 -27.141 -2.055 1 93.5 119 THR B O 1
ATOM 2960 N N . VAL B 1 120 ? -3.475 -28.797 -2.898 1 93.94 120 VAL B N 1
ATOM 2961 C CA . VAL B 1 120 ? -4.469 -27.891 -3.447 1 93.94 120 VAL B CA 1
ATOM 2962 C C . VAL B 1 120 ? -5.168 -27.141 -2.312 1 93.94 120 VAL B C 1
ATOM 2964 O O . VAL B 1 120 ? -5.363 -25.922 -2.389 1 93.94 120 VAL B O 1
ATOM 2967 N N . THR B 1 121 ? -5.469 -27.875 -1.273 1 94.12 121 THR B N 1
ATOM 2968 C CA . THR B 1 121 ? -6.102 -27.266 -0.114 1 94.12 121 THR B CA 1
ATOM 2969 C C . THR B 1 121 ? -5.164 -26.25 0.538 1 94.12 121 THR B C 1
ATOM 2971 O O . THR B 1 121 ? -5.605 -25.203 1.011 1 94.12 121 THR B O 1
ATOM 2974 N N . GLY B 1 122 ? -3.902 -26.578 0.588 1 94.81 122 GLY B N 1
ATOM 2975 C CA . GLY B 1 122 ? -2.914 -25.656 1.13 1 94.81 122 GLY B CA 1
ATOM 2976 C C . GLY B 1 122 ? -2.812 -24.359 0.348 1 94.81 122 GLY B C 1
ATOM 2977 O O . GLY B 1 122 ? -2.705 -23.281 0.936 1 94.81 122 GLY B O 1
ATOM 2978 N N . LEU B 1 123 ? -2.879 -24.484 -0.942 1 95.94 123 LEU B N 1
ATOM 2979 C CA . LEU B 1 123 ? -2.852 -23.297 -1.802 1 95.94 123 LEU B CA 1
ATOM 2980 C C . LEU B 1 123 ? -4.102 -22.453 -1.602 1 95.94 123 LEU B C 1
ATOM 2982 O O . LEU B 1 123 ? -4.023 -21.219 -1.549 1 95.94 123 LEU B O 1
ATOM 2986 N N . ASP B 1 124 ? -5.227 -23.094 -1.463 1 95.56 124 ASP B N 1
ATOM 2987 C CA . ASP B 1 124 ? -6.484 -22.391 -1.239 1 95.56 124 ASP B CA 1
ATOM 2988 C C . ASP B 1 124 ? -6.457 -21.625 0.081 1 95.56 124 ASP B C 1
ATOM 2990 O O . ASP B 1 124 ? -6.934 -20.484 0.156 1 95.56 124 ASP B O 1
ATOM 2994 N N . LEU B 1 125 ? -5.914 -22.25 1.073 1 95.81 125 LEU B N 1
ATOM 2995 C CA . LEU B 1 125 ? -5.828 -21.609 2.381 1 95.81 125 LEU B CA 1
ATOM 2996 C C . LEU B 1 125 ? -4.898 -20.391 2.334 1 95.81 125 LEU B C 1
ATOM 2998 O O . LEU B 1 125 ? -5.176 -19.375 2.965 1 95.81 125 LEU B O 1
ATOM 3002 N N . GLN B 1 126 ? -3.791 -20.562 1.635 1 96 126 GLN B N 1
ATOM 3003 C CA . GLN B 1 126 ? -2.861 -19.438 1.522 1 96 126 GLN B CA 1
ATOM 3004 C C . GLN B 1 126 ? -3.471 -18.297 0.718 1 96 126 GLN B C 1
ATOM 3006 O O . GLN B 1 126 ? -3.215 -17.125 1.004 1 96 126 GLN B O 1
ATOM 3011 N N . ARG B 1 127 ? -4.227 -18.625 -0.3 1 96.62 127 ARG B N 1
ATOM 3012 C CA . ARG B 1 127 ? -4.91 -17.594 -1.08 1 96.62 127 ARG B CA 1
ATOM 3013 C C . ARG B 1 127 ? -5.938 -16.859 -0.229 1 96.62 127 ARG B C 1
ATOM 3015 O O . ARG B 1 127 ? -6.105 -15.641 -0.367 1 96.62 127 ARG B O 1
ATOM 3022 N N . ALA B 1 128 ? -6.613 -17.562 0.631 1 96.62 128 ALA B N 1
ATOM 3023 C CA . ALA B 1 128 ? -7.562 -16.953 1.552 1 96.62 128 ALA B CA 1
ATOM 3024 C C . ALA B 1 128 ? -6.855 -16 2.514 1 96.62 128 ALA B C 1
ATOM 3026 O O . ALA B 1 128 ? -7.41 -14.969 2.896 1 96.62 128 ALA B O 1
ATOM 3027 N N . ASP B 1 129 ? -5.727 -16.391 2.92 1 97.25 129 ASP B N 1
ATOM 3028 C CA . ASP B 1 129 ? -4.93 -15.531 3.787 1 97.25 129 ASP B CA 1
ATOM 3029 C C . ASP B 1 129 ? -4.539 -14.242 3.07 1 97.25 129 ASP B C 1
ATOM 3031 O O . ASP B 1 129 ? -4.59 -13.156 3.658 1 97.25 129 ASP B O 1
ATOM 3035 N N . VAL B 1 130 ? -4.094 -14.344 1.791 1 97.56 130 VAL B N 1
ATOM 3036 C CA . VAL B 1 130 ? -3.762 -13.172 0.989 1 97.56 130 VAL B CA 1
ATOM 3037 C C . VAL B 1 130 ? -4.988 -12.273 0.859 1 97.56 130 VAL B C 1
ATOM 3039 O O . VAL B 1 130 ? -4.891 -11.055 1.008 1 97.56 130 VAL B O 1
ATOM 3042 N N . LEU B 1 131 ? -6.141 -12.852 0.594 1 97.56 131 LEU B N 1
ATOM 3043 C CA . LEU B 1 131 ? -7.375 -12.086 0.478 1 97.56 131 LEU B CA 1
ATOM 3044 C C . LEU B 1 131 ? -7.672 -11.336 1.773 1 97.56 131 LEU B C 1
ATOM 3046 O O . LEU B 1 131 ? -8.008 -10.148 1.747 1 97.56 131 LEU B O 1
ATOM 3050 N N . ASP B 1 132 ? -7.52 -12.023 2.834 1 96.44 132 ASP B N 1
ATOM 3051 C CA . ASP B 1 132 ? -7.777 -11.398 4.125 1 96.44 132 ASP B CA 1
ATOM 3052 C C . ASP B 1 132 ? -6.875 -10.188 4.34 1 96.44 132 ASP B C 1
ATOM 3054 O O . ASP B 1 132 ? -7.328 -9.141 4.82 1 96.44 132 ASP B O 1
ATOM 3058 N N . ARG B 1 133 ? -5.625 -10.367 4.031 1 96.69 133 ARG B N 1
ATOM 3059 C CA . ARG B 1 133 ? -4.668 -9.273 4.191 1 96.69 133 ARG B CA 1
ATOM 3060 C C . ARG B 1 133 ? -5 -8.109 3.258 1 96.69 133 ARG B C 1
ATOM 3062 O O . ARG B 1 133 ? -4.824 -6.949 3.621 1 96.69 133 ARG B O 1
ATOM 3069 N N . VAL B 1 134 ? -5.449 -8.422 2.035 1 97.44 134 VAL B N 1
ATOM 3070 C CA . VAL B 1 134 ? -5.844 -7.398 1.076 1 97.44 134 VAL B CA 1
ATOM 3071 C C . VAL B 1 134 ? -7.031 -6.609 1.621 1 97.44 134 VAL B C 1
ATOM 3073 O O . VAL B 1 134 ? -7.035 -5.375 1.587 1 97.44 134 VAL B O 1
ATOM 3076 N N . LEU B 1 135 ? -7.973 -7.301 2.154 1 95.94 135 LEU B N 1
ATOM 3077 C CA . LEU B 1 135 ? -9.18 -6.66 2.662 1 95.94 135 LEU B CA 1
ATOM 3078 C C . LEU B 1 135 ? -8.859 -5.762 3.854 1 95.94 135 LEU B C 1
ATOM 3080 O O . LEU B 1 135 ? -9.312 -4.621 3.916 1 95.94 135 LEU B O 1
ATOM 3084 N N . ARG B 1 136 ? -8.078 -6.238 4.734 1 93.25 136 ARG B N 1
ATOM 3085 C CA . ARG B 1 136 ? -7.695 -5.453 5.902 1 93.25 136 ARG B CA 1
ATOM 3086 C C . ARG B 1 136 ? -6.852 -4.246 5.5 1 93.25 136 ARG B C 1
ATOM 3088 O O . ARG B 1 136 ? -7.031 -3.152 6.039 1 93.25 136 ARG B O 1
ATOM 3095 N N . GLY B 1 137 ? -5.957 -4.508 4.57 1 93.25 137 GLY B N 1
ATOM 3096 C CA . GLY B 1 137 ? -5.137 -3.408 4.082 1 93.25 137 GLY B CA 1
ATOM 3097 C C . GLY B 1 137 ? -5.949 -2.305 3.428 1 93.25 137 GLY B C 1
ATOM 3098 O O . GLY B 1 137 ? -5.695 -1.12 3.656 1 93.25 137 GLY B O 1
ATOM 3099 N N . ALA B 1 138 ? -6.891 -2.666 2.625 1 94.75 138 ALA B N 1
ATOM 3100 C CA . ALA B 1 138 ? -7.75 -1.693 1.957 1 94.75 138 ALA B CA 1
ATOM 3101 C C . ALA B 1 138 ? -8.484 -0.818 2.971 1 94.75 138 ALA B C 1
ATOM 3103 O O . ALA B 1 138 ? -8.539 0.404 2.82 1 94.75 138 ALA B O 1
ATOM 3104 N N . VAL B 1 139 ? -9 -1.401 4 1 91.81 139 VAL B N 1
ATOM 3105 C CA . VAL B 1 139 ? -9.766 -0.686 5.016 1 91.81 139 VAL B CA 1
ATOM 3106 C C . VAL B 1 139 ? -8.844 0.257 5.789 1 91.81 139 VAL B C 1
ATOM 3108 O O . VAL B 1 139 ? -9.156 1.438 5.957 1 91.81 139 VAL B O 1
ATOM 3111 N N . ASP B 1 140 ? -7.73 -0.209 6.18 1 87.88 140 ASP B N 1
ATOM 3112 C CA . ASP B 1 140 ? -6.805 0.566 7 1 87.88 140 ASP B CA 1
ATOM 3113 C C . ASP B 1 140 ? -6.242 1.754 6.223 1 87.88 140 ASP B C 1
ATOM 3115 O O . ASP B 1 140 ? -5.992 2.816 6.797 1 87.88 140 ASP B O 1
ATOM 3119 N N . LEU B 1 141 ? -6.051 1.582 4.945 1 89.94 141 LEU B N 1
ATOM 3120 C CA . LEU B 1 141 ? -5.312 2.586 4.188 1 89.94 141 LEU B CA 1
ATOM 3121 C C . LEU B 1 141 ? -6.258 3.598 3.553 1 89.94 141 LEU B C 1
ATOM 3123 O O . LEU B 1 141 ? -5.832 4.664 3.111 1 89.94 141 LEU B O 1
ATOM 3127 N N . THR B 1 142 ? -7.48 3.311 3.428 1 88.44 142 THR B N 1
ATOM 3128 C CA . THR B 1 142 ? -8.406 4.246 2.803 1 88.44 142 THR B CA 1
ATOM 3129 C C . THR B 1 142 ? -9.156 5.059 3.857 1 88.44 142 THR B C 1
ATOM 3131 O O . THR B 1 142 ? -9.383 6.254 3.68 1 88.44 142 THR B O 1
ATOM 3134 N N . ALA B 1 143 ? -9.57 4.457 4.848 1 81.31 143 ALA B N 1
ATOM 3135 C CA . ALA B 1 143 ? -10.273 5.129 5.938 1 81.31 143 ALA B CA 1
ATOM 3136 C C . ALA B 1 143 ? -9.891 4.527 7.285 1 81.31 143 ALA B C 1
ATOM 3138 O O . ALA B 1 143 ? -10.617 3.693 7.828 1 81.31 143 ALA B O 1
ATOM 3139 N N . PRO B 1 144 ? -8.703 5 7.699 1 73.19 144 PRO B N 1
ATOM 3140 C CA . PRO B 1 144 ? -8.234 4.438 8.969 1 73.19 144 PRO B CA 1
ATOM 3141 C C . PRO B 1 144 ? -9.18 4.73 10.133 1 73.19 144 PRO B C 1
ATOM 3143 O O . PRO B 1 144 ? -9.969 5.676 10.07 1 73.19 144 PRO B O 1
ATOM 3146 N N . PRO B 1 145 ? -9.07 3.812 11.047 1 67.88 145 PRO B N 1
ATOM 3147 C CA . PRO B 1 145 ? -9.945 4.004 12.211 1 67.88 145 PRO B CA 1
ATOM 3148 C C . PRO B 1 145 ? -9.68 5.324 12.938 1 67.88 145 PRO B C 1
ATOM 3150 O O . PRO B 1 145 ? -8.539 5.777 13.008 1 67.88 145 PRO B O 1
ATOM 3153 N N . ILE B 1 146 ? -10.781 6.023 13.219 1 63.22 146 ILE B N 1
ATOM 3154 C CA . ILE B 1 146 ? -10.688 7.281 13.945 1 63.22 146 ILE B CA 1
ATOM 3155 C C . ILE B 1 146 ? -11.258 7.105 15.352 1 63.22 146 ILE B C 1
ATOM 3157 O O . ILE B 1 146 ? -12.219 6.359 15.555 1 63.22 146 ILE B O 1
ATOM 3161 N N . GLY B 1 147 ? -10.641 7.848 16.25 1 58.31 147 GLY B N 1
ATOM 3162 C CA . GLY B 1 147 ? -11.172 7.945 17.609 1 58.31 147 GLY B CA 1
ATOM 3163 C C . GLY B 1 147 ? -10.633 6.883 18.547 1 58.31 147 GLY B C 1
ATOM 3164 O O . GLY B 1 147 ? -9.797 6.07 18.141 1 58.31 147 GLY B O 1
ATOM 3165 N N . PRO B 1 148 ? -10.977 6.918 19.656 1 60 148 PRO B N 1
ATOM 3166 C CA . PRO B 1 148 ? -10.477 6.023 20.719 1 60 148 PRO B CA 1
ATOM 3167 C C . PRO B 1 148 ? -10.891 4.57 20.5 1 60 148 PRO B C 1
ATOM 3169 O O . PRO B 1 148 ? -10.203 3.654 20.953 1 60 148 PRO B O 1
ATOM 3172 N N . ALA B 1 149 ? -12.023 4.496 19.766 1 60.84 149 ALA B N 1
ATOM 3173 C CA . ALA B 1 149 ? -12.539 3.139 19.609 1 60.84 149 ALA B CA 1
ATOM 3174 C C . ALA B 1 149 ? -11.859 2.418 18.453 1 60.84 149 ALA B C 1
ATOM 3176 O O . ALA B 1 149 ? -12 1.202 18.297 1 60.84 149 ALA B O 1
ATOM 3177 N N . TYR B 1 150 ? -11.102 2.98 17.781 1 64.12 150 TYR B N 1
ATOM 3178 C CA . TYR B 1 150 ? -10.352 2.402 16.672 1 64.12 150 TYR B CA 1
ATOM 3179 C C . TYR B 1 150 ? -11.266 1.58 15.766 1 64.12 150 TYR B C 1
ATOM 3181 O O . TYR B 1 150 ? -10.922 0.458 15.383 1 64.12 150 TYR B O 1
ATOM 3189 N N . THR B 1 151 ? -12.492 2.066 15.586 1 69.5 151 THR B N 1
ATOM 3190 C CA . THR B 1 151 ? -13.43 1.372 14.711 1 69.5 151 THR B CA 1
ATOM 3191 C C . THR B 1 151 ? -13.172 1.73 13.25 1 69.5 151 THR B C 1
ATOM 3193 O O . THR B 1 151 ? -13.109 2.91 12.898 1 69.5 151 THR B O 1
ATOM 3196 N N . PRO B 1 152 ? -13.086 0.667 12.5 1 75.69 152 PRO B N 1
ATOM 3197 C CA . PRO B 1 152 ? -12.891 0.946 11.078 1 75.69 152 PRO B CA 1
ATOM 3198 C C . PRO B 1 152 ? -14.055 1.712 10.461 1 75.69 152 PRO B C 1
ATOM 3200 O O . PRO B 1 152 ? -15.219 1.428 10.766 1 75.69 152 PRO B O 1
ATOM 3203 N N . ARG B 1 153 ? -13.719 2.629 9.617 1 82.5 153 ARG B N 1
ATOM 3204 C CA . ARG B 1 153 ? -14.742 3.467 8.992 1 82.5 153 ARG B CA 1
ATOM 3205 C C . ARG B 1 153 ? -15.133 2.922 7.625 1 82.5 153 ARG B C 1
ATOM 3207 O O . ARG B 1 153 ? -16.234 3.197 7.137 1 82.5 153 ARG B O 1
ATOM 3214 N N . ALA B 1 154 ? -14.273 2.127 7.07 1 88.56 154 ALA B N 1
ATOM 3215 C CA . ALA B 1 154 ? -14.555 1.605 5.734 1 88.56 154 ALA B CA 1
ATOM 3216 C C . ALA B 1 154 ? -14.805 0.1 5.773 1 88.56 154 ALA B C 1
ATOM 3218 O O . ALA B 1 154 ? -14.594 -0.543 6.805 1 88.56 154 ALA B O 1
ATOM 3219 N N . ARG B 1 155 ? -15.367 -0.414 4.719 1 91.25 155 ARG B N 1
ATOM 3220 C CA . ARG B 1 155 ? -15.531 -1.844 4.477 1 91.25 155 ARG B CA 1
ATOM 3221 C C . ARG B 1 155 ? -15.016 -2.229 3.094 1 91.25 155 ARG B C 1
ATOM 3223 O O . ARG B 1 155 ? -15.266 -1.522 2.113 1 91.25 155 ARG B O 1
ATOM 3230 N N . CYS B 1 156 ? -14.367 -3.256 3.066 1 94 156 CYS B N 1
ATOM 3231 C CA . CYS B 1 156 ? -13.891 -3.77 1.787 1 94 156 CYS B CA 1
ATOM 3232 C C . CYS B 1 156 ? -14.414 -5.176 1.533 1 94 156 CYS B C 1
ATOM 3234 O O . CYS B 1 156 ? -14.453 -6.004 2.443 1 94 156 CYS B O 1
ATOM 3236 N N . SER B 1 157 ? -14.859 -5.43 0.37 1 94.5 157 SER B N 1
ATOM 3237 C CA . SER B 1 157 ? -15.438 -6.715 -0.027 1 94.5 157 SER B CA 1
ATOM 3238 C C . SER B 1 157 ? -14.898 -7.16 -1.383 1 94.5 157 SER B C 1
ATOM 3240 O O . SER B 1 157 ? -14.672 -6.336 -2.27 1 94.5 157 SER B O 1
ATOM 3242 N N . PHE B 1 158 ? -14.781 -8.398 -1.502 1 96.69 158 PHE B N 1
ATOM 3243 C CA . PHE B 1 158 ? -14.391 -9.016 -2.764 1 96.69 158 PHE B CA 1
ATOM 3244 C C . PHE B 1 158 ? -15.477 -9.961 -3.26 1 96.69 158 PHE B C 1
ATOM 3246 O O . PHE B 1 158 ? -15.844 -10.914 -2.568 1 96.69 158 PHE B O 1
ATOM 3253 N N . TYR B 1 159 ? -15.906 -9.703 -4.391 1 95.44 159 TYR B N 1
ATOM 3254 C CA . TYR B 1 159 ? -16.922 -10.539 -5.027 1 95.44 159 TYR B CA 1
ATOM 3255 C C . TYR B 1 159 ? -16.328 -11.312 -6.199 1 95.44 159 TYR B C 1
ATOM 3257 O O . TYR B 1 159 ? -15.766 -10.719 -7.125 1 95.44 159 TYR B O 1
ATOM 3265 N N . ARG B 1 160 ? -16.5 -12.516 -6.25 1 96.75 160 ARG B N 1
ATOM 3266 C CA . ARG B 1 160 ? -16.047 -13.391 -7.328 1 96.75 160 ARG B CA 1
ATOM 3267 C C . ARG B 1 160 ? -17.094 -13.477 -8.438 1 96.75 160 ARG B C 1
ATOM 3269 O O . ARG B 1 160 ? -18.297 -13.594 -8.172 1 96.75 160 ARG B O 1
ATOM 3276 N N . TYR B 1 161 ? -16.609 -13.445 -9.602 1 96.56 161 TYR B N 1
ATOM 3277 C CA . TYR B 1 161 ? -17.469 -13.508 -10.766 1 96.56 161 TYR B CA 1
ATOM 3278 C C . TYR B 1 161 ? -17.562 -14.922 -11.312 1 96.56 161 TYR B C 1
ATOM 3280 O O . TYR B 1 161 ? -16.531 -15.586 -11.5 1 96.56 161 TYR B O 1
ATOM 3288 N N . ASP B 1 162 ? -18.75 -15.391 -11.531 1 95.38 162 ASP B N 1
ATOM 3289 C CA . ASP B 1 162 ? -19 -16.656 -12.211 1 95.38 162 ASP B CA 1
ATOM 3290 C C . ASP B 1 162 ? -19.469 -16.438 -13.641 1 95.38 162 ASP B C 1
ATOM 3292 O O . ASP B 1 162 ? -20.641 -16.078 -13.875 1 95.38 162 ASP B O 1
ATOM 3296 N N . ALA B 1 163 ? -18.609 -16.797 -14.539 1 91.69 163 ALA B N 1
ATOM 3297 C CA . ALA B 1 163 ? -18.906 -16.531 -15.945 1 91.69 163 ALA B CA 1
ATOM 3298 C C . ALA B 1 163 ? -20.062 -17.391 -16.438 1 91.69 163 ALA B C 1
ATOM 3300 O O . ALA B 1 163 ? -20.75 -17.016 -17.391 1 91.69 163 ALA B O 1
ATOM 3301 N N . ALA B 1 164 ? -20.281 -18.516 -15.875 1 93.69 164 ALA B N 1
ATOM 3302 C CA . ALA B 1 164 ? -21.344 -19.422 -16.281 1 93.69 164 ALA B CA 1
ATOM 3303 C C . ALA B 1 164 ? -22.719 -18.875 -15.906 1 93.69 164 ALA B C 1
ATOM 3305 O O . ALA B 1 164 ? -23.672 -19 -16.672 1 93.69 164 ALA B O 1
ATOM 3306 N N . THR B 1 165 ? -22.844 -18.188 -14.812 1 93.5 165 THR B N 1
ATOM 3307 C CA . THR B 1 165 ? -24.141 -17.734 -14.312 1 93.5 165 THR B CA 1
ATOM 3308 C C . THR B 1 165 ? -24.25 -16.219 -14.445 1 93.5 165 THR B C 1
ATOM 3310 O O . THR B 1 165 ? -25.359 -15.68 -14.43 1 93.5 165 THR B O 1
ATOM 3313 N N . GLY B 1 166 ? -23.094 -15.609 -14.523 1 92.38 166 GLY B N 1
ATOM 3314 C CA . GLY B 1 166 ? -23.094 -14.156 -14.531 1 92.38 166 GLY B CA 1
ATOM 3315 C C . GLY B 1 166 ? -23.234 -13.555 -13.141 1 92.38 166 GLY B C 1
ATOM 3316 O O . GLY B 1 166 ? -23.375 -12.344 -13 1 92.38 166 GLY B O 1
ATOM 3317 N N . ASN B 1 167 ? -23.141 -14.383 -12.156 1 93.94 167 ASN B N 1
ATOM 3318 C CA . ASN B 1 167 ? -23.359 -13.938 -10.781 1 93.94 167 ASN B CA 1
ATOM 3319 C C . ASN B 1 167 ? -22.047 -13.516 -10.117 1 93.94 167 ASN B C 1
ATOM 3321 O O . ASN B 1 167 ? -20.969 -13.953 -10.523 1 93.94 167 ASN B O 1
ATOM 3325 N N . PHE B 1 168 ? -22.266 -12.578 -9.156 1 94.94 168 PHE B N 1
ATOM 3326 C CA . PHE B 1 168 ? -21.172 -12.195 -8.25 1 94.94 168 PHE B CA 1
ATOM 3327 C C . PHE B 1 168 ? -21.438 -12.711 -6.844 1 94.94 168 PHE B C 1
ATOM 3329 O O . PHE B 1 168 ? -22.453 -12.375 -6.234 1 94.94 168 PHE B O 1
ATOM 3336 N N . THR B 1 169 ? -20.516 -13.516 -6.32 1 95.12 169 THR B N 1
ATOM 3337 C CA . THR B 1 169 ? -20.656 -14.07 -4.98 1 95.12 169 THR B CA 1
ATOM 3338 C C . THR B 1 169 ? -19.578 -13.531 -4.051 1 95.12 169 THR B C 1
ATOM 3340 O O . THR B 1 169 ? -18.406 -13.398 -4.449 1 95.12 169 THR B O 1
ATOM 3343 N N . LEU B 1 170 ? -20 -13.211 -2.818 1 93.75 170 LEU B N 1
ATOM 3344 C CA . LEU B 1 170 ? -19.062 -12.672 -1.837 1 93.75 170 LEU B CA 1
ATOM 3345 C C . LEU B 1 170 ? -18.047 -13.719 -1.424 1 93.75 170 LEU B C 1
ATOM 3347 O O . LEU B 1 170 ? -18.406 -14.797 -0.952 1 93.75 170 LEU B O 1
ATOM 3351 N N . GLU B 1 171 ? -16.828 -13.453 -1.687 1 94.69 171 GLU B N 1
ATOM 3352 C CA . GLU B 1 171 ? -15.75 -14.359 -1.289 1 94.69 171 GLU B CA 1
ATOM 3353 C C . GLU B 1 171 ? -15.18 -13.977 0.073 1 94.69 171 GLU B C 1
ATOM 3355 O O . GLU B 1 171 ? -14.742 -14.836 0.834 1 94.69 171 GLU B O 1
ATOM 3360 N N . GLY B 1 172 ? -15.117 -12.617 0.427 1 93.5 172 GLY B N 1
ATOM 3361 C CA . GLY B 1 172 ? -14.633 -12.117 1.704 1 93.5 172 GLY B CA 1
ATOM 3362 C C . GLY B 1 172 ? -14.945 -10.648 1.921 1 93.5 172 GLY B C 1
ATOM 3363 O O . GLY B 1 172 ? -15.172 -9.906 0.962 1 93.5 172 GLY B O 1
ATOM 3364 N N . SER B 1 173 ? -14.977 -10.211 3.162 1 93.12 173 SER B N 1
ATOM 3365 C CA . SER B 1 173 ? -15.203 -8.82 3.52 1 93.12 173 SER B CA 1
ATOM 3366 C C . SER B 1 173 ? -14.555 -8.477 4.859 1 93.12 173 SER B C 1
ATOM 3368 O O . SER B 1 173 ? -14.312 -9.359 5.68 1 93.12 173 SER B O 1
ATOM 3370 N N . HIS B 1 174 ? -14.211 -7.312 4.988 1 90.69 174 HIS B N 1
ATOM 3371 C CA . HIS B 1 174 ? -13.656 -6.789 6.227 1 90.69 174 HIS B CA 1
ATOM 3372 C C . HIS B 1 174 ? -14.07 -5.34 6.453 1 90.69 174 HIS B C 1
ATOM 3374 O O . HIS B 1 174 ? -13.938 -4.504 5.555 1 90.69 174 HIS B O 1
ATOM 3380 N N . PRO B 1 175 ? -14.375 -4.859 7.625 1 83.06 175 PRO B N 1
ATOM 3381 C CA . PRO B 1 175 ? -14.758 -5.777 8.703 1 83.06 175 PRO B CA 1
ATOM 3382 C C . PRO B 1 175 ? -16.047 -6.535 8.398 1 83.06 175 PRO B C 1
ATOM 3384 O O . PRO B 1 175 ? -16.719 -6.25 7.406 1 83.06 175 PRO B O 1
ATOM 3387 N N . TYR B 1 176 ? -16.328 -7.816 9.117 1 63.03 176 TYR B N 1
ATOM 3388 C CA . TYR B 1 176 ? -17.359 -8.766 8.719 1 63.03 176 TYR B CA 1
ATOM 3389 C C . TYR B 1 176 ? -18.719 -8.383 9.32 1 63.03 176 TYR B C 1
ATOM 3391 O O . TYR B 1 176 ? -19.766 -8.742 8.789 1 63.03 176 TYR B O 1
ATOM 3399 N N . PRO B 1 177 ? -19.109 -8.086 10.633 1 54.38 177 PRO B N 1
ATOM 3400 C CA . PRO B 1 177 ? -20.406 -8.523 11.141 1 54.38 177 PRO B CA 1
ATOM 3401 C C . PRO B 1 177 ? -21.578 -7.789 10.492 1 54.38 177 PRO B C 1
ATOM 3403 O O . PRO B 1 177 ? -21.625 -6.559 10.508 1 54.38 177 PRO B O 1
ATOM 3406 N N . ASN B 1 178 ? -22.25 -8.18 9.336 1 54.47 178 ASN B N 1
ATOM 3407 C CA . ASN B 1 178 ? -23.609 -7.906 8.922 1 54.47 178 ASN B CA 1
ATOM 3408 C C . ASN B 1 178 ? -23.656 -6.969 7.711 1 54.47 178 ASN B C 1
ATOM 3410 O O . ASN B 1 178 ? -24.672 -6.328 7.449 1 54.47 178 ASN B O 1
ATOM 3414 N N . GLY B 1 179 ? -22.625 -6.988 6.871 1 66.06 179 GLY B N 1
ATOM 3415 C CA . GLY B 1 179 ? -22.922 -5.816 6.066 1 66.06 179 GLY B CA 1
ATOM 3416 C C . GLY B 1 179 ? -23.047 -6.129 4.586 1 66.06 179 GLY B C 1
ATOM 3417 O O . GLY B 1 179 ? -24.078 -5.82 3.969 1 66.06 179 GLY B O 1
ATOM 3418 N N . PRO B 1 180 ? -21.984 -6.996 3.996 1 76.31 180 PRO B N 1
ATOM 3419 C CA . PRO B 1 180 ? -22.109 -7.035 2.537 1 76.31 180 PRO B CA 1
ATOM 3420 C C . PRO B 1 180 ? -23.047 -8.148 2.059 1 76.31 180 PRO B C 1
ATOM 3422 O O . PRO B 1 180 ? -23.266 -9.117 2.783 1 76.31 180 PRO B O 1
ATOM 3425 N N . ARG B 1 181 ? -23.812 -7.973 0.947 1 82.81 181 ARG B N 1
ATOM 3426 C CA . ARG B 1 181 ? -24.641 -8.992 0.325 1 82.81 181 ARG B CA 1
ATOM 3427 C C . ARG B 1 181 ? -23.828 -10.219 -0.055 1 82.81 181 ARG B C 1
ATOM 3429 O O . ARG B 1 181 ? -22.734 -10.094 -0.611 1 82.81 181 ARG B O 1
ATOM 3436 N N . SER B 1 182 ? -24.359 -11.32 0.277 1 86.38 182 SER B N 1
ATOM 3437 C CA . SER B 1 182 ? -23.672 -12.555 -0.079 1 86.38 182 SER B CA 1
ATOM 3438 C C . SER B 1 182 ? -23.656 -12.758 -1.59 1 86.38 182 SER B C 1
ATOM 3440 O O . SER B 1 182 ? -22.688 -13.305 -2.131 1 86.38 182 SER B O 1
ATOM 3442 N N . VAL B 1 183 ? -24.734 -12.398 -2.184 1 88.88 183 VAL B N 1
ATOM 3443 C CA . VAL B 1 183 ? -24.859 -12.469 -3.635 1 88.88 183 VAL B CA 1
ATOM 3444 C C . VAL B 1 183 ? -25.453 -11.172 -4.172 1 88.88 183 VAL B C 1
ATOM 3446 O O . VAL B 1 183 ? -26.406 -10.633 -3.609 1 88.88 183 VAL B O 1
ATOM 3449 N N . ILE B 1 184 ? -24.812 -10.711 -5.234 1 88.31 184 ILE B N 1
ATOM 3450 C CA . ILE B 1 184 ? -25.344 -9.5 -5.863 1 88.31 184 ILE B CA 1
ATOM 3451 C C . ILE B 1 184 ? -26.562 -9.844 -6.715 1 88.31 184 ILE B C 1
ATOM 3453 O O . ILE B 1 184 ? -26.547 -10.852 -7.434 1 88.31 184 ILE B O 1
ATOM 3457 N N . ASP B 1 185 ? -27.516 -9.078 -6.594 1 86.75 185 ASP B N 1
ATOM 3458 C CA . ASP B 1 185 ? -28.734 -9.336 -7.379 1 86.75 185 ASP B CA 1
ATOM 3459 C C . ASP B 1 185 ? -28.453 -9.195 -8.875 1 86.75 185 ASP B C 1
ATOM 3461 O O . ASP B 1 185 ? -27.484 -8.531 -9.273 1 86.75 185 ASP B O 1
ATOM 3465 N N . PRO B 1 186 ? -29.328 -9.75 -9.688 1 87.94 186 PRO B N 1
ATOM 3466 C CA . PRO B 1 186 ? -29.062 -9.805 -11.125 1 87.94 186 PRO B CA 1
ATOM 3467 C C . PRO B 1 186 ? -28.875 -8.422 -11.75 1 87.94 186 PRO B C 1
ATOM 3469 O O . PRO B 1 186 ? -28.047 -8.258 -12.648 1 87.94 186 PRO B O 1
ATOM 3472 N N . VAL B 1 187 ? -29.609 -7.473 -11.32 1 84.5 187 VAL B N 1
ATOM 3473 C CA . VAL B 1 187 ? -29.5 -6.129 -11.883 1 84.5 187 VAL B CA 1
ATOM 3474 C C . VAL B 1 187 ? -28.141 -5.531 -11.516 1 84.5 187 VAL B C 1
ATO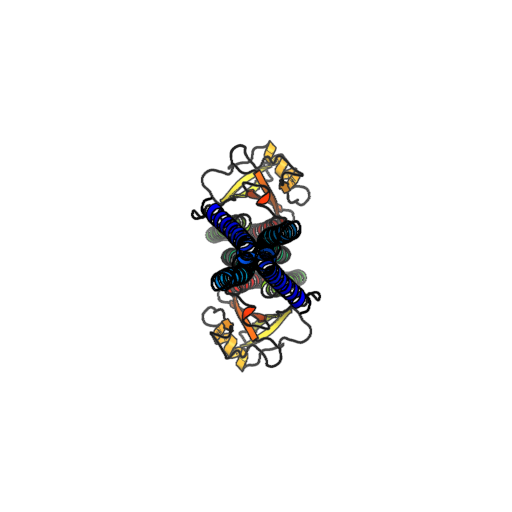M 3476 O O . VAL B 1 187 ? -27.453 -4.965 -12.375 1 84.5 187 VAL B O 1
ATOM 3479 N N . GLY B 1 188 ? -27.812 -5.621 -10.297 1 86.38 188 GLY B N 1
ATOM 3480 C CA . GLY B 1 188 ? -26.516 -5.16 -9.859 1 86.38 188 GLY B CA 1
ATOM 3481 C C . GLY B 1 188 ? -25.359 -5.891 -10.523 1 86.38 188 GLY B C 1
ATOM 3482 O O . GLY B 1 188 ? -24.344 -5.281 -10.859 1 86.38 188 GLY B O 1
ATOM 3483 N N . ALA B 1 189 ? -25.562 -7.129 -10.625 1 91.12 189 ALA B N 1
ATOM 3484 C CA . ALA B 1 189 ? -24.531 -7.953 -11.258 1 91.12 189 ALA B CA 1
ATOM 3485 C C . ALA B 1 189 ? -24.297 -7.512 -12.703 1 91.12 189 ALA B C 1
ATOM 3487 O O . ALA B 1 189 ? -23.156 -7.465 -13.164 1 91.12 189 ALA B O 1
ATOM 3488 N N . ALA B 1 190 ? -25.359 -7.246 -13.375 1 88.88 190 ALA B N 1
ATOM 3489 C CA . ALA B 1 190 ? -25.25 -6.781 -14.758 1 88.88 190 ALA B CA 1
ATOM 3490 C C . ALA B 1 190 ? -24.484 -5.457 -14.828 1 88.88 190 ALA B C 1
ATOM 3492 O O . ALA B 1 190 ? -23.656 -5.254 -15.711 1 88.88 190 ALA B O 1
ATOM 3493 N N . HIS B 1 191 ? -24.75 -4.621 -13.945 1 86.12 191 HIS B N 1
ATOM 3494 C CA . HIS B 1 191 ? -24.062 -3.334 -13.898 1 86.12 191 HIS B CA 1
ATOM 3495 C C . HIS B 1 191 ? -22.578 -3.514 -13.594 1 86.12 191 HIS B C 1
ATOM 3497 O O . HIS B 1 191 ? -21.734 -2.863 -14.211 1 86.12 191 HIS B O 1
ATOM 3503 N N . MET B 1 192 ? -22.328 -4.32 -12.617 1 90.19 192 MET B N 1
ATOM 3504 C CA . MET B 1 192 ? -20.953 -4.582 -12.234 1 90.19 192 MET B CA 1
ATOM 3505 C C . MET B 1 192 ? -20.156 -5.168 -13.398 1 90.19 192 MET B C 1
ATOM 3507 O O . MET B 1 192 ? -19.016 -4.766 -13.648 1 90.19 192 MET B O 1
ATOM 3511 N N . LYS B 1 193 ? -20.812 -6.062 -14.047 1 93.06 193 LYS B N 1
ATOM 3512 C CA . LYS B 1 193 ? -20.156 -6.691 -15.195 1 93.06 193 LYS B CA 1
ATOM 3513 C C . LYS B 1 193 ? -19.906 -5.68 -16.312 1 93.06 193 LYS B C 1
ATOM 3515 O O . LYS B 1 193 ? -18.797 -5.594 -16.844 1 93.06 193 LYS B O 1
ATOM 3520 N N . ASN B 1 194 ? -20.859 -4.855 -16.609 1 90.19 194 ASN B N 1
ATOM 3521 C CA . ASN B 1 194 ? -20.781 -3.943 -17.75 1 90.19 194 ASN B CA 1
ATOM 3522 C C . ASN B 1 194 ? -19.906 -2.73 -17.438 1 90.19 194 ASN B C 1
ATOM 3524 O O . ASN B 1 194 ? -19.188 -2.238 -18.312 1 90.19 194 ASN B O 1
ATOM 3528 N N . GLU B 1 195 ? -19.938 -2.295 -16.219 1 88.69 195 GLU B N 1
ATOM 3529 C CA . GLU B 1 195 ? -19.312 -1.014 -15.906 1 88.69 195 GLU B CA 1
ATOM 3530 C C . GLU B 1 195 ? -17.922 -1.21 -15.32 1 88.69 195 GLU B C 1
ATOM 3532 O O . GLU B 1 195 ? -17.078 -0.308 -15.375 1 88.69 195 GLU B O 1
ATOM 3537 N N . ILE B 1 196 ? -17.656 -2.365 -14.742 1 92.88 196 ILE B N 1
ATOM 3538 C CA . ILE B 1 196 ? -16.406 -2.535 -14.016 1 92.88 196 ILE B CA 1
ATOM 3539 C C . ILE B 1 196 ? -15.57 -3.641 -14.664 1 92.88 196 ILE B C 1
ATOM 3541 O O . ILE B 1 196 ? -14.43 -3.412 -15.07 1 92.88 196 ILE B O 1
ATOM 3545 N N . LEU B 1 197 ? -16.125 -4.832 -14.859 1 93.56 197 LEU B N 1
ATOM 3546 C CA . LEU B 1 197 ? -15.352 -5.988 -15.297 1 93.56 197 LEU B CA 1
ATOM 3547 C C . LEU B 1 197 ? -15.258 -6.035 -16.812 1 93.56 197 LEU B C 1
ATOM 3549 O O . LEU B 1 197 ? -14.258 -6.504 -17.375 1 93.56 197 LEU B O 1
ATOM 3553 N N . GLY B 1 198 ? -16.328 -5.629 -17.484 1 89.19 198 GLY B N 1
ATOM 3554 C CA . GLY B 1 198 ? -16.406 -5.77 -18.938 1 89.19 198 GLY B CA 1
ATOM 3555 C C . GLY B 1 198 ? -15.422 -4.887 -19.672 1 89.19 198 GLY B C 1
ATOM 3556 O O . GLY B 1 198 ? -14.969 -3.875 -19.141 1 89.19 198 GLY B O 1
ATOM 3557 N N . GLY B 1 199 ? -15.023 -5.281 -20.906 1 87.94 199 GLY B N 1
ATOM 3558 C CA . GLY B 1 199 ? -14.211 -4.477 -21.812 1 87.94 199 GLY B CA 1
ATOM 3559 C C . GLY B 1 199 ? -12.805 -4.25 -21.281 1 87.94 199 GLY B C 1
ATOM 3560 O O . GLY B 1 199 ? -12.227 -3.18 -21.484 1 87.94 199 GLY B O 1
ATOM 3561 N N . GLY B 1 200 ? -12.266 -5.156 -20.484 1 88.94 200 GLY B N 1
ATOM 3562 C CA . GLY B 1 200 ? -10.898 -5.047 -20 1 88.94 200 GLY B CA 1
ATOM 3563 C C . GLY B 1 200 ? -10.82 -4.496 -18.578 1 88.94 200 GLY B C 1
ATOM 3564 O O . GLY B 1 200 ? -9.742 -4.477 -17.984 1 88.94 200 GLY B O 1
ATOM 3565 N N . GLY B 1 201 ? -11.984 -4.125 -18.094 1 92.62 201 GLY B N 1
ATOM 3566 C CA . GLY B 1 201 ? -12.031 -3.662 -16.719 1 92.62 201 GLY B CA 1
ATOM 3567 C C . GLY B 1 201 ? -11.828 -2.164 -16.578 1 92.62 201 GLY B C 1
ATOM 3568 O O . GLY B 1 201 ? -11.008 -1.578 -17.281 1 92.62 201 GLY B O 1
ATOM 3569 N N . LYS B 1 202 ? -12.578 -1.511 -15.758 1 92.44 202 LYS B N 1
ATOM 3570 C CA . LYS B 1 202 ? -12.492 -0.083 -15.461 1 92.44 202 LYS B CA 1
ATOM 3571 C C . LYS B 1 202 ? -12.812 0.2 -14 1 92.44 202 LYS B C 1
ATOM 3573 O O . LYS B 1 202 ? -13.766 -0.361 -13.445 1 92.44 202 LYS B O 1
ATOM 3578 N N . THR B 1 203 ? -11.992 0.98 -13.43 1 93.19 203 THR B N 1
ATOM 3579 C CA . THR B 1 203 ? -12.242 1.384 -12.047 1 93.19 203 THR B CA 1
ATOM 3580 C C . THR B 1 203 ? -13.484 2.264 -11.961 1 93.19 203 THR B C 1
ATOM 3582 O O . THR B 1 203 ? -13.68 3.158 -12.781 1 93.19 203 THR B O 1
ATOM 3585 N N . PHE B 1 204 ? -14.25 1.933 -10.977 1 90.38 204 PHE B N 1
ATOM 3586 C CA . PHE B 1 204 ? -15.484 2.668 -10.727 1 90.38 204 PHE B CA 1
ATOM 3587 C C . PHE B 1 204 ? -15.422 3.391 -9.391 1 90.38 204 PHE B C 1
ATOM 3589 O O . PHE B 1 204 ? -15.062 2.793 -8.367 1 90.38 204 PHE B O 1
ATOM 3596 N N . ARG B 1 205 ? -15.789 4.68 -9.422 1 89.19 205 ARG B N 1
ATOM 3597 C CA . ARG B 1 205 ? -15.766 5.465 -8.188 1 89.19 205 ARG B CA 1
ATOM 3598 C C . ARG B 1 205 ? -17.031 6.32 -8.062 1 89.19 205 ARG B C 1
ATOM 3600 O O . ARG B 1 205 ? -17.438 6.977 -9.023 1 89.19 205 ARG B O 1
ATOM 3607 N N . ILE B 1 206 ? -17.609 6.223 -6.91 1 81.25 206 ILE B N 1
ATOM 3608 C CA . ILE B 1 206 ? -18.688 7.129 -6.539 1 81.25 206 ILE B CA 1
ATOM 3609 C C . ILE B 1 206 ? -18.188 8.133 -5.504 1 81.25 206 ILE B C 1
ATOM 3611 O O . ILE B 1 206 ? -17.859 7.762 -4.379 1 81.25 206 ILE B O 1
ATOM 3615 N N . ASP B 1 207 ? -18.016 9.336 -5.992 1 65.44 207 ASP B N 1
ATOM 3616 C CA . ASP B 1 207 ? -17.484 10.344 -5.07 1 65.44 207 ASP B CA 1
ATOM 3617 C C . ASP B 1 207 ? -18.438 11.547 -4.984 1 65.44 207 ASP B C 1
ATOM 3619 O O . ASP B 1 207 ? -18.078 12.57 -4.395 1 65.44 207 ASP B O 1
ATOM 3623 N N . GLY B 1 208 ? -19.594 11.328 -5.336 1 64.31 208 GLY B N 1
ATOM 3624 C CA . GLY B 1 208 ? -20.562 12.414 -5.293 1 64.31 208 GLY B CA 1
ATOM 3625 C C . GLY B 1 208 ? -20.562 13.273 -6.547 1 64.31 208 GLY B C 1
ATOM 3626 O O . GLY B 1 208 ? -21.562 13.906 -6.875 1 64.31 208 GLY B O 1
ATOM 3627 N N . THR B 1 209 ? -19.469 13.477 -7.047 1 60.19 209 THR B N 1
ATOM 3628 C CA . THR B 1 209 ? -19.359 14.352 -8.211 1 60.19 209 THR B CA 1
ATOM 3629 C C . THR B 1 209 ? -19.641 13.578 -9.492 1 60.19 209 THR B C 1
ATOM 3631 O O . THR B 1 209 ? -20.328 14.078 -10.391 1 60.19 209 THR B O 1
ATOM 3634 N N . SER B 1 210 ? -19.031 12.484 -9.539 1 55.59 210 SER B N 1
ATOM 3635 C CA . SER B 1 210 ? -19.047 11.852 -10.859 1 55.59 210 SER B CA 1
ATOM 3636 C C . SER B 1 210 ? -20.25 10.93 -11.008 1 55.59 210 SER B C 1
ATOM 3638 O O . SER B 1 210 ? -20.828 10.812 -12.094 1 55.59 210 SER B O 1
ATOM 3640 N N . VAL B 1 211 ? -20.531 9.953 -10.078 1 54.78 211 VAL B N 1
ATOM 3641 C CA . VAL B 1 211 ? -21.547 8.961 -10.453 1 54.78 211 VAL B CA 1
ATOM 3642 C C . VAL B 1 211 ? -22.562 8.812 -9.328 1 54.78 211 VAL B C 1
ATOM 3644 O O . VAL B 1 211 ? -22.203 8.523 -8.188 1 54.78 211 VAL B O 1
ATOM 3647 N N . THR B 1 212 ? -23.734 9.398 -9.352 1 49.59 212 THR B N 1
ATOM 3648 C CA . THR B 1 212 ? -24.859 9.352 -8.422 1 49.59 212 THR B CA 1
ATOM 3649 C C . THR B 1 212 ? -25.375 7.93 -8.273 1 49.59 212 THR B C 1
ATOM 3651 O O . THR B 1 212 ? -26.203 7.652 -7.395 1 49.59 212 THR B O 1
ATOM 3654 N N . HIS B 1 213 ? -25.375 6.91 -9.102 1 49.94 213 HIS B N 1
ATOM 3655 C CA . HIS B 1 213 ? -26.406 5.883 -9.148 1 49.94 213 HIS B CA 1
ATOM 3656 C C . HIS B 1 213 ? -25.938 4.605 -8.453 1 49.94 213 HIS B C 1
ATOM 3658 O O . HIS B 1 213 ? -26.516 3.537 -8.672 1 49.94 213 HIS B O 1
ATOM 3664 N N . PHE B 1 214 ? -25.172 4.508 -7.398 1 52.53 214 PHE B N 1
ATOM 3665 C CA . PHE B 1 214 ? -24.453 3.246 -7.332 1 52.53 214 PHE B CA 1
ATOM 3666 C C . PHE B 1 214 ? -25.297 2.154 -6.707 1 52.53 214 PHE B C 1
ATOM 3668 O O . PHE B 1 214 ? -25.922 2.365 -5.664 1 52.53 214 PHE B O 1
ATOM 3675 N N . TYR B 1 215 ? -25.891 1.296 -7.559 1 54.5 215 TYR B N 1
ATOM 3676 C CA . TYR B 1 215 ? -26.469 0.015 -7.188 1 54.5 215 TYR B CA 1
ATOM 3677 C C . TYR B 1 215 ? -25.578 -0.735 -6.207 1 54.5 215 TYR B C 1
ATOM 3679 O O . TYR B 1 215 ? -26.016 -1.697 -5.57 1 54.5 215 TYR B O 1
ATOM 3687 N N . LEU B 1 216 ? -24.328 -0.235 -5.977 1 60.03 216 LEU B N 1
ATOM 3688 C CA . LEU B 1 216 ? -23.406 -1.023 -5.168 1 60.03 216 LEU B CA 1
ATOM 3689 C C . LEU B 1 216 ? -23.594 -0.72 -3.684 1 60.03 216 LEU B C 1
ATOM 3691 O O . LEU B 1 216 ? -23.203 -1.515 -2.828 1 60.03 216 LEU B O 1
ATOM 3695 N N . ILE B 1 217 ? -24.266 0.429 -3.426 1 61.94 217 ILE B N 1
ATOM 3696 C CA . ILE B 1 217 ? -24.453 0.732 -2.01 1 61.94 217 ILE B CA 1
ATOM 3697 C C . ILE B 1 217 ? -25.906 0.47 -1.607 1 61.94 217 ILE B C 1
ATOM 3699 O O . ILE B 1 217 ? -26.797 1.235 -1.966 1 61.94 217 ILE B O 1
ATOM 3703 N N . PRO B 1 218 ? -25.922 -0.697 -0.983 1 61.38 218 PRO B N 1
ATOM 3704 C CA . PRO B 1 218 ? -27.297 -0.905 -0.525 1 61.38 218 PRO B CA 1
ATOM 3705 C C . PRO B 1 218 ? -27.781 0.211 0.394 1 61.38 218 PRO B C 1
ATOM 3707 O O . PRO B 1 218 ? -27 0.773 1.162 1 61.38 218 PRO B O 1
ATOM 3710 N N . PRO B 1 219 ? -29.031 0.446 0.203 1 63 219 PRO B N 1
ATOM 3711 C CA . PRO B 1 219 ? -29.594 1.42 1.132 1 63 219 PRO B CA 1
ATOM 3712 C C . PRO B 1 219 ? -29.469 0.993 2.592 1 63 219 PRO B C 1
ATOM 3714 O O . PRO B 1 219 ? -29.547 -0.199 2.9 1 63 219 PRO B O 1
ATOM 3717 N N . GLY B 1 220 ? -29.078 1.939 3.412 1 65.81 220 GLY B N 1
ATOM 3718 C CA . GLY B 1 220 ? -29.109 1.684 4.844 1 65.81 220 GLY B CA 1
ATOM 3719 C C . GLY B 1 220 ? -27.75 1.285 5.395 1 65.81 220 GLY B C 1
ATOM 3720 O O . GLY B 1 220 ? -27.594 1.099 6.605 1 65.81 220 GLY B O 1
ATOM 3721 N N . THR B 1 221 ? -26.844 1.067 4.555 1 69.12 221 THR B N 1
ATOM 3722 C CA . THR B 1 221 ? -25.562 0.591 5.047 1 69.12 221 THR B CA 1
ATOM 3723 C C . THR B 1 221 ? -24.766 1.733 5.668 1 69.12 221 THR B C 1
ATOM 3725 O O . THR B 1 221 ? -23.828 1.498 6.426 1 69.12 221 THR B O 1
ATOM 3728 N N . GLY B 1 222 ? -25.156 2.939 5.355 1 77 222 GLY B N 1
ATOM 3729 C CA . GLY B 1 222 ? -24.453 4.086 5.906 1 77 222 GLY B CA 1
ATOM 3730 C C . GLY B 1 222 ? -23.25 4.488 5.086 1 77 222 GLY B C 1
ATOM 3731 O O . GLY B 1 222 ? -22.594 5.5 5.375 1 77 222 GLY B O 1
ATOM 3732 N N . TYR B 1 223 ? -22.984 3.734 4.094 1 84.25 223 TYR B N 1
ATOM 3733 C CA . TYR B 1 223 ? -21.859 4.094 3.223 1 84.25 223 TYR B CA 1
ATOM 3734 C C . TYR B 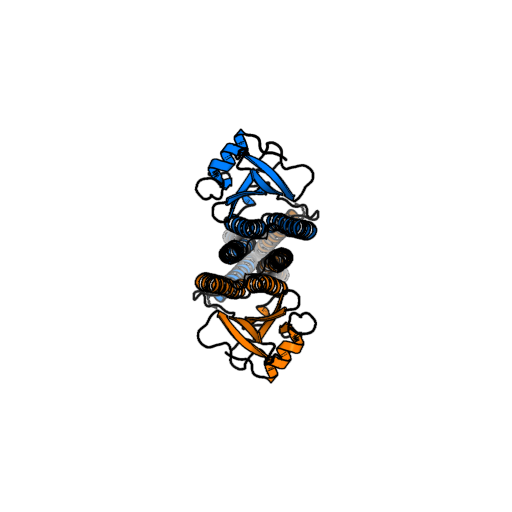1 223 ? -22.344 4.965 2.064 1 84.25 223 TYR B C 1
ATOM 3736 O O . TYR B 1 223 ? -23.406 4.73 1.502 1 84.25 223 TYR B O 1
ATOM 3744 N N . LYS B 1 224 ? -21.594 5.934 1.704 1 81.25 224 LYS B N 1
ATOM 3745 C CA . LYS B 1 224 ? -21.969 6.867 0.649 1 81.25 224 LYS B CA 1
ATOM 3746 C C . LYS B 1 224 ? -21 6.809 -0.522 1 81.25 224 LYS B C 1
ATOM 3748 O O . LYS B 1 224 ? -21.359 7.148 -1.652 1 81.25 224 LYS B O 1
ATOM 3753 N N . ALA B 1 225 ? -19.766 6.438 -0.197 1 86.38 225 ALA B N 1
ATOM 3754 C CA . ALA B 1 225 ? -18.734 6.438 -1.225 1 86.38 225 ALA B CA 1
ATOM 3755 C C . ALA B 1 225 ? -18.234 5.02 -1.502 1 86.38 225 ALA B C 1
ATOM 3757 O O . ALA B 1 225 ? -18.172 4.188 -0.593 1 86.38 225 ALA B O 1
ATOM 3758 N N . VAL B 1 226 ? -17.891 4.785 -2.762 1 90.75 226 VAL B N 1
ATOM 3759 C CA . VAL B 1 226 ? -17.391 3.461 -3.127 1 90.75 226 VAL B CA 1
ATOM 3760 C C . VAL B 1 226 ? -16.312 3.584 -4.195 1 90.75 226 VAL B C 1
ATOM 3762 O O . VAL B 1 226 ? -16.406 4.426 -5.094 1 90.75 226 VAL B O 1
ATOM 3765 N N . ILE B 1 227 ? -15.258 2.846 -4.055 1 92.25 227 ILE B N 1
ATOM 3766 C CA . ILE B 1 227 ? -14.297 2.562 -5.117 1 92.25 227 ILE B CA 1
ATOM 3767 C C . ILE B 1 227 ? -14.312 1.069 -5.441 1 92.25 227 ILE B C 1
ATOM 3769 O O . ILE B 1 227 ? -14.117 0.233 -4.559 1 92.25 227 ILE B O 1
ATOM 3773 N N . ALA B 1 228 ? -14.672 0.735 -6.641 1 94.69 228 ALA B N 1
ATOM 3774 C CA . ALA B 1 228 ? -14.688 -0.651 -7.098 1 94.69 228 ALA B CA 1
ATOM 3775 C C . ALA B 1 228 ? -13.727 -0.86 -8.266 1 94.69 228 ALA B C 1
ATOM 3777 O O . ALA B 1 228 ? -13.734 -0.09 -9.227 1 94.69 228 ALA B O 1
ATOM 3778 N N . VAL B 1 229 ? -12.898 -1.86 -8.133 1 96.81 229 VAL B N 1
ATOM 3779 C CA . VAL B 1 229 ? -11.875 -2.098 -9.148 1 96.81 229 VAL B CA 1
ATOM 3780 C C . VAL B 1 229 ? -11.977 -3.531 -9.664 1 96.81 229 VAL B C 1
ATOM 3782 O O . VAL B 1 229 ? -12.312 -4.445 -8.906 1 96.81 229 VAL B O 1
ATOM 3785 N N . PRO B 1 230 ? -11.742 -3.725 -10.945 1 97.75 230 PRO B N 1
ATOM 3786 C CA . PRO B 1 230 ? -11.781 -5.078 -11.508 1 97.75 230 PRO B CA 1
ATOM 3787 C C . PRO B 1 230 ? -10.555 -5.906 -11.125 1 97.75 230 PRO B C 1
ATOM 3789 O O . PRO B 1 230 ? -9.445 -5.371 -11.062 1 97.75 230 PRO B O 1
ATOM 3792 N N . VAL B 1 231 ? -10.766 -7.066 -10.836 1 98 231 VAL B N 1
ATOM 3793 C CA . VAL B 1 231 ? -9.695 -8.047 -10.656 1 98 231 VAL B CA 1
ATOM 3794 C C . VAL B 1 231 ? -9.641 -8.984 -11.859 1 98 231 VAL B C 1
ATOM 3796 O O . VAL B 1 231 ? -10.492 -9.867 -12.008 1 98 231 VAL B O 1
ATOM 3799 N N . ILE B 1 232 ? -8.641 -8.75 -12.664 1 96.25 232 ILE B N 1
ATOM 3800 C CA . ILE B 1 232 ? -8.539 -9.461 -13.93 1 96.25 232 ILE B CA 1
ATOM 3801 C C . ILE B 1 232 ? -7.117 -9.992 -14.109 1 96.25 232 ILE B C 1
ATOM 3803 O O . ILE B 1 232 ? -6.148 -9.273 -13.852 1 96.25 232 ILE B O 1
ATOM 3807 N N . HIS B 1 233 ? -6.965 -11.188 -14.391 1 92.31 233 HIS B N 1
ATOM 3808 C CA . HIS B 1 233 ? -5.695 -11.773 -14.797 1 92.31 233 HIS B CA 1
ATOM 3809 C C . HIS B 1 233 ? -5.754 -12.266 -16.25 1 92.31 233 HIS B C 1
ATOM 3811 O O . HIS B 1 233 ? -6.48 -13.219 -16.547 1 92.31 233 HIS B O 1
ATOM 3817 N N . GLY B 1 234 ? -4.867 -11.617 -17.125 1 88.25 234 GLY B N 1
ATOM 3818 C CA . GLY B 1 234 ? -5.004 -11.953 -18.531 1 88.25 234 GLY B CA 1
ATOM 3819 C C . GLY B 1 234 ? -6.398 -11.695 -19.078 1 88.25 234 GLY B C 1
ATOM 3820 O O . GLY B 1 234 ? -6.898 -10.57 -19 1 88.25 234 GLY B O 1
ATOM 3821 N N . THR B 1 235 ? -7.066 -12.789 -19.547 1 88 235 THR B N 1
ATOM 3822 C CA . THR B 1 235 ? -8.414 -12.648 -20.078 1 88 235 THR B CA 1
ATOM 3823 C C . THR B 1 235 ? -9.445 -13.125 -19.047 1 88 235 THR B C 1
ATOM 3825 O O . THR B 1 235 ? -10.656 -13 -19.281 1 88 235 THR B O 1
ATOM 3828 N N . GLU B 1 236 ? -8.961 -13.562 -17.984 1 92.25 236 GLU B N 1
ATOM 3829 C CA . GLU B 1 236 ? -9.883 -14.078 -16.984 1 92.25 236 GLU B CA 1
ATOM 3830 C C . GLU B 1 236 ? -10.406 -12.961 -16.078 1 92.25 236 GLU B C 1
ATOM 3832 O O . GLU B 1 236 ? -9.625 -12.25 -15.445 1 92.25 236 GLU B O 1
ATOM 3837 N N . GLU B 1 237 ? -11.664 -12.836 -16.078 1 96.12 237 GLU B N 1
ATOM 3838 C CA . GLU B 1 237 ? -12.336 -11.914 -15.164 1 96.12 237 GLU B CA 1
ATOM 3839 C C . GLU B 1 237 ? -12.609 -12.57 -13.82 1 96.12 237 GLU B C 1
ATOM 3841 O O . GLU B 1 237 ? -13.617 -13.258 -13.648 1 96.12 237 GLU B O 1
ATOM 3846 N N . ILE B 1 238 ? -11.828 -12.305 -12.844 1 96.69 238 ILE B N 1
ATOM 3847 C CA . ILE B 1 238 ? -11.852 -13 -11.57 1 96.69 238 ILE B CA 1
ATOM 3848 C C . ILE B 1 238 ? -12.969 -12.43 -10.695 1 96.69 238 ILE B C 1
ATOM 3850 O O . ILE B 1 238 ? -13.688 -13.18 -10.023 1 96.69 238 ILE B O 1
ATOM 3854 N N . GLY B 1 239 ? -13.055 -11.094 -10.648 1 97.62 239 GLY B N 1
ATOM 3855 C CA . GLY B 1 239 ? -14.078 -10.484 -9.812 1 97.62 239 GLY B CA 1
ATOM 3856 C C . GLY B 1 239 ? -13.883 -8.992 -9.617 1 97.62 239 GLY B C 1
ATOM 3857 O O . GLY B 1 239 ? -13.266 -8.328 -10.453 1 97.62 239 GLY B O 1
ATOM 3858 N N . VAL B 1 240 ? -14.586 -8.484 -8.523 1 96.88 240 VAL B N 1
ATOM 3859 C CA . VAL B 1 240 ? -14.562 -7.051 -8.227 1 96.88 240 VAL B CA 1
ATOM 3860 C C . VAL B 1 240 ? -14.195 -6.832 -6.762 1 96.88 240 VAL B C 1
ATOM 3862 O O . VAL B 1 240 ? -14.766 -7.465 -5.871 1 96.88 240 VAL B O 1
ATOM 3865 N N . LEU B 1 241 ? -13.156 -6.031 -6.512 1 97.31 241 LEU B N 1
ATOM 3866 C CA . LEU B 1 241 ? -12.773 -5.566 -5.184 1 97.31 241 LEU B CA 1
ATOM 3867 C C . LEU B 1 241 ? -13.352 -4.188 -4.898 1 97.31 241 LEU B C 1
ATOM 3869 O O . LEU B 1 241 ? -13.086 -3.232 -5.637 1 97.31 241 LEU B O 1
ATOM 3873 N N . ALA B 1 242 ? -14.156 -4.051 -3.85 1 94.44 242 ALA B N 1
ATOM 3874 C CA . ALA B 1 242 ? -14.844 -2.791 -3.582 1 94.44 242 ALA B CA 1
ATOM 3875 C C . ALA B 1 242 ? -14.609 -2.332 -2.146 1 94.44 242 ALA B C 1
ATOM 3877 O O . ALA B 1 242 ? -14.617 -3.145 -1.219 1 94.44 242 ALA B O 1
ATOM 3878 N N . VAL B 1 243 ? -14.328 -1.089 -1.962 1 93.06 243 VAL B N 1
ATOM 3879 C CA . VAL B 1 243 ? -14.219 -0.487 -0.638 1 93.06 243 VAL B CA 1
ATOM 3880 C C . VAL B 1 243 ? -15.281 0.595 -0.469 1 93.06 243 VAL B C 1
ATOM 3882 O O . VAL B 1 243 ? -15.453 1.447 -1.343 1 93.06 243 VAL B O 1
ATOM 3885 N N . ASP B 1 244 ? -15.977 0.544 0.583 1 90 244 ASP B N 1
ATOM 3886 C CA . ASP B 1 244 ? -17.031 1.487 0.933 1 90 244 ASP B CA 1
ATOM 3887 C C . ASP B 1 244 ? -16.609 2.371 2.105 1 90 244 ASP B C 1
ATOM 3889 O O . ASP B 1 244 ? -15.977 1.899 3.051 1 90 244 ASP B O 1
ATOM 3893 N N . ALA B 1 245 ? -16.984 3.562 1.968 1 87.44 245 ALA B N 1
ATOM 3894 C CA . ALA B 1 245 ? -16.703 4.496 3.053 1 87.44 245 ALA B CA 1
ATOM 3895 C C . ALA B 1 245 ? -17.922 5.355 3.375 1 87.44 245 ALA B C 1
ATOM 3897 O O . ALA B 1 245 ? -18.781 5.559 2.52 1 87.44 245 ALA B O 1
ATOM 3898 N N . PRO B 1 246 ? -18.031 5.91 4.555 1 82.75 246 PRO B N 1
ATOM 3899 C CA . PRO B 1 246 ? -19.203 6.68 4.969 1 82.75 246 PRO B CA 1
ATOM 3900 C C . PRO B 1 246 ? -19.312 8.031 4.258 1 82.75 246 PRO B C 1
ATOM 3902 O O . PRO B 1 246 ? -20.406 8.539 4.051 1 82.75 246 PRO B O 1
ATOM 3905 N N . ALA B 1 247 ? -18.234 8.641 3.908 1 81.75 247 ALA B N 1
ATOM 3906 C CA . ALA B 1 247 ? -18.281 9.969 3.301 1 81.75 247 ALA B CA 1
ATOM 3907 C C . ALA B 1 247 ? -17.422 10.023 2.035 1 81.75 247 ALA B C 1
ATOM 3909 O O . ALA B 1 247 ? -16.391 9.344 1.947 1 81.75 247 ALA B O 1
ATOM 3910 N N . PHE B 1 248 ? -17.828 10.875 1.158 1 81.31 248 PHE B N 1
ATOM 3911 C CA . PHE B 1 248 ? -17.094 11.062 -0.084 1 81.31 248 PHE B CA 1
ATOM 3912 C C . PHE B 1 248 ? -15.688 11.594 0.196 1 81.31 248 PHE B C 1
ATOM 3914 O O . PHE B 1 248 ? -14.75 11.289 -0.54 1 81.31 248 PHE B O 1
ATOM 3921 N N . SER B 1 249 ? -15.562 12.344 1.293 1 78.75 249 SER B N 1
ATOM 3922 C CA . SER B 1 249 ? -14.305 12.992 1.641 1 78.75 249 SER B CA 1
ATOM 3923 C C . SER B 1 249 ? -13.289 11.984 2.17 1 78.75 249 SER B C 1
ATOM 3925 O O . SER B 1 249 ? -12.102 12.289 2.277 1 78.75 249 SER B O 1
ATOM 3927 N N . ASP B 1 250 ? -13.836 10.805 2.367 1 83.44 250 ASP B N 1
ATOM 3928 C CA . ASP B 1 250 ? -12.93 9.773 2.869 1 83.44 250 ASP B CA 1
ATOM 3929 C C . ASP B 1 250 ? -11.984 9.297 1.772 1 83.44 250 ASP B C 1
ATOM 3931 O O . ASP B 1 250 ? -10.922 8.742 2.061 1 83.44 250 ASP B O 1
ATOM 3935 N N . PHE B 1 251 ? -12.367 9.508 0.578 1 85.19 251 PHE B N 1
ATOM 3936 C CA . PHE B 1 251 ? -11.555 9 -0.523 1 85.19 251 PHE B CA 1
ATOM 3937 C C . PHE B 1 251 ? -10.797 10.141 -1.201 1 85.19 251 PHE B C 1
ATOM 3939 O O . PHE B 1 251 ? -11.328 11.242 -1.352 1 85.19 251 PHE B O 1
ATOM 3946 N N . ILE B 1 252 ? -9.57 9.828 -1.495 1 83.81 252 ILE B N 1
ATOM 3947 C CA . ILE B 1 252 ? -8.766 10.703 -2.346 1 83.81 252 ILE B CA 1
ATOM 3948 C C . ILE B 1 252 ? -8.352 9.945 -3.607 1 83.81 252 ILE B C 1
ATOM 3950 O O . ILE B 1 252 ? -8.562 8.734 -3.711 1 83.81 252 ILE B O 1
ATOM 3954 N N . ASP B 1 253 ? -7.828 10.586 -4.578 1 84.75 253 ASP B N 1
ATOM 3955 C CA . ASP B 1 253 ? -7.457 10 -5.863 1 84.75 253 ASP B CA 1
ATOM 3956 C C . ASP B 1 253 ? -6.457 8.867 -5.68 1 84.75 253 ASP B C 1
ATOM 3958 O O . ASP B 1 253 ? -6.5 7.867 -6.402 1 84.75 253 ASP B O 1
ATOM 3962 N N . ALA B 1 254 ? -5.641 9.023 -4.68 1 88.88 254 ALA B N 1
ATOM 3963 C CA . ALA B 1 254 ? -4.602 8.023 -4.434 1 88.88 254 ALA B CA 1
ATOM 3964 C C . ALA B 1 254 ? -5.219 6.68 -4.059 1 88.88 254 ALA B C 1
ATOM 3966 O O . ALA B 1 254 ? -4.602 5.629 -4.258 1 88.88 254 ALA B O 1
ATOM 3967 N N . HIS B 1 255 ? -6.43 6.727 -3.6 1 92.12 255 HIS B N 1
ATOM 3968 C CA . HIS B 1 255 ? -7.062 5.492 -3.15 1 92.12 255 HIS B CA 1
ATOM 3969 C C . HIS B 1 255 ? -7.48 4.625 -4.332 1 92.12 255 HIS B C 1
ATOM 3971 O O . HIS B 1 255 ? -7.547 3.4 -4.215 1 92.12 255 HIS B O 1
ATOM 3977 N N . GLU B 1 256 ? -7.73 5.258 -5.398 1 93.25 256 GLU B N 1
ATOM 3978 C CA . GLU B 1 256 ? -8.016 4.477 -6.598 1 93.25 256 GLU B CA 1
ATOM 3979 C C . GLU B 1 256 ? -6.812 3.637 -7.008 1 93.25 256 GLU B C 1
ATOM 3981 O O . GLU B 1 256 ? -6.941 2.436 -7.262 1 93.25 256 GLU B O 1
ATOM 3986 N N . SER B 1 257 ? -5.691 4.293 -7.055 1 94.38 257 SER B N 1
ATOM 3987 C CA . SER B 1 257 ? -4.465 3.594 -7.414 1 94.38 257 SER B CA 1
ATOM 3988 C C . SER B 1 257 ? -4.121 2.516 -6.391 1 94.38 257 SER B C 1
ATOM 3990 O O . SER B 1 257 ? -3.609 1.452 -6.75 1 94.38 257 SER B O 1
ATOM 3992 N N . LEU B 1 258 ? -4.363 2.82 -5.16 1 94.88 258 LEU B N 1
ATOM 3993 C CA . LEU B 1 258 ? -4.133 1.837 -4.109 1 94.88 258 LEU B CA 1
ATOM 3994 C C . LEU B 1 258 ? -4.988 0.595 -4.328 1 94.88 258 LEU B C 1
ATOM 3996 O O . LEU B 1 258 ? -4.484 -0.529 -4.285 1 94.88 258 LEU B O 1
ATOM 4000 N N . MET B 1 259 ? -6.246 0.788 -4.598 1 96.75 259 MET B N 1
ATOM 4001 C CA . MET B 1 259 ? -7.172 -0.325 -4.797 1 96.75 259 MET B CA 1
ATOM 4002 C C . MET B 1 259 ? -6.801 -1.125 -6.039 1 96.75 259 MET B C 1
ATOM 4004 O O . MET B 1 259 ? -6.934 -2.35 -6.059 1 96.75 259 MET B O 1
ATOM 4008 N N . GLU B 1 260 ? -6.387 -0.426 -7.043 1 97 260 GLU B N 1
ATOM 4009 C CA . GLU B 1 260 ? -5.918 -1.109 -8.25 1 97 260 GLU B CA 1
ATOM 4010 C C . GLU B 1 260 ? -4.695 -1.974 -7.953 1 97 260 GLU B C 1
ATOM 4012 O O . GLU B 1 260 ? -4.566 -3.076 -8.484 1 97 260 GLU B O 1
ATOM 4017 N N . SER B 1 261 ? -3.822 -1.441 -7.16 1 97.06 261 SER B N 1
ATOM 4018 C CA . SER B 1 261 ? -2.648 -2.209 -6.766 1 97.06 261 SER B CA 1
ATOM 4019 C C . SER B 1 261 ? -3.045 -3.475 -6.012 1 97.06 261 SER B C 1
ATOM 4021 O O . SER B 1 261 ? -2.498 -4.551 -6.266 1 97.06 261 SER B O 1
ATOM 4023 N N . LEU B 1 262 ? -3.945 -3.332 -5.094 1 97.62 262 LEU B N 1
ATOM 4024 C CA . LEU B 1 262 ? -4.406 -4.473 -4.309 1 97.62 262 LEU B CA 1
ATOM 4025 C C . LEU B 1 262 ? -5.137 -5.48 -5.191 1 97.62 262 LEU B C 1
ATOM 4027 O O . LEU B 1 262 ? -5.023 -6.688 -4.988 1 97.62 262 LEU B O 1
ATOM 4031 N N . ALA B 1 263 ? -5.859 -4.977 -6.141 1 98.25 263 ALA B N 1
ATOM 4032 C CA . ALA B 1 263 ? -6.531 -5.844 -7.105 1 98.25 263 ALA B CA 1
ATOM 4033 C C . ALA B 1 263 ? -5.516 -6.66 -7.902 1 98.25 263 ALA B C 1
ATOM 4035 O O . ALA B 1 263 ? -5.762 -7.828 -8.219 1 98.25 263 ALA B O 1
ATOM 4036 N N . ASN B 1 264 ? -4.441 -6.027 -8.297 1 97.69 264 ASN B N 1
ATOM 4037 C CA . ASN B 1 264 ? -3.379 -6.738 -9 1 97.69 264 ASN B CA 1
ATOM 4038 C C . ASN B 1 264 ? -2.809 -7.871 -8.156 1 97.69 264 ASN B C 1
ATOM 4040 O O . ASN B 1 264 ? -2.504 -8.945 -8.672 1 97.69 264 ASN B O 1
ATOM 4044 N N . VAL B 1 265 ? -2.641 -7.602 -6.887 1 97.38 265 VAL B N 1
ATOM 4045 C CA . VAL B 1 265 ? -2.135 -8.625 -5.98 1 97.38 265 VAL B CA 1
ATOM 4046 C C . VAL B 1 265 ? -3.117 -9.797 -5.922 1 97.38 265 VAL B C 1
ATOM 4048 O O . VAL B 1 265 ? -2.709 -10.953 -5.969 1 97.38 265 VAL B O 1
ATOM 4051 N N . LEU B 1 266 ? -4.375 -9.5 -5.836 1 97.69 266 LEU B N 1
ATOM 4052 C CA . LEU B 1 266 ? -5.395 -10.547 -5.812 1 97.69 266 LEU B CA 1
ATOM 4053 C C . LEU B 1 266 ? -5.398 -11.336 -7.117 1 97.69 266 LEU B C 1
ATOM 4055 O O . LEU B 1 266 ? -5.527 -12.562 -7.109 1 97.69 266 LEU B O 1
ATOM 4059 N N . ALA B 1 267 ? -5.344 -10.57 -8.195 1 97.69 267 ALA B N 1
ATOM 4060 C CA . ALA B 1 267 ? -5.312 -11.234 -9.5 1 97.69 267 ALA B CA 1
ATOM 4061 C C . ALA B 1 267 ? -4.148 -12.211 -9.586 1 97.69 267 ALA B C 1
ATOM 4063 O O . ALA B 1 267 ? -4.312 -13.336 -10.062 1 97.69 267 ALA B O 1
ATOM 4064 N N . ALA B 1 268 ? -2.961 -11.781 -9.133 1 96.69 268 ALA B N 1
ATOM 4065 C CA . ALA B 1 268 ? -1.789 -12.656 -9.125 1 96.69 268 ALA B CA 1
ATOM 4066 C C . ALA B 1 268 ? -2.023 -13.883 -8.242 1 96.69 268 ALA B C 1
ATOM 4068 O O . ALA B 1 268 ? -1.642 -15 -8.602 1 96.69 268 ALA B O 1
ATOM 4069 N N . SER B 1 269 ? -2.646 -13.68 -7.09 1 96.88 269 SER B N 1
ATOM 4070 C CA . SER B 1 269 ? -2.904 -14.773 -6.152 1 96.88 269 SER B CA 1
ATOM 4071 C C . SER B 1 269 ? -3.883 -15.781 -6.738 1 96.88 269 SER B C 1
ATOM 4073 O O . SER B 1 269 ? -3.738 -16.984 -6.531 1 96.88 269 SER B O 1
ATOM 4075 N N . TYR B 1 270 ? -4.832 -15.32 -7.461 1 95.19 270 TYR B N 1
ATOM 4076 C CA . TYR B 1 270 ? -5.848 -16.188 -8.031 1 95.19 270 TYR B CA 1
ATOM 4077 C C . TYR B 1 270 ? -5.336 -16.875 -9.297 1 95.19 270 TYR B C 1
ATOM 4079 O O . TYR B 1 270 ? -5.914 -17.859 -9.758 1 95.19 270 TYR B O 1
ATOM 4087 N N . ALA B 1 271 ? -4.309 -16.297 -9.867 1 93.88 271 ALA B N 1
ATOM 4088 C CA . ALA B 1 271 ? -3.66 -16.953 -10.992 1 93.88 271 ALA B CA 1
ATOM 4089 C C . ALA B 1 271 ? -2.908 -18.203 -10.531 1 93.88 271 ALA B C 1
ATOM 4091 O O . ALA B 1 271 ? -2.754 -19.156 -11.297 1 93.88 271 ALA B O 1
ATOM 4092 N N . LEU B 1 272 ? -2.443 -18.172 -9.273 1 92.81 272 LEU B N 1
ATOM 4093 C CA . LEU B 1 272 ? -1.687 -19.281 -8.703 1 92.81 272 LEU B CA 1
ATOM 4094 C C . LEU B 1 272 ? -2.621 -20.391 -8.227 1 92.81 272 LEU B C 1
ATOM 4096 O O . LEU B 1 272 ? -2.719 -20.656 -7.027 1 92.81 272 LEU B O 1
ATOM 4100 N N . ARG B 1 273 ? -3.387 -21.016 -9.109 1 87.06 273 ARG B N 1
ATOM 4101 C CA . ARG B 1 273 ? -4.305 -22.094 -8.758 1 87.06 273 ARG B CA 1
ATOM 4102 C C . ARG B 1 273 ? -4.18 -23.266 -9.734 1 87.06 273 ARG B C 1
ATOM 4104 O O . ARG B 1 273 ? -3.76 -23.078 -10.875 1 87.06 273 ARG B O 1
#